Protein 1XXQ (pdb70)

InterPro domains:
  IPR001229 Jacalin-like lectin domain [PF01419] (19-158)
  IPR001229 Jacalin-like lectin domain [PS51752] (16-161)
  IPR001229 Jacalin-like lectin domain [SM00915] (27-161)
  IPR033734 Jacalin-like lectin domain, plant [cd09612] (27-160)
  IPR036404 Jacalin-like lectin domain superfamily [G3DSA:2.100.10.30] (1-161)
  IPR036404 Jacalin-like lectin domain superfamily [SSF51101] (14-159)

Structure (mmCIF, N/CA/C/O backbone):
data_1XXQ
#
_entry.id   1XXQ
#
_cell.length_a   110.740
_cell.length_b   110.740
_cell.length_c   159.280
_cell.angle_alpha   90.00
_cell.angle_beta   90.00
_cell.angle_gamma   120.00
#
_symmetry.space_group_name_H-M   'P 65'
#
loop_
_entity.id
_entity.type
_entity.pdbx_description
1 polymer 'mannose-binding lectin'
2 non-polymer 'ACETIC ACID'
3 non-polymer GLYCEROL
4 non-polymer 'SULFATE ION'
5 water water
#
loop_
_atom_site.group_PDB
_atom_site.id
_atom_site.type_symbol
_atom_site.label_atom_id
_atom_site.label_alt_id
_atom_site.label_comp_id
_atom_site.label_asym_id
_atom_site.label_entity_id
_atom_site.label_seq_id
_atom_site.pdbx_PDB_ins_code
_atom_site.Cartn_x
_atom_site.Cartn_y
_atom_site.Cartn_z
_atom_site.occupancy
_atom_site.B_iso_or_equiv
_atom_site.auth_seq_id
_atom_site.auth_comp_id
_atom_site.auth_asym_id
_atom_site.auth_atom_id
_atom_site.pdbx_PDB_model_num
ATOM 1 N N . THR A 1 8 ? -27.075 -49.389 -40.968 1.00 30.93 8 THR A N 1
ATOM 2 C CA . THR A 1 8 ? -28.502 -49.032 -41.202 1.00 30.05 8 THR A CA 1
ATOM 3 C C . THR A 1 8 ? -29.146 -48.609 -39.886 1.00 27.53 8 THR A C 1
ATOM 4 O O . THR A 1 8 ? -28.928 -49.236 -38.851 1.00 26.05 8 THR A O 1
ATOM 8 N N . GLN A 1 9 ? -29.938 -47.543 -39.927 1.00 25.55 9 GLN A N 1
ATOM 9 C CA . GLN A 1 9 ? -30.598 -47.054 -38.722 1.00 23.07 9 GLN A CA 1
ATOM 10 C C . GLN A 1 9 ? -31.820 -47.907 -38.399 1.00 23.80 9 GLN A C 1
ATOM 11 O O . GLN A 1 9 ? -32.662 -48.149 -39.266 1.00 23.71 9 GLN A O 1
ATOM 17 N N . THR A 1 10 ? -31.923 -48.355 -37.152 1.00 24.75 10 THR A N 1
ATOM 18 C CA . THR A 1 10 ? -33.049 -49.186 -36.741 1.00 27.22 10 THR A CA 1
ATOM 19 C C . THR A 1 10 ? -33.785 -48.671 -35.505 1.00 26.06 10 THR A C 1
ATOM 20 O O . THR A 1 10 ? -34.721 -49.313 -35.030 1.00 28.13 10 THR A O 1
ATOM 24 N N . THR A 1 11 ? -33.361 -47.526 -34.979 1.00 24.50 11 THR A N 1
ATOM 25 C CA . THR A 1 11 ? -34.012 -46.942 -33.806 1.00 23.63 11 THR A CA 1
ATOM 26 C C . THR A 1 11 ? -34.045 -45.427 -33.931 1.00 22.11 11 THR A C 1
ATOM 27 O O . THR A 1 11 ? -33.189 -44.840 -34.589 1.00 21.89 11 THR A O 1
ATOM 31 N N . GLY A 1 12 ? -35.021 -44.796 -33.283 1.00 20.44 12 GLY A N 1
ATOM 32 C CA . GLY A 1 12 ? -35.135 -43.349 -33.357 1.00 19.70 12 GLY A CA 1
ATOM 33 C C . GLY A 1 12 ? -34.369 -42.566 -32.305 1.00 18.76 12 GLY A C 1
ATOM 34 O O . GLY A 1 12 ? -34.410 -41.337 -32.296 1.00 18.49 12 GLY A O 1
ATOM 35 N N . THR A 1 13 ? -33.660 -43.261 -31.422 1.00 18.73 13 THR A N 1
ATOM 36 C CA . THR A 1 13 ? -32.898 -42.593 -30.370 1.00 16.86 13 THR A CA 1
ATOM 37 C C . THR A 1 13 ? -31.412 -42.560 -30.710 1.00 18.16 13 THR A C 1
ATOM 38 O O . THR A 1 13 ? -30.810 -43.601 -30.980 1.00 16.90 13 THR A O 1
ATOM 42 N N . SER A 1 14 ? -30.826 -41.365 -30.703 1.00 16.10 14 SER A N 1
ATOM 43 C CA . SER A 1 14 ? -29.405 -41.216 -31.005 1.00 16.20 14 SER A CA 1
ATOM 44 C C . SER A 1 14 ? -28.581 -41.747 -29.838 1.00 16.91 14 SER A C 1
ATOM 45 O O . SER A 1 14 ? -29.121 -42.046 -28.768 1.00 18.06 14 SER A O 1
ATOM 48 N N . GLN A 1 15 ? -27.271 -41.860 -30.029 1.00 16.20 15 GLN A N 1
ATOM 49 C CA . GLN A 1 15 ? -26.428 -42.376 -28.962 1.00 17.31 15 GLN A CA 1
ATOM 50 C C . GLN A 1 15 ? -25.086 -41.667 -28.839 1.00 17.39 15 GLN A C 1
ATOM 51 O O . GLN A 1 15 ? -24.705 -40.865 -29.694 1.00 17.45 15 GLN A O 1
ATOM 57 N N . THR A 1 16 ? -24.383 -41.966 -27.751 1.00 15.61 16 THR A N 1
ATOM 58 C CA . THR A 1 16 ? -23.059 -41.410 -27.501 1.00 16.32 16 THR A CA 1
ATOM 59 C C . THR A 1 16 ? -22.192 -42.514 -26.924 1.00 16.23 16 THR A C 1
ATOM 60 O O . THR A 1 16 ? -22.696 -43.537 -26.450 1.00 14.43 16 THR A O 1
ATOM 64 N N . ILE A 1 17 ? -20.886 -42.301 -26.982 1.00 15.24 17 ILE A N 1
ATOM 65 C CA . ILE A 1 17 ? -19.934 -43.243 -26.425 1.00 15.30 17 ILE A CA 1
ATOM 66 C C . ILE A 1 17 ? -20.133 -43.213 -24.914 1.00 16.43 17 ILE A C 1
ATOM 67 O O . ILE A 1 17 ? -20.401 -42.157 -24.335 1.00 15.95 17 ILE A O 1
ATOM 72 N N . GLU A 1 18 ? -20.014 -44.374 -24.279 1.00 16.17 18 GLU A N 1
ATOM 73 C CA . GLU A 1 18 ? -20.186 -44.471 -22.835 1.00 18.36 18 GLU A CA 1
ATOM 74 C C . GLU A 1 18 ? -19.023 -45.264 -22.246 1.00 17.31 18 GLU A C 1
ATOM 75 O O . GLU A 1 18 ? -18.749 -46.378 -22.689 1.00 16.77 18 GLU A O 1
ATOM 81 N N . VAL A 1 19 ? -18.339 -44.681 -21.265 1.00 16.09 19 VAL A N 1
ATOM 82 C CA . VAL A 1 19 ? -17.226 -45.355 -20.604 1.00 16.08 19 VAL A CA 1
ATOM 83 C C . VAL A 1 19 ? -17.555 -45.497 -19.120 1.00 16.87 19 VAL A C 1
ATOM 84 O O . VAL A 1 19 ? -18.298 -44.689 -18.551 1.00 14.19 19 VAL A O 1
ATOM 88 N N . GLY A 1 20 ? -16.998 -46.531 -18.499 1.00 16.27 20 GLY A N 1
ATOM 89 C CA . GLY A 1 20 ? -17.287 -46.812 -17.105 1.00 17.48 20 GLY A CA 1
ATOM 90 C C . GLY A 1 20 ? -18.135 -48.075 -17.130 1.00 17.89 20 GLY A C 1
ATOM 91 O O . GLY A 1 20 ? -18.258 -48.695 -18.182 1.00 20.20 20 GLY A O 1
ATOM 92 N N . LEU A 1 21 ? -18.734 -48.466 -16.008 1.00 18.08 21 LEU A N 1
ATOM 93 C CA . LEU A 1 21 ? -18.628 -47.744 -14.749 1.00 17.95 21 LEU A CA 1
ATOM 94 C C . LEU A 1 21 ? -17.388 -48.110 -13.949 1.00 17.89 21 LEU A C 1
ATOM 95 O O . LEU A 1 21 ? -16.821 -49.192 -14.105 1.00 19.21 21 LEU A O 1
ATOM 100 N N . TRP A 1 22 ? -16.983 -47.184 -13.090 1.00 17.83 22 TRP A N 1
ATOM 101 C CA . TRP A 1 22 ? -15.878 -47.397 -12.165 1.00 18.68 22 TRP A CA 1
ATOM 102 C C . TRP A 1 22 ? -16.602 -47.450 -10.826 1.00 19.69 22 TRP A C 1
ATOM 103 O O . TRP A 1 22 ? -17.526 -46.665 -10.593 1.00 19.52 22 TRP A O 1
ATOM 114 N N . GLY A 1 23 ? -16.208 -48.374 -9.958 1.00 19.60 23 GLY A N 1
ATOM 115 C CA . GLY A 1 23 ? -16.864 -48.477 -8.665 1.00 20.14 23 GLY A CA 1
ATOM 116 C C . GLY A 1 23 ? -17.504 -49.833 -8.428 1.00 21.55 23 GLY A C 1
ATOM 117 O O . GLY A 1 23 ? -17.173 -50.806 -9.109 1.00 21.59 23 GLY A O 1
ATOM 118 N N . GLY A 1 24 ? -18.432 -49.893 -7.475 1.00 21.55 24 GLY A N 1
ATOM 119 C CA . GLY A 1 24 ? -19.092 -51.148 -7.148 1.00 22.44 24 GLY A CA 1
ATOM 120 C C . GLY A 1 24 ? -20.517 -51.318 -7.651 1.00 23.56 24 GLY A C 1
ATOM 121 O O . GLY A 1 24 ? -21.083 -50.400 -8.250 1.00 22.61 24 GLY A O 1
ATOM 122 N N . PRO A 1 25 ? -21.125 -52.496 -7.415 1.00 24.55 25 PRO A N 1
ATOM 123 C CA . PRO A 1 25 ? -22.486 -52.866 -7.818 1.00 25.22 25 PRO A CA 1
ATOM 124 C C . PRO A 1 25 ? -23.606 -52.465 -6.859 1.00 24.85 25 PRO A C 1
ATOM 125 O O . PRO A 1 25 ? -24.778 -52.702 -7.143 1.00 25.40 25 PRO A O 1
ATOM 129 N N . GLY A 1 26 ? -23.249 -51.868 -5.729 1.00 24.68 26 GLY A N 1
ATOM 130 C CA . GLY A 1 26 ? -24.260 -51.470 -4.764 1.00 24.18 26 GLY A CA 1
ATOM 131 C C . GLY A 1 26 ? -25.102 -50.292 -5.213 1.00 23.16 26 GLY A C 1
ATOM 132 O O . GLY A 1 26 ? -24.894 -49.747 -6.297 1.00 21.44 26 GLY A O 1
ATOM 133 N N . GLY A 1 27 ? -26.062 -49.905 -4.378 1.00 23.05 27 GLY A N 1
ATOM 134 C CA . GLY A 1 27 ? -26.918 -48.777 -4.702 1.00 23.07 27 GLY A CA 1
ATOM 135 C C . GLY A 1 27 ? -27.878 -49.023 -5.849 1.00 22.45 27 GLY A C 1
ATOM 136 O O . GLY A 1 27 ? -28.110 -50.163 -6.254 1.00 22.64 27 GLY A O 1
ATOM 137 N N . ASN A 1 28 ? -28.441 -47.940 -6.374 1.00 21.80 28 ASN A N 1
ATOM 138 C CA . ASN A 1 28 ? -29.386 -48.021 -7.481 1.00 21.58 28 ASN A CA 1
ATOM 139 C C . ASN A 1 28 ? -28.816 -47.282 -8.687 1.00 20.50 28 ASN A C 1
ATOM 140 O O . ASN A 1 28 ? -28.293 -46.178 -8.555 1.00 20.35 28 ASN A O 1
ATOM 145 N N . ALA A 1 29 ? -28.929 -47.897 -9.857 1.00 20.15 29 ALA A N 1
ATOM 146 C CA . ALA A 1 29 ? -28.408 -47.312 -11.084 1.00 21.15 29 ALA A CA 1
ATOM 147 C C . ALA A 1 29 ? -29.162 -46.067 -11.525 1.00 20.97 29 ALA A C 1
ATOM 148 O O . ALA A 1 29 ? -30.377 -45.963 -11.346 1.00 20.12 29 ALA A O 1
ATOM 150 N N . TRP A 1 30 ? -28.421 -45.114 -12.084 1.00 20.19 30 TRP A N 1
ATOM 151 C CA . TRP A 1 30 ? -29.003 -43.890 -12.615 1.00 19.34 30 TRP A CA 1
ATOM 152 C C . TRP A 1 30 ? -28.208 -43.451 -13.836 1.00 19.81 30 TRP A C 1
ATOM 153 O O . TRP A 1 30 ? -27.036 -43.802 -13.984 1.00 17.57 30 TRP A O 1
ATOM 164 N N . ASP A 1 31 ? -28.855 -42.697 -14.719 1.00 18.62 31 ASP A N 1
ATOM 165 C CA . ASP A 1 31 ? -28.206 -42.213 -15.933 1.00 19.07 31 ASP A CA 1
ATOM 166 C C . ASP A 1 31 ? -28.898 -40.922 -16.356 1.00 18.32 31 ASP A C 1
ATOM 167 O O . ASP A 1 31 ? -30.068 -40.932 -16.739 1.00 19.01 31 ASP A O 1
ATOM 172 N N . ASP A 1 32 ? -28.174 -39.812 -16.269 1.00 17.97 32 ASP A N 1
ATOM 173 C CA . ASP A 1 32 ? -28.730 -38.508 -16.623 1.00 17.64 32 ASP A CA 1
ATOM 174 C C . ASP A 1 32 ? -29.022 -38.368 -18.106 1.00 18.45 32 ASP A C 1
ATOM 175 O O . ASP A 1 32 ? -29.852 -37.549 -18.506 1.00 19.32 32 ASP A O 1
ATOM 180 N N . GLY A 1 33 ? -28.342 -39.168 -18.917 1.00 17.24 33 GLY A N 1
ATOM 181 C CA . GLY A 1 33 ? -28.515 -39.075 -20.354 1.00 17.03 33 GLY A CA 1
ATOM 182 C C . GLY A 1 33 ? -27.414 -38.167 -20.875 1.00 17.95 33 GLY A C 1
ATOM 183 O O . GLY A 1 33 ? -26.449 -37.888 -20.158 1.00 17.82 33 GLY A O 1
ATOM 184 N N . SER A 1 34 ? -27.547 -37.690 -22.108 1.00 16.41 34 SER A N 1
ATOM 185 C CA . SER A 1 34 ? -26.520 -36.829 -22.683 1.00 16.15 34 SER A CA 1
ATOM 186 C C . SER A 1 34 ? -27.036 -35.443 -23.058 1.00 15.60 34 SER A C 1
ATOM 187 O O . SER A 1 34 ? -28.221 -35.260 -23.346 1.00 13.92 34 SER A O 1
ATOM 190 N N . TYR A 1 35 ? -26.125 -34.475 -23.057 1.00 14.57 35 TYR A N 1
ATOM 191 C CA . TYR A 1 35 ? -26.458 -33.089 -23.368 1.00 16.20 35 TYR A CA 1
ATOM 192 C C . TYR A 1 35 ? -25.371 -32.462 -24.239 1.00 16.56 35 TYR A C 1
ATOM 193 O O . TYR A 1 35 ? -24.673 -33.172 -24.964 1.00 16.76 35 TYR A O 1
ATOM 202 N N . THR A 1 36 ? -25.223 -31.140 -24.185 1.00 16.70 36 THR A N 1
ATOM 203 C CA . THR A 1 36 ? -24.202 -30.490 -25.001 1.00 16.79 36 THR A CA 1
ATOM 204 C C . THR A 1 36 ? -23.001 -29.994 -24.199 1.00 16.33 36 THR A C 1
ATOM 205 O O . THR A 1 36 ? -22.061 -29.433 -24.759 1.00 17.64 36 THR A O 1
ATOM 209 N N . GLY A 1 37 ? -23.026 -30.212 -22.890 1.00 16.74 37 GLY A N 1
ATOM 210 C CA . GLY A 1 37 ? -21.917 -29.776 -22.059 1.00 16.13 37 GLY A CA 1
ATOM 211 C C . GLY A 1 37 ? -22.246 -29.742 -20.579 1.00 16.82 37 GLY A C 1
ATOM 212 O O . GLY A 1 37 ? -23.348 -30.113 -20.169 1.00 15.80 37 GLY A O 1
ATOM 213 N N . ILE A 1 38 ? -21.285 -29.285 -19.780 1.00 17.77 38 ILE A N 1
ATOM 214 C CA . ILE A 1 38 ? -21.450 -29.205 -18.329 1.00 18.10 38 ILE A CA 1
ATOM 215 C C . ILE A 1 38 ? -21.271 -27.775 -17.825 1.00 18.41 38 ILE A C 1
ATOM 216 O O . ILE A 1 38 ? -20.284 -27.114 -18.146 1.00 17.68 38 ILE A O 1
ATOM 221 N N . ARG A 1 39 ? -22.224 -27.309 -17.023 1.00 18.28 39 ARG A N 1
ATOM 222 C CA . ARG A 1 39 ? -22.168 -25.957 -16.477 1.00 19.25 39 ARG A CA 1
ATOM 223 C C . ARG A 1 39 ? -21.814 -25.935 -14.996 1.00 20.07 39 ARG A C 1
ATOM 224 O O . ARG A 1 39 ? -21.048 -25.080 -14.544 1.00 20.54 39 ARG A O 1
ATOM 232 N N . GLU A 1 40 ? -22.355 -26.885 -14.242 1.00 19.47 40 GLU A N 1
ATOM 233 C CA . GLU A 1 40 ? -22.105 -26.918 -12.810 1.00 20.76 40 GLU A CA 1
ATOM 234 C C . GLU A 1 40 ? -22.219 -28.310 -12.210 1.00 19.74 40 GLU A C 1
ATOM 235 O O . GLU A 1 40 ? -23.034 -29.122 -12.642 1.00 19.94 40 GLU A O 1
ATOM 241 N N . ILE A 1 41 ? -21.387 -28.577 -11.210 1.00 20.18 41 ILE A N 1
ATOM 242 C CA . ILE A 1 41 ? -21.397 -29.858 -10.524 1.00 21.55 41 ILE A CA 1
ATOM 243 C C . ILE A 1 41 ? -21.564 -29.619 -9.030 1.00 22.58 41 ILE A C 1
ATOM 244 O O . ILE A 1 41 ? -20.807 -28.861 -8.425 1.00 23.63 41 ILE A O 1
ATOM 249 N N . ASN A 1 42 ? -22.565 -30.264 -8.446 1.00 23.94 42 ASN A N 1
ATOM 250 C CA . ASN A 1 42 ? -22.830 -30.144 -7.018 1.00 25.00 42 ASN A CA 1
ATOM 251 C C . ASN A 1 42 ? -22.663 -31.510 -6.373 1.00 24.62 42 ASN A C 1
ATOM 252 O O . ASN A 1 42 ? -23.329 -32.469 -6.755 1.00 25.35 42 ASN A O 1
ATOM 257 N N . LEU A 1 43 ? -21.769 -31.595 -5.396 1.00 23.53 43 LEU A N 1
ATOM 258 C CA . LEU A 1 43 ? -21.526 -32.857 -4.718 1.00 23.57 43 LEU A CA 1
ATOM 259 C C . LEU A 1 43 ? -21.286 -32.637 -3.230 1.00 23.51 43 LEU A C 1
ATOM 260 O O . LEU A 1 43 ? -21.201 -31.502 -2.764 1.00 24.66 43 LEU A O 1
ATOM 265 N N . SER A 1 44 ? -21.199 -33.734 -2.489 1.00 22.79 44 SER A N 1
ATOM 266 C CA . SER A 1 44 ? -20.922 -33.677 -1.061 1.00 23.31 44 SER A CA 1
ATOM 267 C C . SER A 1 44 ? -19.903 -34.777 -0.802 1.00 22.95 44 SER A C 1
ATOM 268 O O . SER A 1 44 ? -19.860 -35.773 -1.528 1.00 22.11 44 SER A O 1
ATOM 271 N N . HIS A 1 45 ? -19.071 -34.602 0.217 1.00 22.09 45 HIS A N 1
ATOM 272 C CA . HIS A 1 45 ? -18.059 -35.604 0.501 1.00 22.27 45 HIS A CA 1
ATOM 273 C C . HIS A 1 45 ? -17.665 -35.677 1.966 1.00 22.99 45 HIS A C 1
ATOM 274 O O . HIS A 1 45 ? -17.799 -3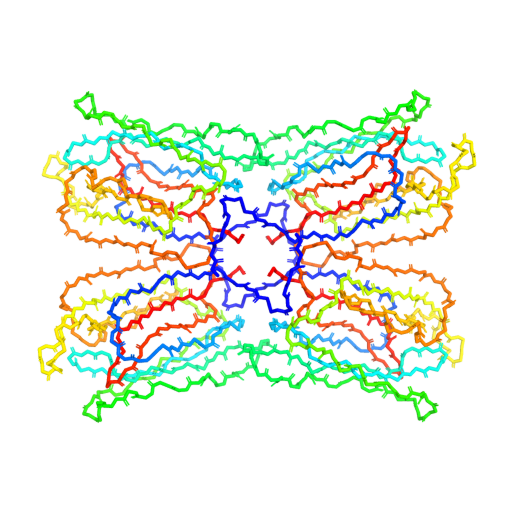4.708 2.713 1.00 24.61 45 HIS A O 1
ATOM 281 N N . GLY A 1 46 ? -17.170 -36.849 2.349 1.00 23.26 46 GLY A N 1
ATOM 282 C CA . GLY A 1 46 ? -16.723 -37.107 3.705 1.00 23.80 46 GLY A CA 1
ATOM 283 C C . GLY A 1 46 ? -15.747 -38.255 3.573 1.00 24.20 46 GLY A C 1
ATOM 284 O O . GLY A 1 46 ? -14.639 -38.066 3.065 1.00 25.11 46 GLY A O 1
ATOM 285 N N . ASP A 1 47 ? -16.146 -39.449 4.002 1.00 22.88 47 ASP A N 1
ATOM 286 C CA . ASP A 1 47 ? -15.265 -40.600 3.863 1.00 23.10 47 ASP A CA 1
ATOM 287 C C . ASP A 1 47 ? -15.470 -41.196 2.470 1.00 22.37 47 ASP A C 1
ATOM 288 O O . ASP A 1 47 ? -14.904 -42.233 2.122 1.00 22.95 47 ASP A O 1
ATOM 293 N N . ALA A 1 48 ? -16.281 -40.505 1.671 1.00 21.81 48 ALA A N 1
ATOM 294 C CA . ALA A 1 48 ? -16.575 -40.904 0.298 1.00 21.28 48 ALA A CA 1
ATOM 295 C C . ALA A 1 48 ? -17.361 -39.783 -0.379 1.00 20.73 48 ALA A C 1
ATOM 296 O O . ALA A 1 48 ? -17.542 -38.709 0.197 1.00 20.65 48 ALA A O 1
ATOM 298 N N . ILE A 1 49 ? -17.805 -40.023 -1.609 1.00 20.10 49 ILE A N 1
ATOM 299 C CA . ILE A 1 49 ? -18.599 -39.032 -2.323 1.00 19.11 49 ILE A CA 1
ATOM 300 C C . ILE A 1 49 ? -20.059 -39.388 -2.043 1.00 19.39 49 ILE A C 1
ATOM 301 O O . ILE A 1 49 ? -20.485 -40.513 -2.293 1.00 19.87 49 ILE A O 1
ATOM 306 N N . GLY A 1 50 ? -20.816 -38.434 -1.511 1.00 20.98 50 GLY A N 1
ATOM 307 C CA . GLY A 1 50 ? -22.208 -38.702 -1.188 1.00 20.69 50 GLY A CA 1
ATOM 308 C C . GLY A 1 50 ? -23.192 -38.269 -2.255 1.00 19.89 50 GLY A C 1
ATOM 309 O O . GLY A 1 50 ? -23.705 -39.094 -3.009 1.00 20.16 50 GLY A O 1
ATOM 310 N N . ALA A 1 51 ? -23.460 -36.971 -2.313 1.00 19.63 51 ALA A N 1
ATOM 311 C CA . ALA A 1 51 ? -24.386 -36.427 -3.297 1.00 20.54 51 ALA A CA 1
ATOM 312 C C . ALA A 1 51 ? -23.642 -36.063 -4.574 1.00 19.91 51 ALA A C 1
ATOM 313 O O . ALA A 1 51 ? -22.460 -35.724 -4.539 1.00 19.38 51 ALA A O 1
ATOM 315 N N . PHE A 1 52 ? -24.346 -36.131 -5.698 1.00 21.17 52 PHE A N 1
ATOM 316 C CA . PHE A 1 52 ? -23.764 -35.789 -6.989 1.00 21.76 52 PHE A CA 1
ATOM 317 C C . PHE A 1 52 ? -24.882 -35.377 -7.937 1.00 21.54 52 PHE A C 1
ATOM 318 O O . PHE A 1 52 ? -25.719 -36.195 -8.315 1.00 24.22 52 PHE A O 1
ATOM 326 N N . SER A 1 53 ? -24.900 -34.100 -8.304 1.00 21.86 53 SER A N 1
ATOM 327 C CA . SER A 1 53 ? -25.918 -33.575 -9.208 1.00 22.52 53 SER A CA 1
ATOM 328 C C . SER A 1 53 ? -25.257 -32.628 -10.189 1.00 20.90 53 SER A C 1
ATOM 329 O O . SER A 1 53 ? -24.297 -31.932 -9.851 1.00 21.04 53 SER A O 1
ATOM 332 N N . VAL A 1 54 ? -25.784 -32.585 -11.402 1.00 19.73 54 VAL A N 1
ATOM 333 C CA . VAL A 1 54 ? -25.195 -31.746 -12.428 1.00 18.61 54 VAL A CA 1
ATOM 334 C C . VAL A 1 54 ? -26.175 -30.840 -13.150 1.00 17.86 54 VAL A C 1
ATOM 335 O O . VAL A 1 54 ? -27.335 -31.195 -13.369 1.00 18.14 54 VAL A O 1
ATOM 339 N N . ILE A 1 55 ? -25.699 -29.651 -13.494 1.00 17.81 55 ILE A N 1
ATOM 340 C CA . ILE A 1 55 ? -26.492 -28.720 -14.272 1.00 18.43 55 ILE A CA 1
ATOM 341 C C . ILE A 1 55 ? -25.775 -28.752 -15.612 1.00 17.60 55 ILE A C 1
ATOM 342 O O . ILE A 1 55 ? -24.627 -28.325 -15.726 1.00 18.31 55 ILE A O 1
ATOM 347 N N . TYR A 1 56 ? -26.443 -29.300 -16.616 1.00 17.78 56 TYR A N 1
ATOM 348 C CA . TYR A 1 56 ? -25.854 -29.410 -17.940 1.00 16.71 56 TYR A CA 1
ATOM 349 C C . TYR A 1 56 ? -26.178 -28.228 -18.822 1.00 18.21 56 TYR A C 1
ATOM 350 O O . TYR A 1 56 ? -26.998 -27.377 -18.476 1.00 18.46 56 TYR A O 1
ATOM 359 N N . ASP A 1 57 ? -25.505 -28.175 -19.964 1.00 18.14 57 ASP A N 1
ATOM 360 C CA . ASP A 1 57 ? -25.807 -27.154 -20.945 1.00 19.17 57 ASP A CA 1
ATOM 361 C C . ASP A 1 57 ? -26.592 -27.910 -21.995 1.00 19.36 57 ASP A C 1
ATOM 362 O O . ASP A 1 57 ? -26.269 -29.059 -22.309 1.00 18.87 57 ASP A O 1
ATOM 367 N N . LEU A 1 58 ? -27.638 -27.286 -22.512 1.00 17.84 58 LEU A N 1
ATOM 368 C CA . LEU A 1 58 ? -28.428 -27.897 -23.564 1.00 17.96 58 LEU A CA 1
ATOM 369 C C . LEU A 1 58 ? -28.622 -26.833 -24.624 1.00 18.22 58 LEU A C 1
ATOM 370 O O . LEU A 1 58 ? -29.541 -26.016 -24.538 1.00 18.05 58 LEU A O 1
ATOM 375 N N . ASN A 1 59 ? -27.725 -26.828 -25.604 1.00 17.47 59 ASN A N 1
ATOM 376 C CA . ASN A 1 59 ? -27.792 -25.874 -26.698 1.00 19.30 59 ASN A CA 1
ATOM 377 C C . ASN A 1 59 ? -27.805 -24.412 -26.242 1.00 20.93 59 ASN A C 1
ATOM 378 O O . ASN A 1 59 ? -28.583 -23.601 -26.748 1.00 22.01 59 ASN A O 1
ATOM 383 N N . GLY A 1 60 ? -26.948 -24.082 -25.279 1.00 20.50 60 GLY A N 1
ATOM 384 C CA . GLY A 1 60 ? -26.869 -22.707 -24.811 1.00 22.73 60 GLY A CA 1
ATOM 385 C C . GLY A 1 60 ? -27.739 -22.319 -23.630 1.00 23.07 60 GLY A C 1
ATOM 386 O O . GLY A 1 60 ? -27.683 -21.178 -23.170 1.00 23.64 60 GLY A O 1
ATOM 387 N N . GLN A 1 61 ? -28.555 -23.247 -23.147 1.00 22.24 61 GLN A N 1
ATOM 388 C CA . GLN A 1 61 ? -29.416 -22.980 -22.000 1.00 23.80 61 GLN A CA 1
ATOM 389 C C . GLN A 1 61 ? -29.149 -24.034 -20.940 1.00 23.53 61 GLN A C 1
ATOM 390 O O . GLN A 1 61 ? -28.956 -25.209 -21.256 1.00 23.21 61 GLN A O 1
ATOM 396 N N . PRO A 1 62 ? -29.132 -23.632 -19.663 1.00 24.01 62 PRO A N 1
ATOM 397 C CA . PRO A 1 62 ? -28.884 -24.616 -18.607 1.00 22.98 62 PRO A CA 1
ATOM 398 C C . PRO A 1 62 ? -30.009 -25.645 -18.543 1.00 22.74 62 PRO A C 1
ATOM 399 O O . PRO A 1 62 ? -31.155 -25.351 -18.889 1.00 22.52 62 PRO A O 1
ATOM 403 N N . PHE A 1 63 ? -29.670 -26.858 -18.123 1.00 21.20 63 PHE A N 1
ATOM 404 C CA . PHE A 1 63 ? -30.657 -27.916 -17.955 1.00 20.91 63 PHE A CA 1
ATOM 405 C C . PHE A 1 63 ? -30.259 -28.642 -16.682 1.00 22.37 63 PHE A C 1
ATOM 406 O O . PHE A 1 63 ? -29.173 -29.220 -16.597 1.00 20.59 63 PHE A O 1
ATOM 414 N N . THR A 1 64 ? -31.132 -28.595 -15.685 1.00 22.48 64 THR A N 1
ATOM 415 C CA . THR A 1 64 ? -30.857 -29.243 -14.415 1.00 22.59 64 THR A CA 1
ATOM 416 C C . THR A 1 64 ? -31.055 -30.745 -14.539 1.00 21.37 64 THR A C 1
ATOM 417 O O . THR A 1 64 ? -32.154 -31.216 -14.824 1.00 21.37 64 THR A O 1
ATOM 421 N N . GLY A 1 65 ? -29.982 -31.498 -14.330 1.00 21.13 65 GLY A N 1
ATOM 422 C CA . GLY A 1 65 ? -30.085 -32.940 -14.431 1.00 20.90 65 GLY A CA 1
ATOM 423 C C . GLY A 1 65 ? -30.755 -33.532 -13.209 1.00 22.38 65 GLY A C 1
ATOM 424 O O . GLY A 1 65 ? -30.937 -32.842 -12.203 1.00 22.03 65 GLY A O 1
ATOM 425 N N . PRO A 1 66 ? -31.160 -34.807 -13.267 1.00 22.94 66 PRO A N 1
ATOM 426 C CA . PRO A 1 66 ? -31.802 -35.393 -12.089 1.00 23.95 66 PRO A CA 1
ATOM 427 C C . PRO A 1 66 ? -30.819 -35.392 -10.926 1.00 23.76 66 PRO A C 1
ATOM 428 O O . PRO A 1 66 ? -29.610 -35.511 -11.127 1.00 22.87 66 PRO A O 1
ATOM 432 N N . THR A 1 67 ? -31.336 -35.237 -9.714 1.00 23.68 67 THR A N 1
ATOM 433 C CA . THR A 1 67 ? -30.483 -35.203 -8.535 1.00 23.86 67 THR A CA 1
ATOM 434 C C . THR A 1 67 ? -30.175 -36.599 -8.002 1.00 22.11 67 THR A C 1
ATOM 435 O O . THR A 1 67 ? -30.951 -37.535 -8.181 1.00 21.13 67 THR A O 1
ATOM 439 N N . HIS A 1 68 ? -29.020 -36.721 -7.358 1.00 20.75 68 HIS A N 1
ATOM 440 C CA . HIS A 1 68 ? -28.572 -37.977 -6.770 1.00 20.09 68 HIS A CA 1
ATOM 441 C C . HIS A 1 68 ? -27.959 -37.558 -5.435 1.00 21.76 68 HIS A C 1
ATOM 442 O O . HIS A 1 68 ? -26.745 -37.612 -5.235 1.00 21.90 68 HIS A O 1
ATOM 449 N N . PRO A 1 69 ? -28.816 -37.125 -4.498 1.00 21.96 69 PRO A N 1
ATOM 450 C CA . PRO A 1 69 ? -28.446 -36.662 -3.160 1.00 22.66 69 PRO A CA 1
ATOM 451 C C . PRO A 1 69 ? -27.794 -37.665 -2.221 1.00 21.73 69 PRO A C 1
ATOM 452 O O . PRO A 1 69 ? -27.147 -37.266 -1.256 1.00 23.12 69 PRO A O 1
ATOM 456 N N . GLY A 1 70 ? -27.950 -38.954 -2.494 1.00 21.72 70 GLY A N 1
ATOM 457 C CA . GLY A 1 70 ? -27.378 -39.938 -1.595 1.00 22.38 70 GLY A CA 1
ATOM 458 C C . GLY A 1 70 ? -28.023 -39.694 -0.244 1.00 24.18 70 GLY A C 1
ATOM 459 O O . GLY A 1 70 ? -29.138 -39.171 -0.181 1.00 22.94 70 GLY A O 1
ATOM 460 N N . ASN A 1 71 ? -27.345 -40.045 0.842 1.00 24.16 71 ASN A N 1
ATOM 461 C CA . ASN A 1 71 ? -27.931 -39.826 2.159 1.00 25.73 71 ASN A CA 1
ATOM 462 C C . ASN A 1 71 ? -26.879 -39.738 3.258 1.00 26.01 71 ASN A C 1
ATOM 463 O O . ASN A 1 71 ? -26.786 -40.613 4.119 1.00 27.19 71 ASN A O 1
ATOM 468 N N . GLU A 1 72 ? -26.087 -38.671 3.211 1.00 25.42 72 GLU A N 1
ATOM 469 C CA . GLU A 1 72 ? -25.037 -38.431 4.192 1.00 26.48 72 GLU A CA 1
ATOM 470 C C . GLU A 1 72 ? -25.106 -36.978 4.658 1.00 26.57 72 GLU A C 1
ATOM 471 O O . GLU A 1 72 ? -24.412 -36.109 4.131 1.00 26.83 72 GLU A O 1
ATOM 477 N N . PRO A 1 73 ? -25.952 -36.702 5.663 1.00 27.66 73 PRO A N 1
ATOM 478 C CA . PRO A 1 73 ? -26.165 -35.374 6.247 1.00 27.83 73 PRO A CA 1
ATOM 479 C C . PRO A 1 73 ? -24.904 -34.658 6.729 1.00 27.82 73 PRO A C 1
ATOM 480 O O . PRO A 1 73 ? -24.850 -33.428 6.733 1.00 29.09 73 PRO A O 1
ATOM 484 N N . SER A 1 74 ? -23.895 -35.422 7.135 1.00 27.89 74 SER A N 1
ATOM 485 C CA . SER A 1 74 ? -22.659 -34.836 7.641 1.00 29.57 74 SER A CA 1
ATOM 486 C C . SER A 1 74 ? -21.677 -34.381 6.568 1.00 29.36 74 SER A C 1
ATOM 487 O O . SER A 1 74 ? -20.817 -33.543 6.835 1.00 29.40 74 SER A O 1
ATOM 490 N N . PHE A 1 75 ? -21.799 -34.927 5.361 1.00 28.64 75 PHE A N 1
ATOM 491 C CA . PHE A 1 75 ? -20.895 -34.558 4.276 1.00 27.38 75 PHE A CA 1
ATOM 492 C C . PHE A 1 75 ? -20.897 -33.067 3.955 1.00 27.99 75 PHE A C 1
ATOM 493 O O . PHE A 1 75 ? -21.930 -32.399 4.030 1.00 29.09 75 PHE A O 1
ATOM 501 N N . LYS A 1 76 ? -19.727 -32.553 3.593 1.00 27.68 76 LYS A N 1
ATOM 502 C CA . LYS A 1 76 ? -19.586 -31.149 3.235 1.00 28.64 76 LYS A CA 1
ATOM 503 C C . LYS A 1 76 ? -20.027 -30.987 1.787 1.00 28.63 76 LYS A C 1
ATOM 504 O O . LYS A 1 76 ? -19.620 -31.761 0.922 1.00 26.55 76 LYS A O 1
ATOM 510 N N . THR A 1 77 ? -20.859 -29.987 1.524 1.00 29.10 77 THR A N 1
ATOM 511 C CA . THR A 1 77 ? -21.335 -29.758 0.169 1.00 28.38 77 THR A CA 1
ATOM 512 C C . THR A 1 77 ? -20.348 -28.899 -0.601 1.00 28.28 77 THR A C 1
ATOM 513 O O . THR A 1 77 ? -19.639 -28.074 -0.026 1.00 26.70 77 THR A O 1
ATOM 517 N N . VAL A 1 78 ? -20.294 -29.113 -1.910 1.00 26.72 78 VAL A N 1
ATOM 518 C CA . VAL A 1 78 ? -19.396 -28.364 -2.772 1.00 26.49 78 VAL A CA 1
ATOM 519 C C . VAL A 1 78 ? -20.103 -28.056 -4.082 1.00 26.19 78 VAL A C 1
ATOM 520 O O . VAL A 1 78 ? -20.787 -28.911 -4.647 1.00 24.51 78 VAL A O 1
ATOM 524 N N . LYS A 1 79 ? -19.949 -26.823 -4.546 1.00 25.13 79 LYS A N 1
ATOM 525 C CA . LYS A 1 79 ? -20.549 -26.403 -5.801 1.00 26.24 79 LYS A CA 1
ATOM 526 C C . LYS A 1 79 ? -19.434 -25.982 -6.741 1.00 25.83 79 LYS A C 1
ATOM 527 O O . LYS A 1 79 ? -18.689 -25.045 -6.454 1.00 26.62 79 LYS A O 1
ATOM 533 N N . ILE A 1 80 ? -19.313 -26.694 -7.855 1.00 24.41 80 ILE A N 1
ATOM 534 C CA . ILE A 1 80 ? -18.295 -26.389 -8.848 1.00 24.41 80 ILE A CA 1
ATOM 535 C C . ILE A 1 80 ? -18.995 -25.732 -10.028 1.00 25.34 80 ILE A C 1
ATOM 536 O O . ILE A 1 80 ? -19.664 -26.403 -10.812 1.00 24.53 80 ILE A O 1
ATOM 541 N N . THR A 1 81 ? -18.859 -24.416 -10.133 1.00 25.19 81 THR A N 1
ATOM 542 C CA . THR A 1 81 ? -19.475 -23.676 -11.223 1.00 25.79 81 THR A CA 1
ATOM 543 C C . THR A 1 81 ? -18.416 -23.408 -12.278 1.00 24.73 81 THR A C 1
ATOM 544 O O . THR A 1 81 ? -17.484 -22.636 -12.058 1.00 24.56 81 THR A O 1
ATOM 548 N N . LEU A 1 82 ? -18.557 -24.056 -13.427 1.00 23.95 82 LEU A N 1
ATOM 549 C CA . LEU A 1 82 ? -17.594 -23.886 -14.501 1.00 22.32 82 LEU A CA 1
ATOM 550 C C . LEU A 1 82 ? -17.895 -22.653 -15.335 1.00 22.62 82 LEU A C 1
ATOM 551 O O . LEU A 1 82 ? -19.052 -22.259 -15.486 1.00 23.86 82 LEU A O 1
ATOM 556 N N . ASP A 1 83 ? -16.844 -22.046 -15.872 1.00 22.96 83 ASP A N 1
ATOM 557 C CA . ASP A 1 83 ? -16.998 -20.876 -16.722 1.00 23.98 83 ASP A CA 1
ATOM 558 C C . ASP A 1 83 ? -17.283 -21.407 -18.123 1.00 23.44 83 ASP A C 1
ATOM 559 O O . ASP A 1 83 ? -16.430 -21.369 -19.008 1.00 22.32 83 ASP A O 1
ATOM 564 N N . PHE A 1 84 ? -18.497 -21.922 -18.295 1.00 24.04 84 PHE A N 1
ATOM 565 C CA . PHE A 1 84 ? -18.948 -22.492 -19.559 1.00 24.52 84 PHE A CA 1
ATOM 566 C C . PHE A 1 84 ? -19.215 -21.388 -20.583 1.00 24.76 84 PHE A C 1
ATOM 567 O O . PHE A 1 84 ? -19.778 -20.347 -20.242 1.00 25.54 84 PHE A O 1
ATOM 575 N N . PRO A 1 85 ? -18.849 -21.614 -21.858 1.00 24.10 85 PRO A N 1
ATOM 576 C CA . PRO A 1 85 ? -18.210 -22.810 -22.419 1.00 24.48 85 PRO A CA 1
ATOM 577 C C . PRO A 1 85 ? -16.681 -22.783 -22.490 1.00 23.70 85 PRO A C 1
ATOM 578 O O . PRO A 1 85 ? -16.066 -23.740 -22.965 1.00 21.82 85 PRO A O 1
ATOM 582 N N . ASN A 1 86 ? -16.070 -21.695 -22.033 1.00 23.47 86 ASN A N 1
ATOM 583 C CA . ASN A 1 86 ? -14.612 -21.571 -22.073 1.00 23.32 86 ASN A CA 1
ATOM 584 C C . ASN A 1 86 ? -13.883 -22.605 -21.217 1.00 22.45 86 ASN A C 1
ATOM 585 O O . ASN A 1 86 ? -12.777 -23.036 -21.557 1.00 22.20 86 ASN A O 1
ATOM 590 N N . GLU A 1 87 ? -14.494 -22.986 -20.101 1.00 20.43 87 GLU A N 1
ATOM 591 C CA . GLU A 1 87 ? -13.895 -23.965 -19.200 1.00 20.01 87 GLU A CA 1
ATOM 592 C C . GLU A 1 87 ? -14.620 -25.299 -19.307 1.00 17.98 87 GLU A C 1
ATOM 593 O O . GLU A 1 87 ? -15.845 -25.351 -19.270 1.00 17.93 87 GLU A O 1
ATOM 599 N N . PHE A 1 88 ? -13.858 -26.378 -19.439 1.00 17.31 88 PHE A N 1
ATOM 600 C CA . PHE A 1 88 ? -14.451 -27.703 -19.560 1.00 17.73 88 PHE A CA 1
ATOM 601 C C . PHE A 1 88 ? -13.497 -28.764 -19.029 1.00 16.71 88 PHE A C 1
ATOM 602 O O . PHE A 1 88 ? -12.281 -28.574 -19.014 1.00 16.06 88 PHE A O 1
ATOM 610 N N . LEU A 1 89 ? -14.062 -29.882 -18.592 1.00 16.37 89 LEU A N 1
ATOM 611 C CA . LEU A 1 89 ? -13.275 -30.976 -18.039 1.00 17.12 89 LEU A CA 1
ATOM 612 C C . LEU A 1 89 ? -12.336 -31.625 -19.049 1.00 16.97 89 LEU A C 1
ATOM 613 O O . LEU A 1 89 ? -12.740 -31.957 -20.165 1.00 16.14 89 LEU A O 1
ATOM 618 N N . VAL A 1 90 ? -11.080 -31.800 -18.646 1.00 17.79 90 VAL A N 1
ATOM 619 C CA . VAL A 1 90 ? -10.084 -32.447 -19.490 1.00 17.93 90 VAL A CA 1
ATOM 620 C C . VAL A 1 90 ? -9.663 -33.745 -18.806 1.00 18.53 90 VAL A C 1
ATOM 621 O O . VAL A 1 90 ? -8.870 -34.522 -19.339 1.00 18.75 90 VAL A O 1
ATOM 625 N N . SER A 1 91 ? -10.210 -33.974 -17.616 1.00 18.23 91 SER A N 1
ATOM 626 C CA . SER A 1 91 ? -9.913 -35.188 -16.864 1.00 17.76 91 SER A CA 1
ATOM 627 C C . SER A 1 91 ? -10.743 -35.323 -15.599 1.00 18.02 91 SER A C 1
ATOM 628 O O . SER A 1 91 ? -11.029 -34.341 -14.920 1.00 16.40 91 SER A O 1
ATOM 631 N N . VAL A 1 92 ? -11.140 -36.553 -15.304 1.00 16.46 92 VAL A N 1
ATOM 632 C CA . VAL A 1 92 ? -11.881 -36.856 -14.090 1.00 16.95 92 VAL A CA 1
ATOM 633 C C . VAL A 1 92 ? -11.178 -38.081 -13.533 1.00 17.07 92 VAL A C 1
ATOM 634 O O . VAL A 1 92 ? -10.905 -39.032 -14.261 1.00 18.00 92 VAL A O 1
ATOM 638 N N . SER A 1 93 ? -10.865 -38.050 -12.246 1.00 18.24 93 SER A N 1
ATOM 639 C CA . SER A 1 93 ? -10.189 -39.171 -11.622 1.00 17.91 93 SER A CA 1
ATOM 640 C C . SER A 1 93 ? -10.698 -39.332 -10.203 1.00 18.65 93 SER A C 1
ATOM 641 O O . SER A 1 93 ? -11.471 -38.508 -9.713 1.00 17.39 93 SER A O 1
ATOM 644 N N . GLY A 1 94 ? -10.268 -40.400 -9.545 1.00 18.65 94 GLY A N 1
ATOM 645 C CA . GLY A 1 94 ? -10.706 -40.625 -8.183 1.00 18.90 94 GLY A CA 1
ATOM 646 C C . GLY A 1 94 ? -10.211 -41.946 -7.645 1.00 20.74 94 GLY A C 1
ATOM 647 O O . GLY A 1 94 ? -9.223 -42.501 -8.132 1.00 18.79 94 GLY A O 1
ATOM 648 N N . TYR A 1 95 ? -10.906 -42.445 -6.631 1.00 19.76 95 TYR A N 1
ATOM 649 C CA . TYR A 1 95 ? -10.565 -43.710 -6.002 1.00 20.49 95 TYR A CA 1
ATOM 650 C C . TYR A 1 95 ? -11.815 -44.539 -5.767 1.00 21.22 95 TYR A C 1
ATOM 651 O O . TYR A 1 95 ? -12.871 -43.996 -5.446 1.00 19.84 95 TYR A O 1
ATOM 660 N N . THR A 1 96 ? -11.693 -45.851 -5.939 1.00 20.68 96 THR A N 1
ATOM 661 C CA . THR A 1 96 ? -12.807 -46.759 -5.690 1.00 22.16 96 THR A CA 1
ATOM 662 C C . THR A 1 96 ? -12.323 -47.703 -4.597 1.00 23.41 96 THR A C 1
ATOM 663 O O . THR A 1 96 ? -11.212 -48.226 -4.667 1.00 23.64 96 THR A O 1
ATOM 667 N N . GLY A 1 97 ? -13.142 -47.910 -3.576 1.00 23.44 97 GLY A N 1
ATOM 668 C CA . GLY A 1 97 ? -12.726 -48.793 -2.505 1.00 24.01 97 GLY A CA 1
ATOM 669 C C . GLY A 1 97 ? -13.840 -49.075 -1.524 1.00 25.94 97 GLY A C 1
ATOM 670 O O . GLY A 1 97 ? -14.870 -48.400 -1.531 1.00 23.30 97 GLY A O 1
ATOM 671 N N . VAL A 1 98 ? -13.630 -50.077 -0.677 1.00 25.76 98 VAL A N 1
ATOM 672 C CA . VAL A 1 98 ? -14.622 -50.451 0.316 1.00 26.56 98 VAL A CA 1
ATOM 673 C C . VAL A 1 98 ? -14.671 -49.434 1.440 1.00 26.79 98 VAL A C 1
ATOM 674 O O . VAL A 1 98 ? -13.695 -48.731 1.710 1.00 25.69 98 VAL A O 1
ATOM 678 N N . LEU A 1 99 ? -15.824 -49.364 2.093 1.00 27.39 99 LEU A N 1
ATOM 679 C CA . LEU A 1 99 ? -16.036 -48.449 3.199 1.00 27.79 99 LEU A CA 1
ATOM 680 C C . LEU A 1 99 ? -16.263 -49.328 4.426 1.00 27.96 99 LEU A C 1
ATOM 681 O O . LEU A 1 99 ? -17.144 -50.184 4.423 1.00 28.43 99 LEU A O 1
ATOM 686 N N . ALA A 1 100 ? -15.453 -49.126 5.459 1.00 28.11 100 ALA A N 1
ATOM 687 C CA . ALA A 1 100 ? -15.554 -49.915 6.681 1.00 28.66 100 ALA A CA 1
ATOM 688 C C . ALA A 1 100 ? -16.983 -50.023 7.208 1.00 28.78 100 ALA A C 1
ATOM 689 O O . ALA A 1 100 ? -17.424 -51.104 7.608 1.00 29.64 100 ALA A O 1
ATOM 691 N N . ARG A 1 101 ? -17.705 -48.908 7.200 1.00 28.23 101 ARG A N 1
ATOM 692 C CA . ARG A 1 101 ? -19.073 -48.886 7.707 1.00 27.08 101 ARG A CA 1
ATOM 693 C C . ARG A 1 101 ? -20.118 -49.561 6.821 1.00 28.74 101 ARG A C 1
ATOM 694 O O . ARG A 1 101 ? -21.278 -49.675 7.216 1.00 28.53 101 ARG A O 1
ATOM 702 N N . LEU A 1 102 ? -19.723 -50.007 5.631 1.00 29.13 102 LEU A N 1
ATOM 703 C CA . LEU A 1 102 ? -20.665 -50.682 4.739 1.00 31.30 102 LEU A CA 1
ATOM 704 C C . LEU A 1 102 ? -20.568 -52.201 4.858 1.00 33.89 102 LEU A C 1
ATOM 705 O O . LEU A 1 102 ? -21.537 -52.914 4.595 1.00 36.37 102 LEU A O 1
ATOM 710 N N . ALA A 1 103 ? -19.397 -52.688 5.251 1.00 35.24 103 ALA A N 1
ATOM 711 C CA . ALA A 1 103 ? -19.161 -54.120 5.424 1.00 37.00 103 ALA A CA 1
ATOM 712 C C . ALA A 1 103 ? -19.745 -54.992 4.312 1.00 37.59 103 ALA A C 1
ATOM 713 O O . ALA A 1 103 ? -20.405 -55.997 4.585 1.00 37.05 103 ALA A O 1
ATOM 715 N N . THR A 1 104 ? -19.499 -54.612 3.062 1.00 38.15 104 THR A N 1
ATOM 716 C CA . THR A 1 104 ? -19.999 -55.379 1.926 1.00 38.89 104 THR A CA 1
ATOM 717 C C . THR A 1 104 ? -18.842 -55.882 1.074 1.00 39.02 104 THR A C 1
ATOM 718 O O . THR A 1 104 ? -19.022 -56.736 0.208 1.00 40.34 104 THR A O 1
ATOM 722 N N . GLY A 1 105 ? -17.651 -55.349 1.328 1.00 39.13 105 GLY A N 1
ATOM 723 C CA . GLY A 1 105 ? -16.488 -55.755 0.562 1.00 39.03 105 GLY A CA 1
ATOM 724 C C . GLY A 1 105 ? -16.536 -55.206 -0.852 1.00 38.06 105 GLY A C 1
ATOM 725 O O . GLY A 1 105 ? -15.631 -55.448 -1.652 1.00 39.35 105 GLY A O 1
ATOM 726 N N . LYS A 1 106 ? -17.597 -54.465 -1.161 1.00 36.10 106 LYS A N 1
ATOM 727 C CA . LYS A 1 106 ? -17.763 -53.876 -2.485 1.00 34.22 106 LYS A CA 1
ATOM 728 C C . LYS A 1 106 ? -17.331 -52.416 -2.486 1.00 31.38 106 LYS A C 1
ATOM 729 O O . LYS A 1 106 ? -17.480 -51.710 -1.487 1.00 30.31 106 LYS A O 1
ATOM 735 N N . ASP A 1 107 ? -16.797 -51.963 -3.614 1.00 28.13 107 ASP A N 1
ATOM 736 C CA . ASP A 1 107 ? -16.321 -50.594 -3.724 1.00 25.81 107 ASP A CA 1
ATOM 737 C C . ASP A 1 107 ? -17.408 -49.555 -3.943 1.00 23.43 107 ASP A C 1
ATOM 738 O O . ASP A 1 107 ? -18.498 -49.855 -4.426 1.00 22.46 107 ASP A O 1
ATOM 743 N N . VAL A 1 108 ? -17.074 -48.326 -3.576 1.00 22.25 108 VAL A N 1
ATOM 744 C CA . VAL A 1 108 ? -17.935 -47.167 -3.767 1.00 22.10 108 VAL A CA 1
ATOM 745 C C . VAL A 1 108 ? -16.942 -46.109 -4.232 1.00 21.98 108 VAL A C 1
ATOM 746 O O . VAL A 1 108 ? -15.731 -46.344 -4.199 1.00 23.21 108 VAL A O 1
ATOM 750 N N . ILE A 1 109 ? -17.431 -44.961 -4.681 1.00 21.15 109 ILE A N 1
ATOM 751 C CA . ILE A 1 109 ? -16.529 -43.906 -5.118 1.00 20.99 109 ILE A CA 1
ATOM 752 C C . ILE A 1 109 ? -16.094 -43.136 -3.876 1.00 21.31 109 ILE A C 1
ATOM 753 O O . ILE A 1 109 ? -16.848 -42.334 -3.329 1.00 21.12 109 ILE A O 1
ATOM 758 N N . ARG A 1 110 ? -14.873 -43.396 -3.421 1.00 22.44 110 ARG A N 1
ATOM 759 C CA . ARG A 1 110 ? -14.362 -42.744 -2.224 1.00 21.73 110 ARG A CA 1
ATOM 760 C C . ARG A 1 110 ? -13.826 -41.346 -2.469 1.00 21.99 110 ARG A C 1
ATOM 761 O O . ARG A 1 110 ? -13.852 -40.496 -1.577 1.00 21.67 110 ARG A O 1
ATOM 769 N N . SER A 1 111 ? -13.338 -41.103 -3.678 1.00 20.25 111 SER A N 1
ATOM 770 C CA . SER A 1 111 ? -12.792 -39.799 -4.002 1.00 19.92 111 SER A CA 1
ATOM 771 C C . SER A 1 111 ? -13.031 -39.442 -5.453 1.00 18.56 111 SER A C 1
ATOM 772 O O . SER A 1 111 ? -13.175 -40.315 -6.303 1.00 19.05 111 SER A O 1
ATOM 775 N N . LEU A 1 112 ? -13.059 -38.145 -5.721 1.00 18.85 112 LEU A N 1
ATOM 776 C CA . LEU A 1 112 ? -13.261 -37.641 -7.066 1.00 20.70 112 LEU A CA 1
ATOM 777 C C . LEU A 1 112 ? -12.437 -36.364 -7.206 1.00 20.52 112 LEU A C 1
ATOM 778 O O . LEU A 1 112 ? -12.324 -35.582 -6.263 1.00 19.77 112 LEU A O 1
ATOM 783 N N . THR A 1 113 ? -11.846 -36.178 -8.381 1.00 20.44 113 THR A N 1
ATOM 784 C CA . THR A 1 113 ? -11.052 -34.995 -8.681 1.00 19.94 113 THR A CA 1
ATOM 785 C C . THR A 1 113 ? -11.463 -34.551 -10.076 1.00 19.60 113 THR A C 1
ATOM 786 O O . THR A 1 113 ? -11.530 -35.368 -10.994 1.00 18.70 113 THR A O 1
ATOM 790 N N . PHE A 1 114 ? -11.753 -33.263 -10.228 1.00 19.47 114 PHE A N 1
ATOM 791 C CA . PHE A 1 114 ? -12.164 -32.727 -11.519 1.00 20.13 114 PHE A CA 1
ATOM 792 C C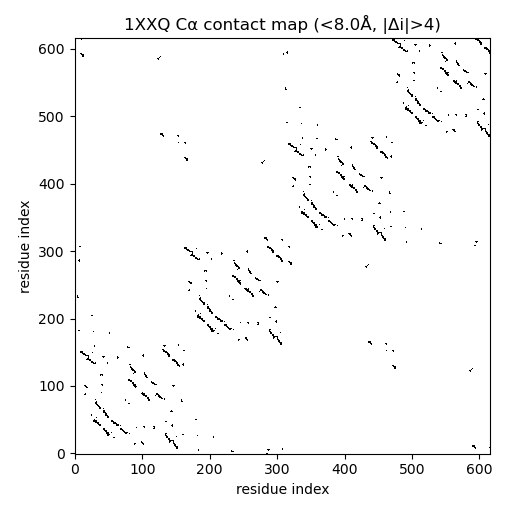 . PHE A 1 114 ? -11.160 -31.710 -12.036 1.00 21.51 114 PHE A C 1
ATOM 793 O O . PHE A 1 114 ? -10.933 -30.669 -11.415 1.00 22.71 114 PHE A O 1
ATOM 801 N N . LYS A 1 115 ? -10.560 -32.017 -13.180 1.00 19.70 115 LYS A N 1
ATOM 802 C CA . LYS A 1 115 ? -9.576 -31.126 -13.777 1.00 20.63 115 LYS A CA 1
ATOM 803 C C . LYS A 1 115 ? -10.093 -30.561 -15.086 1.00 19.51 115 LYS A C 1
ATOM 804 O O . LYS A 1 115 ? -10.454 -31.308 -15.996 1.00 19.55 115 LYS A O 1
ATOM 810 N N . THR A 1 116 ? -10.138 -29.238 -15.176 1.00 19.63 116 THR A N 1
ATOM 811 C CA . THR A 1 116 ? -10.590 -28.581 -16.391 1.00 19.83 116 THR A CA 1
ATOM 812 C C . THR A 1 116 ? -9.363 -27.985 -17.061 1.00 20.90 116 THR A C 1
ATOM 813 O O . THR A 1 116 ? -8.243 -28.153 -16.583 1.00 20.48 116 THR A O 1
ATOM 817 N N . ASN A 1 117 ? -9.580 -27.288 -18.168 1.00 20.97 117 ASN A N 1
ATOM 818 C CA . ASN A 1 117 ? -8.492 -26.652 -18.891 1.00 23.51 117 ASN A CA 1
ATOM 819 C C . ASN A 1 117 ? -8.063 -25.384 -18.153 1.00 24.96 117 ASN A C 1
ATOM 820 O O . ASN A 1 117 ? -7.104 -24.722 -18.544 1.00 25.84 117 ASN A O 1
ATOM 825 N N . LYS A 1 118 ? -8.770 -25.056 -17.076 1.00 25.67 118 LYS A N 1
ATOM 826 C CA . LYS A 1 118 ? -8.463 -23.853 -16.308 1.00 26.68 118 LYS A CA 1
ATOM 827 C C . LYS A 1 118 ? -7.968 -24.116 -14.887 1.00 27.94 118 LYS A C 1
ATOM 828 O O . LYS A 1 118 ? -7.067 -23.427 -14.398 1.00 26.71 118 LYS A O 1
ATOM 834 N N . LYS A 1 119 ? -8.545 -25.114 -14.227 1.00 27.55 119 LYS A N 1
ATOM 835 C CA . LYS A 1 119 ? -8.176 -25.406 -12.845 1.00 29.22 119 LYS A CA 1
ATOM 836 C C . LYS A 1 119 ? -8.519 -26.836 -12.425 1.00 28.47 119 LYS A C 1
ATOM 837 O O . LYS A 1 119 ? -9.177 -27.572 -13.158 1.00 27.90 119 LYS A O 1
ATOM 843 N N . THR A 1 120 ? -8.060 -27.219 -11.238 1.00 27.70 120 THR A N 1
ATOM 844 C CA . THR A 1 120 ? -8.342 -28.539 -10.693 1.00 26.92 120 THR A CA 1
ATOM 845 C C . THR A 1 120 ? -9.220 -28.377 -9.459 1.00 26.68 120 THR A C 1
ATOM 846 O O . THR A 1 120 ? -8.919 -27.576 -8.571 1.00 26.10 120 THR A O 1
ATOM 850 N N . TYR A 1 121 ? -10.316 -29.125 -9.420 1.00 25.34 121 TYR A N 1
ATOM 851 C CA . TYR A 1 121 ? -11.235 -29.082 -8.293 1.00 24.28 121 TYR A CA 1
ATOM 852 C C . TYR A 1 121 ? -11.111 -30.410 -7.560 1.00 24.71 121 TYR A C 1
ATOM 853 O O . TYR A 1 121 ? -11.308 -31.471 -8.151 1.00 23.47 121 TYR A O 1
ATOM 862 N N . GLY A 1 122 ? -10.774 -30.348 -6.277 1.00 24.78 122 GLY A N 1
ATOM 863 C CA . GLY A 1 122 ? -10.612 -31.562 -5.500 1.00 26.00 122 GLY A CA 1
ATOM 864 C C . GLY A 1 122 ? -9.156 -31.749 -5.116 1.00 27.16 122 GLY A C 1
ATOM 865 O O . GLY A 1 122 ? -8.360 -30.822 -5.268 1.00 29.27 122 GLY A O 1
ATOM 866 N N . PRO A 1 123 ? -8.765 -32.937 -4.631 1.00 26.89 123 PRO A N 1
ATOM 867 C CA . PRO A 1 123 ? -9.616 -34.114 -4.427 1.00 26.50 123 PRO A CA 1
ATOM 868 C C . PRO A 1 123 ? -10.692 -33.937 -3.361 1.00 26.77 123 PRO A C 1
ATOM 869 O O . PRO A 1 123 ? -10.501 -33.218 -2.381 1.00 27.58 123 PRO A O 1
ATOM 873 N N . TYR A 1 124 ? -11.824 -34.601 -3.572 1.00 26.04 124 TYR A N 1
ATOM 874 C CA . TYR A 1 124 ? -12.943 -34.560 -2.638 1.00 24.67 124 TYR A CA 1
ATOM 875 C C . TYR A 1 124 ? -13.099 -35.963 -2.080 1.00 24.97 124 TYR A C 1
ATOM 876 O O . TYR A 1 124 ? -12.952 -36.945 -2.811 1.00 23.84 124 TYR A O 1
ATOM 885 N N . GLY A 1 125 ? -13.389 -36.058 -0.788 1.00 25.19 125 GLY A N 1
ATOM 886 C CA . GLY A 1 125 ? -13.543 -37.361 -0.169 1.00 25.90 125 GLY A CA 1
ATOM 887 C C . GLY A 1 125 ? -12.218 -37.873 0.364 1.00 27.05 125 GLY A C 1
ATOM 888 O O . GLY A 1 125 ? -11.365 -37.089 0.778 1.00 27.67 125 GLY A O 1
ATOM 889 N N . LYS A 1 126 ? -12.042 -39.189 0.347 1.00 27.65 126 LYS A N 1
ATOM 890 C CA . LYS A 1 126 ? -10.814 -39.806 0.834 1.00 29.90 126 LYS A CA 1
ATOM 891 C C . LYS A 1 126 ? -10.117 -40.591 -0.267 1.00 29.10 126 LYS A C 1
ATOM 892 O O . LYS A 1 126 ? -10.714 -41.470 -0.890 1.00 27.78 126 LYS A O 1
ATOM 898 N N . GLU A 1 127 ? -8.847 -40.275 -0.501 1.00 29.78 127 GLU A N 1
ATOM 899 C CA . GLU A 1 127 ? -8.084 -40.959 -1.533 1.00 30.76 127 GLU A CA 1
ATOM 900 C C . GLU A 1 127 ? -7.544 -42.286 -1.023 1.00 31.11 127 GLU A C 1
ATOM 901 O O . GLU A 1 127 ? -6.346 -42.436 -0.769 1.00 31.56 127 GLU A O 1
ATOM 907 N N . GLU A 1 128 ? -8.448 -43.245 -0.874 1.00 30.04 128 GLU A N 1
ATOM 908 C CA . GLU A 1 128 ? -8.098 -44.572 -0.401 1.00 30.67 128 GLU A CA 1
ATOM 909 C C . GLU A 1 128 ? -8.765 -45.612 -1.289 1.00 29.27 128 GLU A C 1
ATOM 910 O O . GLU A 1 128 ? -9.876 -45.405 -1.781 1.00 28.12 128 GLU A O 1
ATOM 916 N N . GLY A 1 129 ? -8.077 -46.728 -1.498 1.00 27.27 129 GLY A N 1
ATOM 917 C CA . GLY A 1 129 ? -8.614 -47.777 -2.342 1.00 26.78 129 GLY A CA 1
ATOM 918 C C . GLY A 1 129 ? -7.798 -47.906 -3.614 1.00 27.83 129 GLY A C 1
ATOM 919 O O . GLY A 1 129 ? -6.568 -47.841 -3.579 1.00 27.54 129 GLY A O 1
ATOM 920 N N . THR A 1 130 ? -8.482 -48.086 -4.739 1.00 25.56 130 THR A N 1
ATOM 921 C CA . THR A 1 130 ? -7.823 -48.228 -6.033 1.00 26.25 130 THR A CA 1
ATOM 922 C C . THR A 1 130 ? -8.093 -46.990 -6.881 1.00 25.40 130 THR A C 1
ATOM 923 O O . THR A 1 130 ? -9.244 -46.629 -7.111 1.00 25.32 130 THR A O 1
ATOM 927 N N . PRO A 1 131 ? -7.036 -46.315 -7.353 1.00 24.00 131 PRO A N 1
ATOM 928 C CA . PRO A 1 131 ? -7.298 -45.127 -8.169 1.00 23.00 131 PRO A CA 1
ATOM 929 C C . PRO A 1 131 ? -7.781 -45.466 -9.575 1.00 20.92 131 PRO A C 1
ATOM 930 O O . PRO A 1 131 ? -7.615 -46.586 -10.056 1.00 20.19 131 PRO A O 1
ATOM 934 N N . PHE A 1 132 ? -8.407 -44.487 -10.216 1.00 19.91 132 PHE A N 1
ATOM 935 C CA . PHE A 1 132 ? -8.880 -44.629 -11.585 1.00 18.63 132 PHE A CA 1
ATOM 936 C C . PHE A 1 132 ? -8.817 -43.218 -12.149 1.00 18.11 132 PHE A C 1
ATOM 937 O O . PHE A 1 132 ? -8.791 -42.248 -11.393 1.00 15.08 132 PHE A O 1
ATOM 945 N N . SER A 1 133 ? -8.759 -43.095 -13.467 1.00 17.03 133 SER A N 1
ATOM 946 C CA . SER A 1 133 ? -8.668 -41.778 -14.069 1.00 16.85 133 SER A CA 1
ATOM 947 C C . SER A 1 133 ? -9.041 -41.819 -15.530 1.00 17.01 133 SER A C 1
ATOM 948 O O . SER A 1 133 ? -8.776 -42.801 -16.229 1.00 16.42 133 SER A O 1
ATOM 951 N N . LEU A 1 134 ? -9.661 -40.741 -15.988 1.00 16.13 134 LEU A N 1
ATOM 952 C CA . LEU A 1 134 ? -10.048 -40.644 -17.379 1.00 16.56 134 LEU A CA 1
ATOM 953 C C . LEU A 1 134 ? -9.553 -39.338 -17.968 1.00 17.01 134 LEU A C 1
ATOM 954 O O . LEU A 1 134 ? -10.272 -38.339 -17.978 1.00 18.52 134 LEU A O 1
ATOM 959 N N . PRO A 1 135 ? -8.294 -39.310 -18.419 1.00 17.85 135 PRO A N 1
ATOM 960 C CA . PRO A 1 135 ? -7.788 -38.074 -19.012 1.00 18.08 135 PRO A CA 1
ATOM 961 C C . PRO A 1 135 ? -8.381 -38.028 -20.417 1.00 18.40 135 PRO A C 1
ATOM 962 O O . PRO A 1 135 ? -8.511 -39.064 -21.071 1.00 18.09 135 PRO A O 1
ATOM 966 N N . ILE A 1 136 ? -8.762 -36.841 -20.872 1.00 16.94 136 ILE A N 1
ATOM 967 C CA . ILE A 1 136 ? -9.358 -36.697 -22.196 1.00 18.07 136 ILE A CA 1
ATOM 968 C C . ILE A 1 136 ? -8.509 -35.776 -23.059 1.00 19.27 136 ILE A C 1
ATOM 969 O O . ILE A 1 136 ? -8.157 -34.675 -22.636 1.00 19.15 136 ILE A O 1
ATOM 974 N N . GLU A 1 137 ? -8.177 -36.235 -24.264 1.00 19.72 137 GLU A N 1
ATOM 975 C CA . GLU A 1 137 ? -7.374 -35.443 -25.192 1.00 20.90 137 GLU A CA 1
ATOM 976 C C . GLU A 1 137 ? -8.228 -34.778 -26.265 1.00 19.23 137 GLU A C 1
ATOM 977 O O . GLU A 1 137 ? -7.895 -33.699 -26.750 1.00 20.15 137 GLU A O 1
ATOM 983 N N . ASN A 1 138 ? -9.323 -35.429 -26.643 1.00 17.30 138 ASN A N 1
ATOM 984 C CA . ASN A 1 138 ? -10.221 -34.882 -27.658 1.00 16.04 138 ASN A CA 1
ATOM 985 C C . ASN A 1 138 ? -11.630 -35.346 -27.325 1.00 14.87 138 ASN A C 1
ATOM 986 O O . ASN A 1 138 ? -11.868 -36.538 -27.136 1.00 13.40 138 ASN A O 1
ATOM 991 N N . GLY A 1 139 ? -12.563 -34.406 -27.251 1.00 12.80 139 GLY A N 1
ATOM 992 C CA . GLY A 1 139 ? -13.928 -34.766 -26.921 1.00 13.60 139 GLY A CA 1
ATOM 993 C C . GLY A 1 139 ? -14.334 -34.193 -25.575 1.00 13.35 139 GLY A C 1
ATOM 994 O O . GLY A 1 139 ? -13.518 -33.584 -24.876 1.00 14.05 139 GLY A O 1
ATOM 995 N N . LEU A 1 140 ? -15.591 -34.413 -25.202 1.00 13.52 140 LEU A N 1
ATOM 996 C CA . LEU A 1 140 ? -16.134 -33.884 -23.954 1.00 12.43 140 LEU A CA 1
ATOM 997 C C . LEU A 1 140 ? -17.049 -34.851 -23.227 1.00 13.48 140 LEU A C 1
ATOM 998 O O . LEU A 1 140 ? -17.660 -35.722 -23.838 1.00 13.34 140 LEU A O 1
ATOM 1003 N N . ILE A 1 141 ? -17.145 -34.683 -21.911 1.00 13.86 141 ILE A N 1
ATOM 1004 C CA . ILE A 1 141 ? -18.077 -35.476 -21.128 1.00 13.27 141 ILE A CA 1
ATOM 1005 C C . ILE A 1 141 ? -19.375 -34.684 -21.312 1.00 13.92 141 ILE A C 1
ATOM 1006 O O . ILE A 1 141 ? -19.416 -33.484 -21.030 1.00 14.57 141 ILE A O 1
ATOM 1011 N N . VAL A 1 142 ? -20.421 -35.334 -21.806 1.00 14.33 142 VAL A N 1
ATOM 1012 C CA . VAL A 1 142 ? -21.689 -34.645 -22.027 1.00 15.23 142 VAL A CA 1
ATOM 1013 C C . VAL A 1 142 ? -22.815 -35.253 -21.206 1.00 15.89 142 VAL A C 1
ATOM 1014 O O . VAL A 1 142 ? -23.990 -34.945 -21.414 1.00 15.13 142 VAL A O 1
ATOM 1018 N N . GLY A 1 143 ? -22.450 -36.120 -20.269 1.00 15.25 143 GLY A N 1
ATOM 1019 C CA . GLY A 1 143 ? -23.452 -36.749 -19.432 1.00 14.55 143 GLY A CA 1
ATOM 1020 C C . GLY A 1 143 ? -22.828 -37.668 -18.407 1.00 16.32 143 GLY A C 1
ATOM 1021 O O . GLY A 1 143 ? -21.788 -38.282 -18.667 1.00 15.65 143 GLY A O 1
ATOM 1022 N N . PHE A 1 144 ? -23.456 -37.755 -17.238 1.00 15.24 144 PHE A N 1
ATOM 1023 C CA . PHE A 1 144 ? -22.970 -38.622 -16.171 1.00 16.23 144 PHE A CA 1
ATOM 1024 C C . PHE A 1 144 ? -23.969 -39.737 -15.894 1.00 17.14 144 PHE A C 1
ATOM 1025 O O . PHE A 1 144 ? -25.175 -39.573 -16.079 1.00 16.16 144 PHE A O 1
ATOM 1033 N N . LYS A 1 145 ? -23.449 -40.878 -15.461 1.00 16.55 145 LYS A N 1
ATOM 1034 C CA . LYS A 1 145 ? -24.276 -42.019 -15.103 1.00 17.50 145 LYS A CA 1
ATOM 1035 C C . LYS A 1 145 ? -23.562 -42.688 -13.934 1.00 17.16 145 LYS A C 1
ATOM 1036 O O . LYS A 1 145 ? -22.401 -42.384 -13.659 1.00 15.80 145 LYS A O 1
ATOM 1042 N N . GLY A 1 146 ? -24.251 -43.581 -13.236 1.00 17.83 146 GLY A N 1
ATOM 1043 C CA . GLY A 1 146 ? -23.614 -44.247 -12.117 1.00 17.83 146 GLY A CA 1
ATOM 1044 C C . GLY A 1 146 ? -24.564 -45.057 -11.264 1.00 18.54 146 GLY A C 1
ATOM 1045 O O . GLY A 1 146 ? -25.575 -45.566 -11.748 1.00 18.70 146 GLY A O 1
ATOM 1046 N N . ARG A 1 147 ? -24.217 -45.177 -9.988 1.00 18.36 147 ARG A N 1
ATOM 1047 C CA . ARG A 1 147 ? -25.013 -45.913 -9.016 1.00 19.18 147 ARG A CA 1
ATOM 1048 C C . ARG A 1 147 ? -24.924 -45.196 -7.682 1.00 19.12 147 ARG A C 1
ATOM 1049 O O . ARG A 1 147 ? -23.847 -44.744 -7.287 1.00 18.53 147 ARG A O 1
ATOM 1057 N N . SER A 1 148 ? -26.052 -45.093 -6.984 1.00 18.58 148 SER A N 1
ATOM 1058 C CA . SER A 1 148 ? -26.069 -44.424 -5.694 1.00 19.95 148 SER A CA 1
ATOM 1059 C C . SER A 1 148 ? -26.995 -45.049 -4.658 1.00 20.90 148 SER A C 1
ATOM 1060 O O . SER A 1 148 ? -28.052 -45.585 -4.987 1.00 21.87 148 SER A O 1
ATOM 1063 N N . GLY A 1 149 ? -26.560 -44.964 -3.405 1.00 21.10 149 GLY A N 1
ATOM 1064 C CA . GLY A 1 149 ? -27.319 -45.446 -2.265 1.00 21.47 149 GLY A CA 1
ATOM 1065 C C . GLY A 1 149 ? -27.134 -44.320 -1.267 1.00 22.38 149 GLY A C 1
ATOM 1066 O O . GLY A 1 149 ? -27.603 -43.203 -1.507 1.00 22.11 149 GLY A O 1
ATOM 1067 N N . PHE A 1 150 ? -26.446 -44.587 -0.159 1.00 20.38 150 PHE A N 1
ATOM 1068 C CA . PHE A 1 150 ? -26.177 -43.536 0.813 1.00 20.98 150 PHE A CA 1
ATOM 1069 C C . PHE A 1 150 ? -25.123 -42.649 0.170 1.00 19.96 150 PHE A C 1
ATOM 1070 O O . PHE A 1 150 ? -25.076 -41.443 0.409 1.00 19.55 150 PHE A O 1
ATOM 1078 N N . VAL A 1 151 ? -24.271 -43.268 -0.644 1.00 19.70 151 VAL A N 1
ATOM 1079 C CA . VAL A 1 151 ? -23.207 -42.551 -1.339 1.00 18.68 151 VAL A CA 1
ATOM 1080 C C . VAL A 1 151 ? -23.153 -42.972 -2.805 1.00 17.37 151 VAL A C 1
ATOM 1081 O O . VAL A 1 151 ? -23.982 -43.755 -3.268 1.00 15.96 151 VAL A O 1
ATOM 1085 N N . VAL A 1 152 ? -22.183 -42.438 -3.538 1.00 17.70 152 VAL A N 1
ATOM 1086 C CA . VAL A 1 152 ? -22.027 -42.790 -4.942 1.00 16.88 152 VAL A CA 1
ATOM 1087 C C . VAL A 1 152 ? -21.253 -44.102 -5.012 1.00 17.49 152 VAL A C 1
ATOM 1088 O O . VAL A 1 152 ? -20.069 -44.146 -4.679 1.00 17.46 152 VAL A O 1
ATOM 1092 N N . ASP A 1 153 ? -21.934 -45.163 -5.433 1.00 16.36 153 ASP A N 1
ATOM 1093 C CA . ASP A 1 153 ? -21.331 -46.489 -5.555 1.00 18.19 153 ASP A CA 1
ATOM 1094 C C . ASP A 1 153 ? -20.457 -46.608 -6.795 1.00 19.17 153 ASP A C 1
ATOM 1095 O O . ASP A 1 153 ? -19.378 -47.206 -6.755 1.00 18.30 153 ASP A O 1
ATOM 1100 N N . ALA A 1 154 ? -20.941 -46.043 -7.897 1.00 17.93 154 ALA A N 1
ATOM 1101 C CA . ALA A 1 154 ? -20.226 -46.106 -9.164 1.00 17.54 154 ALA A CA 1
ATOM 1102 C C . ALA A 1 154 ? -20.506 -44.872 -10.008 1.00 19.03 154 ALA A C 1
ATOM 1103 O O . ALA A 1 154 ? -21.488 -44.162 -9.781 1.00 17.23 154 ALA A O 1
ATOM 1105 N N . ILE A 1 155 ? -19.646 -44.625 -10.989 1.00 16.93 155 ILE A N 1
ATOM 1106 C CA . ILE A 1 155 ? -19.815 -43.473 -11.859 1.00 15.90 155 ILE A CA 1
ATOM 1107 C C . ILE A 1 155 ? -19.309 -43.789 -13.266 1.00 16.64 155 ILE A C 1
ATOM 1108 O O . ILE A 1 155 ? -18.377 -44.584 -13.441 1.00 16.93 155 ILE A O 1
ATOM 1113 N N . GLY A 1 156 ? -19.950 -43.181 -14.261 1.00 14.72 156 GLY A N 1
ATOM 1114 C CA . GLY A 1 156 ? -19.584 -43.383 -15.653 1.00 14.88 156 GLY A CA 1
ATOM 1115 C C . GLY A 1 156 ? -19.822 -42.104 -16.440 1.00 14.73 156 GLY A C 1
ATOM 1116 O O . GLY A 1 156 ? -20.447 -41.170 -15.933 1.00 14.63 156 GLY A O 1
ATOM 1117 N N . PHE A 1 157 ? -19.352 -42.062 -17.683 1.00 15.47 157 PHE A N 1
ATOM 1118 C CA . PHE A 1 157 ? -19.491 -40.859 -18.495 1.00 15.76 157 PHE A CA 1
ATOM 1119 C C . PHE A 1 157 ? -19.944 -41.089 -19.930 1.00 16.46 157 PHE A C 1
ATOM 1120 O O . PHE A 1 157 ? -19.579 -42.085 -20.558 1.00 16.10 157 PHE A O 1
ATOM 1128 N N . HIS A 1 158 ? -20.744 -40.156 -20.441 1.00 15.73 158 HIS A N 1
ATOM 1129 C CA . HIS A 1 158 ? -21.167 -40.198 -21.836 1.00 15.01 158 HIS A CA 1
ATOM 1130 C C . HIS A 1 158 ? -20.191 -39.229 -22.494 1.00 14.71 158 HIS A C 1
ATOM 1131 O O . HIS A 1 158 ? -19.971 -38.129 -21.977 1.00 14.30 158 HIS A O 1
ATOM 1138 N N . LEU A 1 159 ? -19.608 -39.625 -23.620 1.00 13.75 159 LEU A N 1
ATOM 1139 C CA . LEU A 1 159 ? -18.635 -38.777 -24.306 1.00 14.27 159 LEU A CA 1
ATOM 1140 C C . LEU A 1 159 ? -19.076 -38.409 -25.714 1.00 13.27 159 LEU A C 1
ATOM 1141 O O . LEU A 1 159 ? -19.762 -39.179 -26.379 1.00 15.14 159 LEU A O 1
ATOM 1146 N N . SER A 1 160 ? -18.669 -37.228 -26.166 1.00 14.31 160 SER A N 1
ATOM 1147 C CA . SER A 1 160 ? -19.005 -36.777 -27.512 1.00 14.56 160 SER A CA 1
ATOM 1148 C C . SER A 1 160 ? -17.997 -35.764 -28.022 1.00 15.60 160 SER A C 1
ATOM 1149 O O . SER A 1 160 ? -17.334 -35.092 -27.238 1.00 15.69 160 SER A O 1
ATOM 1152 N N . LEU A 1 161 ? -17.868 -35.672 -29.341 1.00 14.66 161 LEU A N 1
ATOM 1153 C CA . LEU A 1 161 ? -16.976 -34.686 -29.940 1.00 14.94 161 LEU A CA 1
ATOM 1154 C C . LEU A 1 161 ? -17.734 -33.362 -29.905 1.00 16.10 161 LEU A C 1
ATOM 1155 O O . LEU A 1 161 ? -17.119 -32.308 -30.182 1.00 16.75 161 LEU A O 1
ATOM 1161 N N . THR B 1 8 ? -7.622 -32.201 -30.359 1.00 29.22 8 THR B N 1
ATOM 1162 C CA . THR B 1 8 ? -7.553 -31.492 -29.051 1.00 28.85 8 THR B CA 1
ATOM 1163 C C . THR B 1 8 ? -8.836 -30.708 -28.816 1.00 27.22 8 THR B C 1
ATOM 1164 O O . THR B 1 8 ? -9.345 -30.048 -29.723 1.00 26.23 8 THR B O 1
ATOM 1168 N N . GLN B 1 9 ? -9.360 -30.780 -27.598 1.00 24.96 9 GLN B N 1
ATOM 1169 C CA . GLN B 1 9 ? -10.591 -30.076 -27.273 1.00 24.35 9 GLN B CA 1
ATOM 1170 C C . GLN B 1 9 ? -10.295 -28.614 -26.957 1.00 26.35 9 GLN B C 1
ATOM 1171 O O . GLN B 1 9 ? -9.424 -28.311 -26.142 1.00 27.12 9 GLN B O 1
ATOM 1177 N N . THR B 1 10 ? -11.025 -27.708 -27.598 1.00 27.69 10 THR B N 1
ATOM 1178 C CA . THR B 1 10 ? -10.808 -26.283 -27.377 1.00 29.70 10 THR B CA 1
ATOM 1179 C C . THR B 1 10 ? -12.063 -25.529 -26.950 1.00 29.48 10 THR B C 1
ATOM 1180 O O . THR B 1 10 ? -12.002 -24.336 -26.655 1.00 29.61 10 THR B O 1
ATOM 1184 N N . THR B 1 11 ? -13.198 -26.220 -26.919 1.00 28.36 11 THR B N 1
ATOM 1185 C CA . THR B 1 11 ? -14.451 -25.594 -26.510 1.00 27.85 11 THR B CA 1
ATOM 1186 C C . THR B 1 11 ? -15.249 -26.542 -25.621 1.00 25.61 11 THR B C 1
ATOM 1187 O O . THR B 1 11 ? -15.083 -27.758 -25.698 1.00 24.25 11 THR B O 1
ATOM 1191 N N . GLY B 1 12 ? -16.118 -25.982 -24.785 1.00 22.44 12 GLY B N 1
ATOM 1192 C CA . GLY B 1 12 ? -16.915 -26.798 -23.888 1.00 20.20 12 GLY B CA 1
ATOM 1193 C C . GLY B 1 12 ? -18.248 -27.261 -24.444 1.00 19.57 12 GLY B C 1
ATOM 1194 O O . GLY B 1 12 ? -18.981 -27.986 -23.770 1.00 19.22 12 GLY B O 1
ATOM 1195 N N . THR B 1 13 ? -18.573 -26.848 -25.665 1.00 19.29 13 THR B N 1
ATOM 1196 C CA . THR B 1 13 ? -19.834 -27.239 -26.282 1.00 18.80 13 THR B CA 1
ATOM 1197 C C . THR B 1 13 ? -19.617 -28.382 -27.267 1.00 18.37 13 THR B C 1
ATOM 1198 O O . THR B 1 13 ? -18.758 -28.298 -28.148 1.00 17.90 13 THR B O 1
ATOM 1202 N N . SER B 1 14 ? -20.394 -29.448 -27.111 1.00 16.94 14 SER B N 1
ATOM 1203 C CA . SER B 1 14 ? -20.281 -30.602 -27.998 1.00 17.17 14 SER B CA 1
ATOM 1204 C C . SER B 1 14 ? -20.814 -30.237 -29.380 1.00 17.03 14 SER B C 1
ATOM 1205 O O . SER B 1 14 ? -21.409 -29.173 -29.569 1.00 16.15 14 SER B O 1
ATOM 1208 N N . GLN B 1 15 ? -20.611 -31.115 -30.352 1.00 15.33 15 GLN B N 1
ATOM 1209 C CA . GLN B 1 15 ? -21.075 -30.816 -31.698 1.00 15.41 15 GLN B CA 1
ATOM 1210 C C . GLN B 1 15 ? -21.607 -32.037 -32.422 1.00 15.01 15 GLN B C 1
ATOM 1211 O O . GLN B 1 15 ? -21.432 -33.171 -31.977 1.00 14.43 15 GLN B O 1
ATOM 1217 N N . THR B 1 16 ? -22.274 -31.781 -33.538 1.00 14.99 16 THR B N 1
ATOM 1218 C CA . THR B 1 16 ? -22.822 -32.837 -34.374 1.00 14.45 16 THR B CA 1
ATOM 1219 C C . THR B 1 16 ? -22.558 -32.447 -35.815 1.00 15.49 16 THR B C 1
ATOM 1220 O O . THR B 1 16 ? -22.252 -31.291 -36.112 1.00 13.94 16 THR B O 1
ATOM 1224 N N . ILE B 1 17 ? -22.659 -33.423 -36.706 1.00 14.74 17 ILE B N 1
ATOM 1225 C CA . ILE B 1 17 ? -22.496 -33.162 -38.122 1.00 14.56 17 ILE B CA 1
ATOM 1226 C C . ILE B 1 17 ? -23.682 -32.281 -38.494 1.00 14.83 17 ILE B C 1
ATOM 1227 O O . ILE B 1 17 ? -24.769 -32.441 -37.941 1.00 14.68 17 ILE B O 1
ATOM 1232 N N . GLU B 1 18 ? -23.467 -31.346 -39.410 1.00 14.99 18 GLU B N 1
ATOM 1233 C CA . GLU B 1 18 ? -24.531 -30.457 -39.861 1.00 17.54 18 GLU B CA 1
ATOM 1234 C C . GLU B 1 18 ? -24.513 -30.357 -41.373 1.00 16.12 18 GLU B C 1
ATOM 1235 O O . GLU B 1 18 ? -23.488 -30.013 -41.959 1.00 14.67 18 GLU B O 1
ATOM 1241 N N . VAL B 1 19 ? -25.641 -30.679 -41.999 1.00 13.78 19 VAL B N 1
ATOM 1242 C CA . VAL B 1 19 ? -25.755 -30.596 -43.450 1.00 13.91 19 VAL B CA 1
ATOM 1243 C C . VAL B 1 19 ? -26.758 -29.500 -43.792 1.00 13.85 19 VAL B C 1
ATOM 1244 O O . VAL B 1 19 ? -27.672 -29.215 -43.012 1.00 14.12 19 VAL B O 1
ATOM 1248 N N . GLY B 1 20 ? -26.578 -28.892 -44.957 1.00 15.08 20 GLY B N 1
ATOM 1249 C CA . GLY B 1 20 ? -27.433 -27.793 -45.369 1.00 15.60 20 GLY B CA 1
ATOM 1250 C C . GLY B 1 20 ? -26.559 -26.548 -45.352 1.00 16.81 20 GLY B C 1
ATOM 1251 O O . GLY B 1 20 ? -25.343 -26.664 -45.218 1.00 18.53 20 GLY B O 1
ATOM 1252 N N . LEU B 1 21 ? -27.144 -25.360 -45.463 1.00 14.99 21 LEU B N 1
ATOM 1253 C CA . LEU B 1 21 ? -28.581 -25.196 -45.590 1.00 14.81 21 LEU B CA 1
ATOM 1254 C C . LEU B 1 21 ? -29.018 -25.226 -47.039 1.00 14.83 21 LEU B C 1
ATOM 1255 O O . LEU B 1 21 ? -28.249 -24.895 -47.946 1.00 14.73 21 LEU B O 1
ATOM 1260 N N . TRP B 1 22 ? -30.266 -25.628 -47.243 1.00 13.64 22 TRP B N 1
ATOM 1261 C CA . TRP B 1 22 ? -30.876 -25.630 -48.556 1.00 13.81 22 TRP B CA 1
ATOM 1262 C C . TRP B 1 22 ? -31.830 -24.451 -48.437 1.00 14.71 22 TRP B C 1
ATOM 1263 O O . TRP B 1 22 ? -32.536 -24.327 -47.434 1.00 14.33 22 TRP B O 1
ATOM 1274 N N . GLY B 1 23 ? -31.834 -23.583 -49.439 1.00 14.99 23 GLY B N 1
ATOM 1275 C CA . GLY B 1 23 ? -32.701 -22.420 -49.393 1.00 15.40 23 GLY B CA 1
ATOM 1276 C C . GLY B 1 23 ? -31.925 -21.152 -49.688 1.00 17.50 23 GLY B C 1
ATOM 1277 O O . GLY B 1 23 ? -30.788 -21.212 -50.165 1.00 19.29 23 GLY B O 1
ATOM 1278 N N . GLY B 1 24 ? -32.529 -20.007 -49.390 1.00 15.53 24 GLY B N 1
ATOM 1279 C CA . GLY B 1 24 ? -31.890 -18.732 -49.660 1.00 16.12 24 GLY B CA 1
ATOM 1280 C C . GLY B 1 24 ? -31.248 -18.059 -48.464 1.00 17.45 24 GLY B C 1
ATOM 1281 O O . GLY B 1 24 ? -31.337 -18.555 -47.342 1.00 17.09 24 GLY B O 1
ATOM 1282 N N . PRO B 1 25 ? -30.600 -16.902 -48.679 1.00 17.87 25 PRO B N 1
ATOM 1283 C CA . PRO B 1 25 ? -29.928 -16.142 -47.622 1.00 18.06 25 PRO B CA 1
ATOM 1284 C C . PRO B 1 25 ? -30.836 -15.178 -46.867 1.00 17.57 25 PRO B C 1
ATOM 1285 O O . PRO B 1 25 ? -30.392 -14.506 -45.935 1.00 17.71 25 PRO B O 1
ATOM 1289 N N . GLY B 1 26 ? -32.101 -15.115 -47.271 1.00 16.71 26 GLY B N 1
ATOM 1290 C CA . GLY B 1 26 ? -33.045 -14.215 -46.627 1.00 17.07 26 GLY B CA 1
ATOM 1291 C C . GLY B 1 26 ? -33.437 -14.633 -45.222 1.00 17.04 26 GLY B C 1
ATOM 1292 O O . GLY B 1 26 ? -32.981 -15.659 -44.718 1.00 15.91 26 GLY B O 1
ATOM 1293 N N . GLY B 1 27 ? -34.281 -13.826 -44.586 1.00 15.01 27 GLY B N 1
ATOM 1294 C CA . GLY B 1 27 ? -34.724 -14.133 -43.237 1.00 14.38 27 GLY B CA 1
ATOM 1295 C C . GLY B 1 27 ? -33.638 -14.010 -42.184 1.00 15.35 27 GLY B C 1
ATOM 1296 O O . GLY B 1 27 ? -32.588 -13.411 -42.423 1.00 14.77 27 GLY B O 1
ATOM 1297 N N . ASN B 1 28 ? -33.899 -14.587 -41.014 1.00 14.77 28 ASN B N 1
ATOM 1298 C CA . ASN B 1 28 ? -32.963 -14.544 -39.898 1.00 16.03 28 ASN B CA 1
ATOM 1299 C C . ASN B 1 28 ? -32.614 -15.954 -39.449 1.00 15.22 28 ASN B C 1
ATOM 1300 O O . ASN B 1 28 ? -33.484 -16.813 -39.322 1.00 14.47 28 ASN B O 1
ATOM 1305 N N . ALA B 1 29 ? -31.332 -16.181 -39.201 1.00 16.08 29 ALA B N 1
ATOM 1306 C CA . ALA B 1 29 ? -30.857 -17.497 -38.805 1.00 16.13 29 ALA B CA 1
ATOM 1307 C C . ALA B 1 29 ? -31.350 -17.996 -37.456 1.00 16.24 29 ALA B C 1
ATOM 1308 O O . ALA B 1 29 ? -31.535 -17.224 -36.516 1.00 15.85 29 ALA B O 1
ATOM 1310 N N . TRP B 1 30 ? -31.575 -19.304 -37.382 1.00 14.56 30 TRP B N 1
ATOM 1311 C CA . TRP B 1 30 ? -31.973 -19.948 -36.138 1.00 14.40 30 TRP B CA 1
ATOM 1312 C C . TRP B 1 30 ? -31.380 -21.345 -36.128 1.00 14.23 30 TRP B C 1
ATOM 1313 O O . TRP B 1 30 ? -31.135 -21.934 -37.180 1.00 13.33 30 TRP B O 1
ATOM 1324 N N . ASP B 1 31 ? -31.131 -21.862 -34.931 1.00 14.07 31 ASP B N 1
ATOM 1325 C CA . ASP B 1 31 ? -30.542 -23.185 -34.785 1.00 15.01 31 ASP B CA 1
ATOM 1326 C C . ASP B 1 31 ? -31.049 -23.778 -33.480 1.00 14.66 31 ASP B C 1
ATOM 1327 O O . ASP B 1 31 ? -30.707 -23.289 -32.403 1.00 14.87 31 ASP B O 1
ATOM 1332 N N . ASP B 1 32 ? -31.873 -24.819 -33.570 1.00 14.99 32 ASP B N 1
ATOM 1333 C CA . ASP B 1 32 ? -32.423 -25.451 -32.374 1.00 14.51 32 ASP B CA 1
ATOM 1334 C C . ASP B 1 32 ? -31.365 -26.198 -31.583 1.00 15.58 32 ASP B C 1
ATOM 1335 O O . ASP B 1 32 ? -31.549 -26.474 -30.402 1.00 16.61 32 ASP B O 1
ATOM 1340 N N . GLY B 1 33 ? -30.262 -26.535 -32.240 1.00 14.53 33 GLY B N 1
ATOM 1341 C CA . GLY B 1 33 ? -29.223 -27.283 -31.562 1.00 15.45 33 GLY B CA 1
ATOM 1342 C C . GLY B 1 33 ? -29.500 -28.764 -31.747 1.00 15.89 33 GLY B C 1
ATOM 1343 O O . GLY B 1 33 ? -30.273 -29.138 -32.635 1.00 15.81 33 GLY B O 1
ATOM 1344 N N . SER B 1 34 ? -28.902 -29.604 -30.905 1.00 14.55 34 SER B N 1
ATOM 1345 C CA . SER B 1 34 ? -29.079 -31.048 -31.021 1.00 15.30 34 SER B CA 1
ATOM 1346 C C . SER B 1 34 ? -29.708 -31.704 -29.798 1.00 15.15 34 SER B C 1
ATOM 1347 O O . SER B 1 34 ? -29.550 -31.234 -28.669 1.00 14.33 34 SER B O 1
ATOM 1350 N N . TYR B 1 35 ? -30.411 -32.806 -30.043 1.00 12.76 35 TYR B N 1
ATOM 1351 C CA . TYR B 1 35 ? -31.105 -33.549 -29.000 1.00 14.52 35 TYR B CA 1
ATOM 1352 C C . TYR B 1 35 ? -30.894 -35.046 -29.236 1.00 15.15 35 TYR B C 1
ATOM 1353 O O . TYR B 1 35 ? -29.915 -35.439 -29.874 1.00 15.62 35 TYR B O 1
ATOM 1362 N N . THR B 1 36 ? -31.795 -35.883 -28.734 1.00 15.60 36 THR B N 1
ATOM 1363 C CA . THR B 1 36 ? -31.635 -37.322 -28.939 1.00 17.43 36 THR B CA 1
ATOM 1364 C C . THR B 1 36 ? -32.620 -37.924 -29.938 1.00 17.04 36 THR B C 1
ATOM 1365 O O . THR B 1 36 ? -32.574 -39.122 -30.218 1.00 17.51 36 THR B O 1
ATOM 1369 N N . GLY B 1 37 ? -33.502 -37.096 -30.489 1.00 15.47 37 GLY B N 1
ATOM 1370 C CA . GLY B 1 37 ? -34.468 -37.599 -31.451 1.00 14.87 37 GLY B CA 1
ATOM 1371 C C . GLY B 1 37 ? -35.573 -36.610 -31.771 1.00 14.77 37 GLY B C 1
ATOM 1372 O O . GLY B 1 37 ? -35.574 -35.493 -31.259 1.00 13.90 37 GLY B O 1
ATOM 1373 N N . ILE B 1 38 ? -36.516 -37.023 -32.615 1.00 14.64 38 ILE B N 1
ATOM 1374 C CA . ILE B 1 38 ? -37.634 -36.164 -33.005 1.00 14.97 38 ILE B CA 1
ATOM 1375 C C . ILE B 1 38 ? -38.972 -36.817 -32.665 1.00 14.92 38 ILE B C 1
ATOM 1376 O O . ILE B 1 38 ? -39.219 -37.967 -33.026 1.00 15.76 38 ILE B O 1
ATOM 1381 N N . ARG B 1 39 ? -39.836 -36.078 -31.973 1.00 14.82 39 ARG B N 1
ATOM 1382 C CA . ARG B 1 39 ? -41.143 -36.605 -31.588 1.00 14.34 39 ARG B CA 1
ATOM 1383 C C . ARG B 1 39 ? -42.298 -36.019 -32.388 1.00 15.53 39 ARG B C 1
ATOM 1384 O O . ARG B 1 39 ? -43.228 -36.736 -32.766 1.00 16.02 39 ARG B O 1
ATOM 1392 N N . GLU B 1 40 ? -42.236 -34.719 -32.657 1.00 15.24 40 GLU B N 1
ATOM 1393 C CA . GLU B 1 40 ? -43.318 -34.059 -33.375 1.00 14.67 40 GLU B CA 1
ATOM 1394 C C . GLU B 1 40 ? -42.847 -32.852 -34.173 1.00 15.20 40 GLU B C 1
ATOM 1395 O O . GLU B 1 40 ? -41.909 -32.159 -33.780 1.00 14.68 40 GLU B O 1
ATOM 1401 N N . ILE B 1 41 ? -43.496 -32.625 -35.310 1.00 15.11 41 ILE B N 1
ATOM 1402 C CA . ILE B 1 41 ? -43.184 -31.488 -36.165 1.00 15.17 41 ILE B CA 1
ATOM 1403 C C . ILE B 1 41 ? -44.478 -30.737 -36.448 1.00 15.48 41 ILE B C 1
ATOM 1404 O O . ILE B 1 41 ? -45.474 -31.335 -36.851 1.00 17.11 41 ILE B O 1
ATOM 1409 N N . ASN B 1 42 ? -44.462 -29.430 -36.214 1.00 14.82 42 ASN B N 1
ATOM 1410 C CA . ASN B 1 42 ? -45.628 -28.595 -36.474 1.00 15.53 42 ASN B CA 1
ATOM 1411 C C . ASN B 1 42 ? -45.216 -27.556 -37.506 1.00 16.21 42 ASN B C 1
ATOM 1412 O O . ASN B 1 42 ? -44.273 -26.795 -37.294 1.00 18.04 42 ASN B O 1
ATOM 1417 N N . LEU B 1 43 ? -45.908 -27.543 -38.638 1.00 13.94 43 LEU B N 1
ATOM 1418 C CA . LEU B 1 43 ? -45.586 -26.598 -39.691 1.00 13.77 43 LEU B CA 1
ATOM 1419 C C . LEU B 1 43 ? -46.858 -26.037 -40.303 1.00 13.85 43 LEU B C 1
ATOM 1420 O O . LEU B 1 43 ? -47.959 -26.452 -39.952 1.00 14.13 43 LEU B O 1
ATOM 1425 N N . SER B 1 44 ? -46.700 -25.071 -41.200 1.00 15.52 44 SER B N 1
ATOM 1426 C CA . SER B 1 44 ? -47.839 -24.495 -41.901 1.00 13.82 44 SER B CA 1
ATOM 1427 C C . SER B 1 44 ? -47.396 -24.434 -43.350 1.00 14.26 44 SER B C 1
ATOM 1428 O O . SER B 1 44 ? -46.198 -24.329 -43.632 1.00 13.86 44 SER B O 1
ATOM 1431 N N . HIS B 1 45 ? -48.343 -24.536 -44.274 1.00 12.81 45 HIS B N 1
ATOM 1432 C CA . HIS B 1 45 ? -47.989 -24.505 -45.682 1.00 13.80 45 HIS B CA 1
ATOM 1433 C C . HIS B 1 45 ? -49.104 -23.964 -46.564 1.00 14.04 45 HIS B C 1
ATOM 1434 O O . HIS B 1 45 ? -50.277 -23.981 -46.193 1.00 13.24 45 HIS B O 1
ATOM 1441 N N . GLY B 1 46 ? -48.702 -23.478 -47.733 1.00 13.60 46 GLY B N 1
ATOM 1442 C CA . GLY B 1 46 ? -49.627 -22.934 -48.710 1.00 14.11 46 GLY B CA 1
ATOM 1443 C C . GLY B 1 46 ? -48.865 -22.940 -50.018 1.00 13.88 46 GLY B C 1
ATOM 1444 O O . GLY B 1 46 ? -48.728 -23.989 -50.654 1.00 14.54 46 GLY B O 1
ATOM 1445 N N . ASP B 1 47 ? -48.363 -21.775 -50.424 1.00 14.11 47 ASP B N 1
ATOM 1446 C CA . ASP B 1 47 ? -47.573 -21.696 -51.641 1.00 14.10 47 ASP B CA 1
ATOM 1447 C C . ASP B 1 47 ? -46.097 -21.819 -51.264 1.00 13.92 47 ASP B C 1
ATOM 1448 O O . ASP B 1 47 ? -45.207 -21.719 -52.108 1.00 15.01 47 ASP B O 1
ATOM 1453 N N . ALA B 1 48 ? -45.861 -22.056 -49.976 1.00 12.86 48 ALA B N 1
ATOM 1454 C CA . ALA B 1 48 ? -44.520 -22.245 -49.426 1.00 13.11 48 ALA B CA 1
ATOM 1455 C C . ALA B 1 48 ? -44.677 -22.829 -48.023 1.00 12.37 48 ALA B C 1
ATOM 1456 O O . ALA B 1 48 ? -45.791 -23.134 -47.602 1.00 13.24 48 ALA B O 1
ATOM 1458 N N . ILE B 1 49 ? -43.569 -23.003 -47.306 1.00 10.70 49 ILE B N 1
ATOM 1459 C CA . ILE B 1 49 ? -43.621 -23.513 -45.941 1.00 11.18 49 ILE B CA 1
ATOM 1460 C C . ILE B 1 49 ? -43.436 -22.299 -45.034 1.00 12.47 49 ILE B C 1
ATOM 1461 O O . ILE B 1 49 ? -42.418 -21.612 -45.108 1.00 13.08 49 ILE B O 1
ATOM 1466 N N . GLY B 1 50 ? -44.424 -22.041 -44.182 1.00 12.45 50 GLY B N 1
ATOM 1467 C CA . GLY B 1 50 ? -44.364 -20.883 -43.309 1.00 12.60 50 GLY B CA 1
ATOM 1468 C C . GLY B 1 50 ? -43.798 -21.125 -41.928 1.00 13.09 50 GLY B C 1
ATOM 1469 O O . GLY B 1 50 ? -42.709 -20.655 -41.608 1.00 14.61 50 GLY B O 1
ATOM 1470 N N . ALA B 1 51 ? -44.542 -21.847 -41.102 1.00 12.56 51 ALA B N 1
ATOM 1471 C CA . ALA B 1 51 ? -44.095 -22.140 -39.750 1.00 12.91 51 ALA B CA 1
ATOM 1472 C C . ALA B 1 51 ? -43.399 -23.496 -39.701 1.00 13.46 51 ALA B C 1
ATOM 1473 O O . ALA B 1 51 ? -43.707 -24.395 -40.486 1.00 12.83 51 ALA B O 1
ATOM 1475 N N . PHE B 1 52 ? -42.446 -23.627 -38.786 1.00 14.02 52 PHE B N 1
ATOM 1476 C CA . PHE B 1 52 ? -41.725 -24.879 -38.599 1.00 14.07 52 PHE B CA 1
ATOM 1477 C C . PHE B 1 52 ? -41.225 -24.936 -37.162 1.00 14.88 52 PHE B C 1
ATOM 1478 O O . PHE B 1 52 ? -40.310 -24.204 -36.786 1.00 15.52 52 PHE B O 1
ATOM 1486 N N . SER B 1 53 ? -41.828 -25.804 -36.360 1.00 13.94 53 SER B N 1
ATOM 1487 C CA . SER B 1 53 ? -41.441 -25.934 -34.960 1.00 15.28 53 SER B CA 1
ATOM 1488 C C . SER B 1 53 ? -41.406 -27.405 -34.598 1.00 15.82 53 SER B C 1
ATOM 1489 O O . SER B 1 53 ? -42.240 -28.186 -35.054 1.00 16.18 53 SER B O 1
ATOM 1492 N N . VAL B 1 54 ? -40.456 -27.776 -33.750 1.00 13.90 54 VAL B N 1
ATOM 1493 C CA . VAL B 1 54 ? -40.289 -29.177 -33.391 1.00 14.15 54 VAL B CA 1
ATOM 1494 C C . VAL B 1 54 ? -40.311 -29.490 -31.903 1.00 13.60 54 VAL B C 1
ATOM 1495 O O . VAL B 1 54 ? -39.939 -28.662 -31.074 1.00 13.88 54 VAL B O 1
ATOM 1499 N N . ILE B 1 55 ? -40.785 -30.688 -31.575 1.00 14.73 55 ILE B N 1
ATOM 1500 C CA . ILE B 1 55 ? -40.769 -31.170 -30.204 1.00 14.33 55 ILE B CA 1
ATOM 1501 C C . ILE B 1 55 ? -39.781 -32.318 -30.325 1.00 15.26 55 ILE B C 1
ATOM 1502 O O . ILE B 1 55 ? -40.030 -33.294 -31.034 1.00 15.32 55 ILE B O 1
ATOM 1507 N N . TYR B 1 56 ? -38.642 -32.175 -29.665 1.00 15.37 56 TYR B N 1
ATOM 1508 C CA . TYR B 1 56 ? -37.602 -33.187 -29.724 1.00 15.69 56 TYR B CA 1
ATOM 1509 C C . TYR B 1 56 ? -37.696 -34.166 -28.582 1.00 17.07 56 TYR B C 1
ATOM 1510 O O . TYR B 1 56 ? -38.503 -34.008 -27.661 1.00 17.32 56 TYR B O 1
ATOM 1519 N N . ASP B 1 57 ? -36.869 -35.198 -28.660 1.00 16.84 57 ASP B N 1
ATOM 1520 C CA . ASP B 1 57 ? -36.791 -36.145 -27.573 1.00 15.65 57 ASP B CA 1
ATOM 1521 C C . ASP B 1 57 ? -35.480 -35.777 -26.917 1.00 16.25 57 ASP B C 1
ATOM 1522 O O . ASP B 1 57 ? -34.502 -35.479 -27.603 1.00 14.90 57 ASP B O 1
ATOM 1527 N N . LEU B 1 58 ? -35.466 -35.761 -25.594 1.00 15.02 58 LEU B N 1
ATOM 1528 C CA . LEU B 1 58 ? -34.251 -35.468 -24.865 1.00 15.69 58 LEU B CA 1
ATOM 1529 C C . LEU B 1 58 ? -34.132 -36.565 -23.825 1.00 15.54 58 LEU B C 1
ATOM 1530 O O . LEU B 1 58 ? -34.782 -36.519 -22.785 1.00 16.18 58 LEU B O 1
ATOM 1535 N N . ASN B 1 59 ? -33.325 -37.572 -24.130 1.00 15.81 59 ASN B N 1
ATOM 1536 C CA . ASN B 1 59 ? -33.112 -38.677 -23.208 1.00 16.45 59 ASN B CA 1
ATOM 1537 C C . ASN B 1 59 ? -34.397 -39.380 -22.763 1.00 17.50 59 ASN B C 1
ATOM 1538 O O . ASN B 1 59 ? -34.579 -39.670 -21.576 1.00 18.10 59 ASN B O 1
ATOM 1543 N N . GLY B 1 60 ? -35.288 -39.646 -23.714 1.00 16.60 60 GLY B N 1
ATOM 1544 C CA . GLY B 1 60 ? -36.523 -40.345 -23.397 1.00 17.22 60 GLY B CA 1
ATOM 1545 C C . GLY B 1 60 ? -37.721 -39.496 -23.019 1.00 18.77 60 GLY B C 1
ATOM 1546 O O . GLY B 1 60 ? -38.819 -40.027 -22.846 1.00 18.44 60 GLY B O 1
ATOM 1547 N N . GLN B 1 61 ? -37.519 -38.190 -22.887 1.00 17.97 61 GLN B N 1
ATOM 1548 C CA . GLN B 1 61 ? -38.604 -37.280 -22.530 1.00 19.83 61 GLN B CA 1
ATOM 1549 C C . GLN B 1 61 ? -38.754 -36.179 -23.573 1.00 19.57 61 GLN B C 1
ATOM 1550 O O . GLN B 1 61 ? -37.770 -35.723 -24.158 1.00 19.48 61 GLN B O 1
ATOM 1556 N N . PRO B 1 62 ? -39.996 -35.734 -23.819 1.00 19.11 62 PRO B N 1
ATOM 1557 C CA . PRO B 1 62 ? -40.214 -34.675 -24.805 1.00 18.44 62 PRO B CA 1
ATOM 1558 C C . PRO B 1 62 ? -39.565 -33.360 -24.378 1.00 17.50 62 PRO B C 1
ATOM 1559 O O . PRO B 1 62 ? -39.498 -33.041 -23.187 1.00 18.11 62 PRO B O 1
ATOM 1563 N N . PHE B 1 63 ? -39.071 -32.611 -25.355 1.00 17.37 63 PHE B N 1
ATOM 1564 C CA . PHE B 1 63 ? -38.475 -31.311 -25.096 1.00 17.12 63 PHE B CA 1
ATOM 1565 C C . PHE B 1 63 ? -38.870 -30.406 -26.253 1.00 17.94 63 PHE B C 1
ATOM 1566 O O . PHE B 1 63 ? -38.467 -30.624 -27.398 1.00 16.97 63 PHE B O 1
ATOM 1574 N N . THR B 1 64 ? -39.673 -29.395 -25.954 1.00 17.56 64 THR B N 1
ATOM 1575 C CA . THR B 1 64 ? -40.127 -28.476 -26.984 1.00 17.63 64 THR B CA 1
ATOM 1576 C C . THR B 1 64 ? -39.025 -27.513 -27.400 1.00 17.13 64 THR B C 1
ATOM 1577 O O . THR B 1 64 ? -38.459 -26.801 -26.573 1.00 18.01 64 THR B O 1
ATOM 1581 N N . GLY B 1 65 ? -38.711 -27.506 -28.690 1.00 16.48 65 GLY B N 1
ATOM 1582 C CA . GLY B 1 65 ? -37.677 -26.615 -29.173 1.00 16.18 65 GLY B CA 1
ATOM 1583 C C . GLY B 1 65 ? -38.230 -25.223 -29.395 1.00 16.80 65 GLY B C 1
ATOM 1584 O O . GLY B 1 65 ? -39.444 -25.015 -29.300 1.00 16.01 65 GLY B O 1
ATOM 1585 N N . PRO B 1 66 ? -37.366 -24.236 -29.653 1.00 17.15 66 PRO B N 1
ATOM 1586 C CA . PRO B 1 66 ? -37.873 -22.884 -29.884 1.00 16.49 66 PRO B CA 1
ATOM 1587 C C . PRO B 1 66 ? -38.749 -22.892 -31.132 1.00 16.04 66 PRO B C 1
ATOM 1588 O O . PRO B 1 66 ? -38.554 -23.700 -32.045 1.00 13.20 66 PRO B O 1
ATOM 1592 N N . THR B 1 67 ? -39.730 -22.004 -31.166 1.00 13.94 67 THR B N 1
ATOM 1593 C CA . THR B 1 67 ? -40.628 -21.951 -32.302 1.00 13.84 67 THR B CA 1
ATOM 1594 C C . THR B 1 67 ? -40.097 -21.062 -33.416 1.00 14.19 67 THR B C 1
ATOM 1595 O O . THR B 1 67 ? -39.300 -20.153 -33.179 1.00 13.28 67 THR B O 1
ATOM 1599 N N . HIS B 1 68 ? -40.543 -21.345 -34.636 1.00 12.84 68 HIS B N 1
ATOM 1600 C CA . HIS B 1 68 ? -40.153 -20.580 -35.815 1.00 13.33 68 HIS B CA 1
ATOM 1601 C C . HIS B 1 68 ? -41.438 -20.481 -36.634 1.00 13.24 68 HIS B C 1
ATOM 1602 O O . HIS B 1 68 ? -41.570 -21.089 -37.692 1.00 12.13 68 HIS B O 1
ATOM 1609 N N . PRO B 1 69 ? -42.409 -19.705 -36.138 1.00 14.25 69 PRO B N 1
ATOM 1610 C CA . PRO B 1 69 ? -43.695 -19.537 -36.820 1.00 14.89 69 PRO B CA 1
ATOM 1611 C C . PRO B 1 69 ? -43.696 -18.731 -38.110 1.00 14.36 69 PRO B C 1
ATOM 1612 O O . PRO B 1 69 ? -44.631 -18.837 -38.898 1.00 15.28 69 PRO B O 1
ATOM 1616 N N . GLY B 1 70 ? -42.653 -17.945 -38.345 1.00 13.56 70 GLY B N 1
ATOM 1617 C CA . GLY B 1 70 ? -42.658 -17.113 -39.530 1.00 13.27 70 GLY B CA 1
ATOM 1618 C C . GLY B 1 70 ? -43.757 -16.090 -39.275 1.00 13.69 70 GLY B C 1
ATOM 1619 O O . GLY B 1 70 ? -44.285 -16.029 -38.156 1.00 14.49 70 GLY B O 1
ATOM 1620 N N . ASN B 1 71 ? -44.126 -15.306 -40.284 1.00 11.79 71 ASN B N 1
ATOM 1621 C CA . ASN B 1 71 ? -45.161 -14.295 -40.090 1.00 14.07 71 ASN B CA 1
ATOM 1622 C C . ASN B 1 71 ? -46.316 -14.365 -41.093 1.00 14.66 71 ASN B C 1
ATOM 1623 O O . ASN B 1 71 ? -47.014 -13.374 -41.315 1.00 13.45 71 ASN B O 1
ATOM 1628 N N . GLU B 1 72 ? -46.512 -15.541 -41.686 1.00 13.75 72 GLU B N 1
ATOM 1629 C CA . GLU B 1 72 ? -47.592 -15.773 -42.652 1.00 13.89 72 GLU B CA 1
ATOM 1630 C C . GLU B 1 72 ? -48.749 -16.420 -41.878 1.00 15.58 72 GLU B C 1
ATOM 1631 O O . GLU B 1 72 ? -48.716 -17.607 -41.564 1.00 17.69 72 GLU B O 1
ATOM 1637 N N . PRO B 1 73 ? -49.800 -15.643 -41.577 1.00 14.66 73 PRO B N 1
ATOM 1638 C CA . PRO B 1 73 ? -50.947 -16.154 -40.824 1.00 15.25 73 PRO B CA 1
ATOM 1639 C C . PRO B 1 73 ? -52.013 -16.940 -41.572 1.00 15.20 73 PRO B C 1
ATOM 1640 O O . PRO B 1 73 ? -52.873 -17.548 -40.937 1.00 17.14 73 PRO B O 1
ATOM 1644 N N . SER B 1 74 ? -51.949 -16.954 -42.900 1.00 14.23 74 SER B N 1
ATOM 1645 C CA . SER B 1 74 ? -52.982 -17.622 -43.691 1.00 13.71 74 SER B CA 1
ATOM 1646 C C . SER B 1 74 ? -52.760 -19.068 -44.132 1.00 13.98 74 SER B C 1
ATOM 1647 O O . SER B 1 74 ? -53.647 -19.656 -44.756 1.00 14.14 74 SER B O 1
ATOM 1650 N N . PHE B 1 75 ? -51.599 -19.638 -43.817 1.00 12.58 75 PHE B N 1
ATOM 1651 C CA . PHE B 1 75 ? -51.289 -21.012 -44.215 1.00 13.83 75 PHE B CA 1
ATOM 1652 C C . PHE B 1 75 ? -52.059 -22.090 -43.456 1.00 13.94 75 PHE B C 1
ATOM 1653 O O . PHE B 1 75 ? -52.552 -21.862 -42.352 1.00 14.11 75 PHE B O 1
ATOM 1661 N N . LYS B 1 76 ? -52.151 -23.271 -44.063 1.00 13.90 76 LYS B N 1
ATOM 1662 C CA . LYS B 1 76 ? -52.827 -24.405 -43.441 1.00 15.20 76 LYS B CA 1
ATOM 1663 C C . LYS B 1 76 ? -51.848 -24.994 -42.428 1.00 14.43 76 LYS B C 1
ATOM 1664 O O . LYS B 1 76 ? -50.694 -25.258 -42.759 1.00 13.97 76 LYS B O 1
ATOM 1670 N N . THR B 1 77 ? -52.297 -25.199 -41.195 1.00 14.84 77 THR B N 1
ATOM 1671 C CA . THR B 1 77 ? -51.413 -25.757 -40.176 1.00 14.56 77 THR B CA 1
ATOM 1672 C C . THR B 1 77 ? -51.452 -27.276 -40.158 1.00 15.66 77 THR B C 1
ATOM 1673 O O . THR B 1 77 ? -52.508 -27.889 -40.337 1.00 16.25 77 THR B O 1
ATOM 1677 N N . VAL B 1 78 ? -50.291 -27.884 -39.939 1.00 13.68 78 VAL B N 1
ATOM 1678 C CA . VAL B 1 78 ? -50.187 -29.336 -39.921 1.00 14.93 78 VAL B CA 1
ATOM 1679 C C . VAL B 1 78 ? -49.366 -29.825 -38.739 1.00 16.01 78 VAL B C 1
ATOM 1680 O O . VAL B 1 78 ? -48.349 -29.224 -38.390 1.00 14.95 78 VAL B O 1
ATOM 1684 N N . LYS B 1 79 ? -49.816 -30.916 -38.126 1.00 15.17 79 LYS B N 1
ATOM 1685 C CA . LYS B 1 79 ? -49.105 -31.511 -37.002 1.00 16.37 79 LYS B CA 1
ATOM 1686 C C . LYS B 1 79 ? -48.700 -32.934 -37.371 1.00 16.48 79 LYS B C 1
ATOM 1687 O O . LYS B 1 79 ? -49.540 -33.758 -37.730 1.00 15.17 79 LYS B O 1
ATOM 1693 N N . ILE B 1 80 ? -47.403 -33.205 -37.311 1.00 15.54 80 ILE B N 1
ATOM 1694 C CA . ILE B 1 80 ? -46.884 -34.531 -37.611 1.00 15.40 80 ILE B CA 1
ATOM 1695 C C . ILE B 1 80 ? -46.397 -35.111 -36.293 1.00 15.89 80 ILE B C 1
ATOM 1696 O O . ILE B 1 80 ? -45.423 -34.627 -35.724 1.00 16.68 80 ILE B O 1
ATOM 1701 N N . THR B 1 81 ? -47.089 -36.133 -35.802 1.00 16.69 81 THR B N 1
ATOM 1702 C CA . THR B 1 81 ? -46.714 -36.768 -34.544 1.00 17.73 81 THR B CA 1
ATOM 1703 C C . THR B 1 81 ? -46.117 -38.129 -34.863 1.00 18.04 81 THR B C 1
ATOM 1704 O O . THR B 1 81 ? -46.823 -39.042 -35.291 1.00 19.07 81 THR B O 1
ATOM 1708 N N . LEU B 1 82 ? -44.810 -38.259 -34.666 1.00 17.01 82 LEU B N 1
ATOM 1709 C CA . LEU B 1 82 ? -44.131 -39.514 -34.961 1.00 16.14 82 LEU B CA 1
ATOM 1710 C C . LEU B 1 82 ? -44.268 -40.509 -33.821 1.00 16.71 82 LEU B C 1
ATOM 1711 O O . LEU B 1 82 ? -44.342 -40.127 -32.654 1.00 16.42 82 LEU B O 1
ATOM 1716 N N . ASP B 1 83 ? -44.312 -41.789 -34.171 1.00 18.64 83 ASP B N 1
ATOM 1717 C CA . ASP B 1 83 ? -44.419 -42.848 -33.181 1.00 19.50 83 ASP B CA 1
ATOM 1718 C C . ASP B 1 83 ? -43.015 -43.077 -32.634 1.00 19.84 83 ASP B C 1
ATOM 1719 O O . ASP B 1 83 ? -42.394 -44.102 -32.905 1.00 18.55 83 ASP B O 1
ATOM 1724 N N . PHE B 1 84 ? -42.516 -42.104 -31.879 1.00 19.62 84 PHE B N 1
ATOM 1725 C CA . PHE B 1 84 ? -41.177 -42.188 -31.297 1.00 20.49 84 PHE B CA 1
ATOM 1726 C C . PHE B 1 84 ? -41.134 -43.260 -30.207 1.00 20.23 84 PHE B C 1
ATOM 1727 O O . PHE B 1 84 ? -42.056 -43.362 -29.400 1.00 19.58 84 PHE B O 1
ATOM 1735 N N . PRO B 1 85 ? -40.049 -44.053 -30.146 1.00 19.86 85 PRO B N 1
ATOM 1736 C CA . PRO B 1 85 ? -38.848 -44.054 -30.991 1.00 19.35 85 PRO B CA 1
ATOM 1737 C C . PRO B 1 85 ? -38.855 -45.037 -32.166 1.00 19.52 85 PRO B C 1
ATOM 1738 O O . PRO B 1 85 ? -37.895 -45.089 -32.938 1.00 20.36 85 PRO B O 1
ATOM 1742 N N . ASN B 1 86 ? -39.921 -45.819 -32.303 1.00 18.66 86 ASN B N 1
ATOM 1743 C CA . ASN B 1 86 ? -39.994 -46.791 -33.390 1.00 20.54 86 ASN B CA 1
ATOM 1744 C C . ASN B 1 86 ? -40.023 -46.153 -34.774 1.00 18.98 86 ASN B C 1
ATOM 1745 O O . ASN B 1 86 ? -39.504 -46.723 -35.732 1.00 19.07 86 ASN B O 1
ATOM 1750 N N . GLU B 1 87 ? -40.630 -44.973 -34.879 1.00 17.99 87 GLU B N 1
ATOM 1751 C CA . GLU B 1 87 ? -40.706 -44.270 -36.156 1.00 15.80 87 GLU B CA 1
ATOM 1752 C C . GLU B 1 87 ? -39.736 -43.095 -36.147 1.00 15.83 87 GLU B C 1
ATOM 1753 O O . GLU B 1 87 ? -39.697 -42.318 -35.194 1.00 17.30 87 GLU B O 1
ATOM 1759 N N . PHE B 1 88 ? -38.955 -42.978 -37.215 1.00 15.49 88 PHE B N 1
ATOM 1760 C CA . PHE B 1 88 ? -37.974 -41.907 -37.339 1.00 16.25 88 PHE B CA 1
ATOM 1761 C C . PHE B 1 88 ? -37.739 -41.574 -38.809 1.00 15.96 88 PHE B C 1
ATOM 1762 O O . PHE B 1 88 ? -37.973 -42.401 -39.692 1.00 15.71 88 PHE B O 1
ATOM 1770 N N . LEU B 1 89 ? -37.284 -40.352 -39.062 1.00 15.84 89 LEU B N 1
ATOM 1771 C CA . LEU B 1 89 ? -37.029 -39.888 -40.419 1.00 14.11 89 LEU B CA 1
ATOM 1772 C C . LEU B 1 89 ? -35.891 -40.614 -41.126 1.00 14.18 89 LEU B C 1
ATOM 1773 O O . LEU B 1 89 ? -34.820 -40.820 -40.555 1.00 14.53 89 LEU B O 1
ATOM 1778 N N . VAL B 1 90 ? -36.129 -40.992 -42.378 1.00 14.05 90 VAL B N 1
ATOM 1779 C CA . VAL B 1 90 ? -35.113 -41.656 -43.184 1.00 15.17 90 VAL B CA 1
ATOM 1780 C C . VAL B 1 90 ? -34.830 -40.786 -44.407 1.00 15.49 90 VAL B C 1
ATOM 1781 O O . VAL B 1 90 ? -33.911 -41.052 -45.183 1.00 16.74 90 VAL B O 1
ATOM 1785 N N . SER B 1 91 ? -35.630 -39.738 -44.570 1.00 15.23 91 SER B N 1
ATOM 1786 C CA . SER B 1 91 ? -35.447 -38.813 -45.677 1.00 14.92 91 SER B CA 1
ATOM 1787 C C . SER B 1 91 ? -36.269 -37.545 -45.524 1.00 15.98 91 SER B C 1
ATOM 1788 O O . SER B 1 91 ? -37.389 -37.569 -45.015 1.00 14.76 91 SER B O 1
ATOM 1791 N N . VAL B 1 92 ? -35.680 -36.434 -45.947 1.00 14.73 92 VAL B N 1
ATOM 1792 C CA . VAL B 1 92 ? -36.345 -35.142 -45.928 1.00 15.90 92 VAL B CA 1
ATOM 1793 C C . VAL B 1 92 ? -36.012 -34.537 -47.284 1.00 16.12 92 VAL B C 1
ATOM 1794 O O . VAL B 1 92 ? -34.853 -34.524 -47.696 1.00 16.85 92 VAL B O 1
ATOM 1798 N N . SER B 1 93 ? -37.031 -34.069 -47.993 1.00 15.25 93 SER B N 1
ATOM 1799 C CA . SER B 1 93 ? -36.823 -33.473 -49.301 1.00 14.83 93 SER B CA 1
ATOM 1800 C C . SER B 1 93 ? -37.730 -32.264 -49.459 1.00 15.07 93 SER B C 1
ATOM 1801 O O . SER B 1 93 ? -38.552 -31.971 -48.592 1.00 15.62 93 SER B O 1
ATOM 1804 N N . GLY B 1 94 ? -37.571 -31.553 -50.565 1.00 15.45 94 GLY B N 1
ATOM 1805 C CA . GLY B 1 94 ? -38.404 -30.390 -50.785 1.00 15.84 94 GLY B CA 1
ATOM 1806 C C . GLY B 1 94 ? -38.000 -29.619 -52.018 1.00 16.87 94 GLY B C 1
ATOM 1807 O O . GLY B 1 94 ? -37.298 -30.136 -52.893 1.00 16.96 94 GLY B O 1
ATOM 1808 N N . TYR B 1 95 ? -38.457 -28.375 -52.080 1.00 13.84 95 TYR B N 1
ATOM 1809 C CA . TYR B 1 95 ? -38.168 -27.484 -53.190 1.00 15.16 95 TYR B CA 1
ATOM 1810 C C . TYR B 1 95 ? -37.772 -26.115 -52.660 1.00 14.93 95 TYR B C 1
ATOM 1811 O O . TYR B 1 95 ? -38.310 -25.656 -51.654 1.00 14.99 95 TYR B O 1
ATOM 1820 N N . THR B 1 96 ? -36.815 -25.484 -53.330 1.00 15.78 96 THR B N 1
ATOM 1821 C CA . THR B 1 96 ? -36.374 -24.147 -52.967 1.00 15.50 96 THR B CA 1
ATOM 1822 C C . THR B 1 96 ? -36.561 -23.297 -54.215 1.00 15.60 96 THR B C 1
ATOM 1823 O O . THR B 1 96 ? -36.351 -23.762 -55.335 1.00 16.65 96 THR B O 1
ATOM 1827 N N . GLY B 1 97 ? -36.967 -22.052 -54.026 1.00 14.45 97 GLY B N 1
ATOM 1828 C CA . GLY B 1 97 ? -37.174 -21.189 -55.167 1.00 14.35 97 GLY B CA 1
ATOM 1829 C C . GLY B 1 97 ? -37.780 -19.872 -54.741 1.00 15.20 97 GLY B C 1
ATOM 1830 O O . GLY B 1 97 ? -38.204 -19.712 -53.599 1.00 14.62 97 GLY B O 1
ATOM 1831 N N . VAL B 1 98 ? -37.813 -18.930 -55.672 1.00 15.21 98 VAL B N 1
ATOM 1832 C CA . VAL B 1 98 ? -38.354 -17.609 -55.414 1.00 16.24 98 VAL B CA 1
ATOM 1833 C C . VAL B 1 98 ? -39.870 -17.639 -55.277 1.00 16.28 98 VAL B C 1
ATOM 1834 O O . VAL B 1 98 ? -40.552 -18.383 -55.983 1.00 15.91 98 VAL B O 1
ATOM 1838 N N . LEU B 1 99 ? -40.383 -16.843 -54.343 1.00 15.60 99 LEU B N 1
ATOM 1839 C CA . LEU B 1 99 ? -41.823 -16.710 -54.136 1.00 15.31 99 LEU B CA 1
ATOM 1840 C C . LEU B 1 99 ? -42.067 -15.246 -54.502 1.00 14.64 99 LEU B C 1
ATOM 1841 O O . LEU B 1 99 ? -41.702 -14.344 -53.750 1.00 15.98 99 LEU B O 1
ATOM 1846 N N . ALA B 1 100 ? -42.671 -15.023 -55.665 1.00 16.42 100 ALA B N 1
ATOM 1847 C CA . ALA B 1 100 ? -42.910 -13.674 -56.175 1.00 17.07 100 ALA B CA 1
ATOM 1848 C C . ALA B 1 100 ? -43.511 -12.646 -55.221 1.00 17.85 100 ALA B C 1
ATOM 1849 O O . ALA B 1 100 ? -43.007 -11.525 -55.128 1.00 18.23 100 ALA B O 1
ATOM 1851 N N . ARG B 1 101 ? -44.573 -13.010 -54.510 1.00 17.88 101 ARG B N 1
ATOM 1852 C CA . ARG B 1 101 ? -45.222 -12.057 -53.614 1.00 18.07 101 ARG B CA 1
ATOM 1853 C C . ARG B 1 101 ? -44.353 -11.554 -52.461 1.00 18.38 101 ARG B C 1
ATOM 1854 O O . ARG B 1 101 ? -44.731 -10.617 -51.760 1.00 18.81 101 ARG B O 1
ATOM 1862 N N . LEU B 1 102 ? -43.186 -12.161 -52.272 1.00 17.10 102 LEU B N 1
ATOM 1863 C CA . LEU B 1 102 ? -42.271 -11.737 -51.216 1.00 17.91 102 LEU B CA 1
ATOM 1864 C C . LEU B 1 102 ? -41.465 -10.519 -51.672 1.00 18.00 102 LEU B C 1
ATOM 1865 O O . LEU B 1 102 ? -40.942 -9.762 -50.852 1.00 17.59 102 LEU B O 1
ATOM 1870 N N . ALA B 1 103 ? -41.364 -10.348 -52.989 1.00 18.43 103 ALA B N 1
ATOM 1871 C CA . ALA B 1 103 ? -40.624 -9.237 -53.583 1.00 18.13 103 ALA B CA 1
ATOM 1872 C C . ALA B 1 103 ? -39.174 -9.196 -53.105 1.00 19.07 103 ALA B C 1
ATOM 1873 O O . ALA B 1 103 ? -38.649 -8.129 -52.786 1.00 18.56 103 ALA B O 1
ATOM 1875 N N . THR B 1 104 ? -38.527 -10.358 -53.061 1.00 18.42 104 THR B N 1
ATOM 1876 C CA . THR B 1 104 ? -37.135 -10.437 -52.621 1.00 18.48 104 THR B CA 1
ATOM 1877 C C . THR B 1 104 ? -36.230 -11.023 -53.697 1.00 18.85 104 THR B C 1
ATOM 1878 O O . THR B 1 104 ? -35.045 -10.701 -53.762 1.00 20.36 104 THR B O 1
ATOM 1882 N N . GLY B 1 105 ? -36.787 -11.897 -54.529 1.00 16.83 105 GLY B N 1
ATOM 1883 C CA . GLY B 1 105 ? -35.990 -12.517 -55.568 1.00 17.31 105 GLY B CA 1
ATOM 1884 C C . GLY B 1 105 ? -34.996 -13.506 -54.983 1.00 18.78 105 GLY B C 1
ATOM 1885 O O . GLY B 1 105 ? -34.074 -13.950 -55.666 1.00 18.64 105 GLY B O 1
ATOM 1886 N N . LYS B 1 106 ? -35.171 -13.844 -53.710 1.00 17.86 106 LYS B N 1
ATOM 1887 C CA . LYS B 1 106 ? -34.285 -14.801 -53.058 1.00 19.81 106 LYS B CA 1
A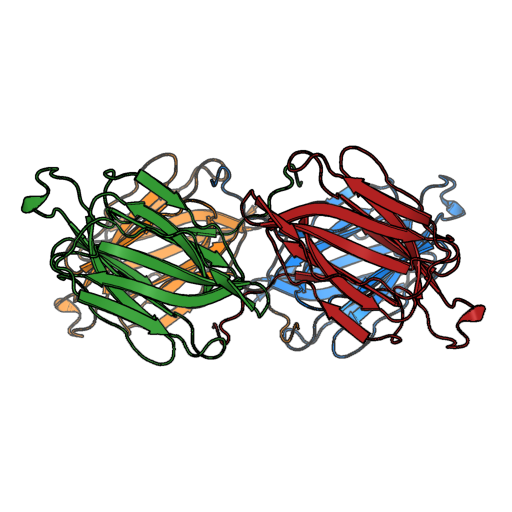TOM 1888 C C . LYS B 1 106 ? -35.042 -16.093 -52.777 1.00 19.02 106 LYS B C 1
ATOM 1889 O O . LYS B 1 106 ? -36.234 -16.067 -52.477 1.00 17.96 106 LYS B O 1
ATOM 1895 N N . ASP B 1 107 ? -34.349 -17.223 -52.880 1.00 16.87 107 ASP B N 1
ATOM 1896 C CA . ASP B 1 107 ? -34.982 -18.519 -52.659 1.00 16.96 107 ASP B CA 1
ATOM 1897 C C . ASP B 1 107 ? -35.495 -18.735 -51.246 1.00 14.83 107 ASP B C 1
ATOM 1898 O O . ASP B 1 107 ? -34.898 -18.277 -50.281 1.00 14.22 107 ASP B O 1
ATOM 1903 N N . VAL B 1 108 ? -36.609 -19.448 -51.140 1.00 13.72 108 VAL B N 1
ATOM 1904 C CA . VAL B 1 108 ? -37.178 -19.801 -49.846 1.00 13.37 108 VAL B CA 1
ATOM 1905 C C . VAL B 1 108 ? -37.597 -21.255 -49.986 1.00 13.12 108 VAL B C 1
ATOM 1906 O O . VAL B 1 108 ? -37.497 -21.829 -51.072 1.00 14.18 108 VAL B O 1
ATOM 1910 N N . ILE B 1 109 ? -38.045 -21.856 -48.895 1.00 11.86 109 ILE B N 1
ATOM 1911 C CA . ILE B 1 109 ? -38.477 -23.244 -48.941 1.00 13.63 109 ILE B CA 1
ATOM 1912 C C . ILE B 1 109 ? -39.921 -23.274 -49.425 1.00 13.60 109 ILE B C 1
ATOM 1913 O O . ILE B 1 109 ? -40.838 -22.904 -48.690 1.00 14.77 109 ILE B O 1
ATOM 1918 N N . ARG B 1 110 ? -40.109 -23.705 -50.670 1.00 12.72 110 ARG B N 1
ATOM 1919 C CA . ARG B 1 110 ? -41.433 -23.777 -51.279 1.00 12.82 110 ARG B CA 1
ATOM 1920 C C . ARG B 1 110 ? -42.190 -25.031 -50.857 1.00 12.72 110 ARG B C 1
ATOM 1921 O O . ARG B 1 110 ? -43.411 -25.008 -50.697 1.00 11.87 110 ARG B O 1
ATOM 1929 N N . SER B 1 111 ? -41.462 -26.126 -50.667 1.00 12.95 111 SER B N 1
ATOM 1930 C CA . SER B 1 111 ? -42.099 -27.385 -50.295 1.00 13.62 111 SER B CA 1
ATOM 1931 C C . SER B 1 111 ? -41.196 -28.265 -49.449 1.00 14.69 111 SER B C 1
ATOM 1932 O O . SER B 1 111 ? -39.973 -28.155 -49.509 1.00 14.49 111 SER B O 1
ATOM 1935 N N . LEU B 1 112 ? -41.815 -29.142 -48.666 1.00 13.41 112 LEU B N 1
ATOM 1936 C CA . LEU B 1 112 ? -41.084 -30.064 -47.811 1.00 13.94 112 LEU B CA 1
ATOM 1937 C C . LEU B 1 112 ? -41.843 -31.388 -47.771 1.00 13.79 112 LEU B C 1
ATOM 1938 O O . LEU B 1 112 ? -43.077 -31.405 -47.780 1.00 11.56 112 LEU B O 1
ATOM 1943 N N . THR B 1 113 ? -41.097 -32.488 -47.749 1.00 13.43 113 THR B N 1
ATOM 1944 C CA . THR B 1 113 ? -41.667 -33.830 -47.662 1.00 14.27 113 THR B CA 1
ATOM 1945 C C . THR B 1 113 ? -40.847 -34.561 -46.607 1.00 14.42 113 THR B C 1
ATOM 1946 O O . THR B 1 113 ? -39.616 -34.496 -46.614 1.00 14.84 113 THR B O 1
ATOM 1950 N N . PHE B 1 114 ? -41.529 -35.239 -45.693 1.00 14.79 114 PHE B N 1
ATOM 1951 C CA . PHE B 1 114 ? -40.857 -35.968 -44.623 1.00 17.00 114 PHE B CA 1
ATOM 1952 C C . PHE B 1 114 ? -41.172 -37.447 -44.732 1.00 17.88 114 PHE B C 1
ATOM 1953 O O . PHE B 1 114 ? -42.334 -37.843 -44.663 1.00 17.50 114 PHE B O 1
ATOM 1961 N N . LYS B 1 115 ? -40.140 -38.265 -44.905 1.00 16.68 115 LYS B N 1
ATOM 1962 C CA . LYS B 1 11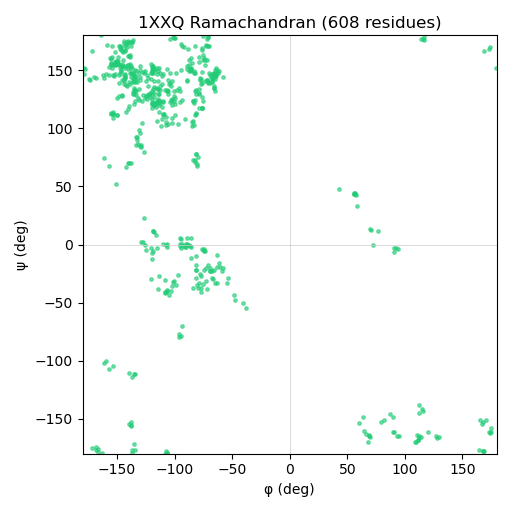5 ? -40.346 -39.701 -45.013 1.00 17.03 115 LYS B CA 1
ATOM 1963 C C . LYS B 1 115 ? -39.716 -40.434 -43.838 1.00 16.52 115 LYS B C 1
ATOM 1964 O O . LYS B 1 115 ? -38.532 -40.262 -43.551 1.00 16.18 115 LYS B O 1
ATOM 1970 N N . THR B 1 116 ? -40.517 -41.238 -43.147 1.00 16.40 116 THR B N 1
ATOM 1971 C CA . THR B 1 116 ? -40.009 -42.014 -42.024 1.00 16.15 116 THR B CA 1
ATOM 1972 C C . THR B 1 116 ? -39.977 -43.467 -42.473 1.00 15.86 116 THR B C 1
ATOM 1973 O O . THR B 1 116 ? -40.339 -43.784 -43.607 1.00 16.98 116 THR B O 1
ATOM 1977 N N . ASN B 1 117 ? -39.542 -44.346 -41.584 1.00 16.20 117 ASN B N 1
ATOM 1978 C CA . ASN B 1 117 ? -39.483 -45.763 -41.901 1.00 18.07 117 ASN B CA 1
ATOM 1979 C C . ASN B 1 117 ? -40.892 -46.356 -41.895 1.00 19.05 117 ASN B C 1
ATOM 1980 O O . ASN B 1 117 ? -41.083 -47.529 -42.221 1.00 19.49 117 ASN B O 1
ATOM 1985 N N . LYS B 1 118 ? -41.881 -45.536 -41.544 1.00 19.47 118 LYS B N 1
ATOM 1986 C CA . LYS B 1 118 ? -43.267 -45.997 -41.491 1.00 20.46 118 LYS B CA 1
ATOM 1987 C C . LYS B 1 118 ? -44.145 -45.446 -42.613 1.00 22.30 118 LYS B C 1
ATOM 1988 O O . LYS B 1 118 ? -44.979 -46.170 -43.168 1.00 20.45 118 LYS B O 1
ATOM 1994 N N . LYS B 1 119 ? -43.980 -44.167 -42.940 1.00 21.52 119 LYS B N 1
ATOM 1995 C CA . LYS B 1 119 ? -44.769 -43.572 -44.011 1.00 22.36 119 LYS B CA 1
ATOM 1996 C C . LYS B 1 119 ? -44.233 -42.220 -44.455 1.00 21.21 119 LYS B C 1
ATOM 1997 O O . LYS B 1 119 ? -43.218 -41.746 -43.950 1.00 19.82 119 LYS B O 1
ATOM 2003 N N . THR B 1 120 ? -44.921 -41.605 -45.409 1.00 20.18 120 THR B N 1
ATOM 2004 C CA . THR B 1 120 ? -44.502 -40.312 -45.927 1.00 19.48 120 THR B CA 1
ATOM 2005 C C . THR B 1 120 ? -45.484 -39.212 -45.559 1.00 19.62 120 THR B C 1
ATOM 2006 O O . THR B 1 120 ? -46.702 -39.396 -45.637 1.00 18.96 120 THR B O 1
ATOM 2010 N N . TYR B 1 121 ? -44.941 -38.073 -45.146 1.00 16.33 121 TYR B N 1
ATOM 2011 C CA . TYR B 1 121 ? -45.759 -36.926 -44.779 1.00 17.03 121 TYR B CA 1
ATOM 2012 C C . TYR B 1 121 ? -45.488 -35.825 -45.792 1.00 16.22 121 TYR B C 1
ATOM 2013 O O . TYR B 1 121 ? -44.353 -35.378 -45.942 1.00 17.05 121 TYR B O 1
ATOM 2022 N N . GLY B 1 122 ? -46.532 -35.402 -46.495 1.00 17.37 122 GLY B N 1
ATOM 2023 C CA . GLY B 1 122 ? -46.371 -34.370 -47.502 1.00 16.45 122 GLY B CA 1
ATOM 2024 C C . GLY B 1 122 ? -46.568 -34.957 -48.888 1.00 18.98 122 GLY B C 1
ATOM 2025 O O . GLY B 1 122 ? -47.079 -36.070 -49.014 1.00 21.84 122 GLY B O 1
ATOM 2026 N N . PRO B 1 123 ? -46.143 -34.260 -49.949 1.00 18.09 123 PRO B N 1
ATOM 2027 C CA . PRO B 1 123 ? -45.484 -32.952 -49.922 1.00 15.96 123 PRO B CA 1
ATOM 2028 C C . PRO B 1 123 ? -46.376 -31.825 -49.431 1.00 16.33 123 PRO B C 1
ATOM 2029 O O . PRO B 1 123 ? -47.576 -31.793 -49.710 1.00 16.15 123 PRO B O 1
ATOM 2033 N N . TYR B 1 124 ? -45.771 -30.900 -48.697 1.00 14.37 124 TYR B N 1
ATOM 2034 C CA . TYR B 1 124 ? -46.475 -29.739 -48.176 1.00 13.85 124 TYR B CA 1
ATOM 2035 C C . TYR B 1 124 ? -46.016 -28.554 -49.010 1.00 14.61 124 TYR B C 1
ATOM 2036 O O . TYR B 1 124 ? -44.897 -28.549 -49.523 1.00 13.58 124 TYR B O 1
ATOM 2045 N N . GLY B 1 125 ? -46.878 -27.557 -49.157 1.00 14.11 125 GLY B N 1
ATOM 2046 C CA . GLY B 1 125 ? -46.505 -26.396 -49.940 1.00 14.41 125 GLY B CA 1
ATOM 2047 C C . GLY B 1 125 ? -46.619 -26.625 -51.434 1.00 15.58 125 GLY B C 1
ATOM 2048 O O . GLY B 1 125 ? -47.413 -27.449 -51.891 1.00 15.10 125 GLY B O 1
ATOM 2049 N N . LYS B 1 126 ? -45.810 -25.897 -52.196 1.00 14.45 126 LYS B N 1
ATOM 2050 C CA . LYS B 1 126 ? -45.823 -25.977 -53.652 1.00 15.50 126 LYS B CA 1
ATOM 2051 C C . LYS B 1 126 ? -44.530 -26.583 -54.190 1.00 16.60 126 LYS B C 1
ATOM 2052 O O . LYS B 1 126 ? -43.449 -26.065 -53.931 1.00 13.23 126 LYS B O 1
ATOM 2058 N N . GLU B 1 127 ? -44.640 -27.681 -54.931 1.00 16.47 127 GLU B N 1
ATOM 2059 C CA . GLU B 1 127 ? -43.453 -28.317 -55.492 1.00 18.64 127 GLU B CA 1
ATOM 2060 C C . GLU B 1 127 ? -43.053 -27.590 -56.762 1.00 20.44 127 GLU B C 1
ATOM 2061 O O . GLU B 1 127 ? -43.305 -28.053 -57.878 1.00 19.94 127 GLU B O 1
ATOM 2067 N N . GLU B 1 128 ? -42.422 -26.441 -56.574 1.00 19.95 128 GLU B N 1
ATOM 2068 C CA . GLU B 1 128 ? -41.994 -25.602 -57.676 1.00 22.65 128 GLU B CA 1
ATOM 2069 C C . GLU B 1 128 ? -40.622 -25.048 -57.324 1.00 20.56 128 GLU B C 1
ATOM 2070 O O . GLU B 1 128 ? -40.378 -24.684 -56.177 1.00 20.23 128 GLU B O 1
ATOM 2076 N N . GLY B 1 129 ? -39.731 -24.998 -58.309 1.00 19.57 129 GLY B N 1
ATOM 2077 C CA . GLY B 1 129 ? -38.392 -24.490 -58.070 1.00 18.35 129 GLY B CA 1
ATOM 2078 C C . GLY B 1 129 ? -37.343 -25.573 -58.247 1.00 18.79 129 GLY B C 1
ATOM 2079 O O . GLY B 1 129 ? -37.451 -26.410 -59.144 1.00 19.55 129 GLY B O 1
ATOM 2080 N N . THR B 1 130 ? -36.323 -25.552 -57.396 1.00 17.99 130 THR B N 1
ATOM 2081 C CA . THR B 1 130 ? -35.243 -26.533 -57.450 1.00 18.31 130 THR B CA 1
ATOM 2082 C C . THR B 1 130 ? -35.408 -27.558 -56.336 1.00 17.55 130 THR B C 1
ATOM 2083 O O . THR B 1 130 ? -35.459 -27.209 -55.159 1.00 16.86 130 THR B O 1
ATOM 2087 N N . PRO B 1 131 ? -35.490 -28.846 -56.693 1.00 16.25 131 PRO B N 1
ATOM 2088 C CA . PRO B 1 131 ? -35.648 -29.876 -55.666 1.00 16.69 131 PRO B CA 1
ATOM 2089 C C . PRO B 1 131 ? -34.360 -30.152 -54.903 1.00 17.53 131 PRO B C 1
ATOM 2090 O O . PRO B 1 131 ? -33.266 -29.832 -55.372 1.00 17.37 131 PRO B O 1
ATOM 2094 N N . PHE B 1 132 ? -34.505 -30.721 -53.711 1.00 16.19 132 PHE B N 1
ATOM 2095 C CA . PHE B 1 132 ? -33.366 -31.110 -52.891 1.00 15.31 132 PHE B CA 1
ATOM 2096 C C . PHE B 1 132 ? -33.853 -32.294 -52.070 1.00 16.62 132 PHE B C 1
ATOM 2097 O O . PHE B 1 132 ? -35.056 -32.449 -51.845 1.00 14.77 132 PHE B O 1
ATOM 2105 N N . SER B 1 133 ? -32.933 -33.152 -51.653 1.00 15.41 133 SER B N 1
ATOM 2106 C CA . SER B 1 133 ? -33.319 -34.319 -50.884 1.00 16.04 133 SER B CA 1
ATOM 2107 C C . SER B 1 133 ? -32.151 -34.821 -50.064 1.00 17.25 133 SER B C 1
ATOM 2108 O O . SER B 1 133 ? -30.995 -34.749 -50.489 1.00 16.79 133 SER B O 1
ATOM 2111 N N . LEU B 1 134 ? -32.463 -35.338 -48.885 1.00 16.23 134 LEU B N 1
ATOM 2112 C CA . LEU B 1 134 ? -31.437 -35.861 -48.009 1.00 16.25 134 LEU B CA 1
ATOM 2113 C C . LEU B 1 134 ? -31.844 -37.238 -47.513 1.00 14.94 134 LEU B C 1
ATOM 2114 O O . LEU B 1 134 ? -32.479 -37.375 -46.464 1.00 15.98 134 LEU B O 1
ATOM 2119 N N . PRO B 1 135 ? -31.526 -38.281 -48.295 1.00 14.82 135 PRO B N 1
ATOM 2120 C CA . PRO B 1 135 ? -31.852 -39.655 -47.911 1.00 15.07 135 PRO B CA 1
ATOM 2121 C C . PRO B 1 135 ? -30.811 -40.032 -46.860 1.00 16.04 135 PRO B C 1
ATOM 2122 O O . PRO B 1 135 ? -29.635 -39.696 -47.010 1.00 17.35 135 PRO B O 1
ATOM 2126 N N . ILE B 1 136 ? -31.234 -40.708 -45.799 1.00 16.06 136 ILE B N 1
ATOM 2127 C CA . ILE B 1 136 ? -30.308 -41.118 -44.749 1.00 16.21 136 ILE B CA 1
ATOM 2128 C C . ILE B 1 136 ? -30.295 -42.636 -44.660 1.00 16.62 136 ILE B C 1
ATOM 2129 O O . ILE B 1 136 ? -31.348 -43.260 -44.526 1.00 16.56 136 ILE B O 1
ATOM 2134 N N . GLU B 1 137 ? -29.107 -43.229 -44.737 1.00 16.39 137 GLU B N 1
ATOM 2135 C CA . GLU B 1 137 ? -28.993 -44.682 -44.651 1.00 17.95 137 GLU B CA 1
ATOM 2136 C C . GLU B 1 137 ? -28.598 -45.113 -43.247 1.00 16.38 137 GLU B C 1
ATOM 2137 O O . GLU B 1 137 ? -29.014 -46.169 -42.774 1.00 17.39 137 GLU B O 1
ATOM 2143 N N . ASN B 1 138 ? -27.778 -44.301 -42.587 1.00 15.80 138 ASN B N 1
ATOM 2144 C CA . ASN B 1 138 ? -27.341 -44.605 -41.232 1.00 14.96 138 ASN B CA 1
ATOM 2145 C C . ASN B 1 138 ? -27.193 -43.304 -40.463 1.00 15.06 138 ASN B C 1
ATOM 2146 O O . ASN B 1 138 ? -26.528 -42.378 -40.921 1.00 13.70 138 ASN B O 1
ATOM 2151 N N . GLY B 1 139 ? -27.817 -43.240 -39.294 1.00 13.48 139 GLY B N 1
ATOM 2152 C CA . GLY B 1 139 ? -27.758 -42.032 -38.496 1.00 14.42 139 GLY B CA 1
ATOM 2153 C C . GLY B 1 139 ? -29.152 -41.451 -38.363 1.00 15.19 139 GLY B C 1
ATOM 2154 O O . GLY B 1 139 ? -30.101 -41.962 -38.969 1.00 15.31 139 GLY B O 1
ATOM 2155 N N . LEU B 1 140 ? -29.270 -40.377 -37.587 1.00 14.70 140 LEU B N 1
ATOM 2156 C CA . LEU B 1 140 ? -30.556 -39.733 -37.334 1.00 14.77 140 LEU B CA 1
ATOM 2157 C C . LEU B 1 140 ? -30.473 -38.215 -37.345 1.00 15.23 140 LEU B C 1
ATOM 2158 O O . LEU B 1 140 ? -29.427 -37.640 -37.044 1.00 13.28 140 LEU B O 1
ATOM 2163 N N . ILE B 1 141 ? -31.581 -37.565 -37.692 1.00 14.30 141 ILE B N 1
ATOM 2164 C CA . ILE B 1 141 ? -31.626 -36.113 -37.626 1.00 13.51 141 ILE B CA 1
ATOM 2165 C C . ILE B 1 141 ? -31.925 -35.888 -36.140 1.00 14.78 141 ILE B C 1
ATOM 2166 O O . ILE B 1 141 ? -32.900 -36.431 -35.611 1.00 15.11 141 ILE B O 1
ATOM 2171 N N . VAL B 1 142 ? -31.082 -35.118 -35.459 1.00 14.00 142 VAL B N 1
ATOM 2172 C CA . VAL B 1 142 ? -31.285 -34.864 -34.035 1.00 14.51 142 VAL B CA 1
ATOM 2173 C C . VAL B 1 142 ? -31.493 -33.383 -33.742 1.00 13.05 142 VAL B C 1
ATOM 2174 O O . VAL B 1 142 ? -31.475 -32.955 -32.588 1.00 14.35 142 VAL B O 1
ATOM 2178 N N . GLY B 1 143 ? -31.691 -32.605 -34.797 1.00 12.95 143 GLY B N 1
ATOM 2179 C CA . GLY B 1 143 ? -31.898 -31.183 -34.619 1.00 11.14 143 GLY B CA 1
ATOM 2180 C C . GLY B 1 143 ? -32.074 -30.487 -35.943 1.00 11.74 143 GLY B C 1
ATOM 2181 O O . GLY B 1 143 ? -31.570 -30.945 -36.969 1.00 12.18 143 GLY B O 1
ATOM 2182 N N . PHE B 1 144 ? -32.804 -29.378 -35.928 1.00 11.44 144 PHE B N 1
ATOM 2183 C CA . PHE B 1 144 ? -33.029 -28.612 -37.139 1.00 11.90 144 PHE B CA 1
ATOM 2184 C C . PHE B 1 144 ? -32.448 -27.216 -36.974 1.00 12.29 144 PHE B C 1
ATOM 2185 O O . PHE B 1 144 ? -32.333 -26.700 -35.861 1.00 11.54 144 PHE B O 1
ATOM 2193 N N . LYS B 1 145 ? -32.074 -26.619 -38.094 1.00 12.66 145 LYS B N 1
ATOM 2194 C CA . LYS B 1 145 ? -31.559 -25.259 -38.112 1.00 13.82 145 LYS B CA 1
ATOM 2195 C C . LYS B 1 145 ? -32.033 -24.669 -39.430 1.00 13.62 145 LYS B C 1
ATOM 2196 O O . LYS B 1 145 ? -32.536 -25.393 -40.292 1.00 12.36 145 LYS B O 1
ATOM 2202 N N . GLY B 1 146 ? -31.899 -23.358 -39.585 1.00 13.69 146 GLY B N 1
ATOM 2203 C CA . GLY B 1 146 ? -32.331 -22.742 -40.823 1.00 13.29 146 GLY B CA 1
ATOM 2204 C C . GLY B 1 146 ? -32.412 -21.237 -40.736 1.00 12.59 146 GLY B C 1
ATOM 2205 O O . GLY B 1 146 ? -31.712 -20.606 -39.941 1.00 13.94 146 GLY B O 1
ATOM 2206 N N . ARG B 1 147 ? -33.268 -20.666 -41.576 1.00 11.83 147 ARG B N 1
ATOM 2207 C CA . ARG B 1 147 ? -33.488 -19.224 -41.620 1.00 13.02 147 ARG B CA 1
ATOM 2208 C C . ARG B 1 147 ? -34.968 -18.997 -41.859 1.00 12.66 147 ARG B C 1
ATOM 2209 O O . ARG B 1 147 ? -35.576 -19.679 -42.682 1.00 11.72 147 ARG B O 1
ATOM 2217 N N . SER B 1 148 ? -35.544 -18.044 -41.137 1.00 12.09 148 SER B N 1
ATOM 2218 C CA . SER B 1 148 ? -36.956 -17.732 -41.287 1.00 12.97 148 SER B CA 1
ATOM 2219 C C . SER B 1 148 ? -37.193 -16.228 -41.289 1.00 13.42 148 SER B C 1
ATOM 2220 O O . SER B 1 148 ? -36.472 -15.471 -40.641 1.00 13.57 148 SER B O 1
ATOM 2223 N N . GLY B 1 149 ? -38.203 -15.816 -42.044 1.00 12.91 149 GLY B N 1
ATOM 2224 C CA . GLY B 1 149 ? -38.586 -14.419 -42.122 1.00 13.71 149 GLY B CA 1
ATOM 2225 C C . GLY B 1 149 ? -40.100 -14.479 -42.126 1.00 12.85 149 GLY B C 1
ATOM 2226 O O . GLY B 1 149 ? -40.713 -14.827 -41.119 1.00 13.89 149 GLY B O 1
ATOM 2227 N N . PHE B 1 150 ? -40.708 -14.155 -43.260 1.00 12.36 150 PHE B N 1
ATOM 2228 C CA . PHE B 1 150 ? -42.156 -14.233 -43.389 1.00 13.52 150 PHE B CA 1
ATOM 2229 C C . PHE B 1 150 ? -42.470 -15.736 -43.425 1.00 13.36 150 PHE B C 1
ATOM 2230 O O . PHE B 1 150 ? -43.468 -16.192 -42.864 1.00 13.06 150 PHE B O 1
ATOM 2238 N N . VAL B 1 151 ? -41.601 -16.494 -44.091 1.00 13.59 151 VAL B N 1
ATOM 2239 C CA . VAL B 1 151 ? -41.743 -17.949 -44.199 1.00 12.25 151 VAL B CA 1
ATOM 2240 C C . VAL B 1 151 ? -40.373 -18.586 -43.952 1.00 13.20 151 VAL B C 1
ATOM 2241 O O . VAL B 1 151 ? -39.428 -17.902 -43.554 1.00 12.18 151 VAL B O 1
ATOM 2245 N N . VAL B 1 152 ? -40.262 -19.892 -44.168 1.00 11.14 152 VAL B N 1
ATOM 2246 C CA . VAL B 1 152 ? -38.977 -20.555 -43.986 1.00 12.48 152 VAL B CA 1
ATOM 2247 C C . VAL B 1 152 ? -38.116 -20.267 -45.219 1.00 13.59 152 VAL B C 1
ATOM 2248 O O . VAL B 1 152 ? -38.473 -20.654 -46.334 1.00 13.77 152 VAL B O 1
ATOM 2252 N N . ASP B 1 153 ? -36.991 -19.581 -45.011 1.00 12.35 153 ASP B N 1
ATOM 2253 C CA . ASP B 1 153 ? -36.065 -19.238 -46.090 1.00 11.88 153 ASP B CA 1
ATOM 2254 C C . ASP B 1 153 ? -35.104 -20.372 -46.398 1.00 10.92 153 ASP B C 1
ATOM 2255 O O . ASP B 1 153 ? -34.751 -20.609 -47.555 1.00 12.83 153 ASP B O 1
ATOM 2260 N N . ALA B 1 154 ? -34.670 -21.061 -45.353 1.00 11.47 154 ALA B N 1
ATOM 2261 C CA . ALA B 1 154 ? -33.709 -22.141 -45.522 1.00 12.72 154 ALA B CA 1
ATOM 2262 C C . ALA B 1 154 ? -33.808 -23.141 -44.390 1.00 12.34 154 ALA B C 1
ATOM 2263 O O . ALA B 1 154 ? -34.315 -22.826 -43.319 1.00 12.49 154 ALA B O 1
ATOM 2265 N N . ILE B 1 155 ? -33.303 -24.349 -44.621 1.00 11.78 155 ILE B N 1
ATOM 2266 C CA . ILE B 1 155 ? -33.357 -25.379 -43.598 1.00 12.67 155 ILE B CA 1
ATOM 2267 C C . ILE B 1 155 ? -32.126 -26.284 -43.661 1.00 12.86 155 ILE B C 1
ATOM 2268 O O . ILE B 1 155 ? -31.549 -26.490 -44.732 1.00 13.10 155 ILE B O 1
ATOM 2273 N N . GLY B 1 156 ? -31.723 -26.800 -42.501 1.00 14.55 156 GLY B N 1
ATOM 2274 C CA . GLY B 1 156 ? -30.568 -27.685 -42.412 1.00 14.71 156 GLY B CA 1
ATOM 2275 C C . GLY B 1 156 ? -30.777 -28.686 -41.287 1.00 14.70 156 GLY B C 1
ATOM 2276 O O . GLY B 1 156 ? -31.713 -28.538 -40.502 1.00 14.57 156 GLY B O 1
ATOM 2277 N N . PHE B 1 157 ? -29.907 -29.688 -41.180 1.00 13.59 157 PHE B N 1
ATOM 2278 C CA . PHE B 1 157 ? -30.077 -30.707 -40.148 1.00 13.93 157 PHE B CA 1
ATOM 2279 C C . PHE B 1 157 ? -28.815 -31.097 -39.391 1.00 16.12 157 PHE B C 1
ATOM 2280 O O . PHE B 1 157 ? -27.716 -31.112 -39.951 1.00 14.86 157 PHE B O 1
ATOM 2288 N N . HIS B 1 158 ? -28.997 -31.406 -38.110 1.00 14.24 158 HIS B N 1
ATOM 2289 C CA . HIS B 1 158 ? -27.922 -31.880 -37.248 1.00 14.76 158 HIS B CA 1
ATOM 2290 C C . HIS B 1 158 ? -28.075 -33.392 -37.320 1.00 13.56 158 HIS B C 1
ATOM 2291 O O . HIS B 1 158 ? -29.180 -33.910 -37.159 1.00 13.39 158 HIS B O 1
ATOM 2298 N N . LEU B 1 159 ? -26.976 -34.098 -37.556 1.00 13.58 159 LEU B N 1
ATOM 2299 C CA . LEU B 1 159 ? -27.024 -35.546 -37.671 1.00 13.00 159 LEU B CA 1
ATOM 2300 C C . LEU B 1 159 ? -26.161 -36.217 -36.615 1.00 14.01 159 LEU B C 1
ATOM 2301 O O . LEU B 1 159 ? -25.135 -35.677 -36.205 1.00 14.73 159 LEU B O 1
ATOM 2306 N N . SER B 1 160 ? -26.589 -37.398 -36.180 1.00 14.61 160 SER B N 1
ATOM 2307 C CA . SER B 1 160 ? -25.847 -38.160 -35.181 1.00 14.79 160 SER B CA 1
ATOM 2308 C C . SER B 1 160 ? -26.142 -39.645 -35.284 1.00 16.17 160 SER B C 1
ATOM 2309 O O . SER B 1 160 ? -27.193 -40.048 -35.778 1.00 14.96 160 SER B O 1
ATOM 2312 N N . LEU B 1 161 ? -25.198 -40.457 -34.822 1.00 14.63 161 LEU B N 1
ATOM 2313 C CA . LEU B 1 161 ? -25.383 -41.901 -34.802 1.00 15.23 161 LEU B CA 1
ATOM 2314 C C . LEU B 1 161 ? -26.190 -42.194 -33.538 1.00 15.49 161 LEU B C 1
ATOM 2315 O O . LEU B 1 161 ? -26.645 -43.345 -33.360 1.00 15.44 161 LEU B O 1
ATOM 2321 N N . THR C 1 8 ? -25.474 -50.162 -25.530 1.00 28.62 8 THR C N 1
ATOM 2322 C CA . THR C 1 8 ? -24.411 -51.185 -25.324 1.00 28.15 8 THR C CA 1
ATOM 2323 C C . THR C 1 8 ? -23.828 -51.619 -26.665 1.00 26.20 8 THR C C 1
ATOM 2324 O O . THR C 1 8 ? -24.538 -51.699 -27.668 1.00 24.57 8 THR C O 1
ATOM 2328 N N . GLN C 1 9 ? -22.529 -51.895 -26.683 1.00 23.25 9 GLN C N 1
ATOM 2329 C CA . GLN C 1 9 ? -21.870 -52.312 -27.912 1.00 23.02 9 GLN C CA 1
ATOM 2330 C C . GLN C 1 9 ? -22.150 -53.790 -28.176 1.00 24.36 9 GLN C C 1
ATOM 2331 O O . GLN C 1 9 ? -22.037 -54.620 -27.273 1.00 23.44 9 GLN C O 1
ATOM 2337 N N . THR C 1 10 ? -22.516 -54.113 -29.413 1.00 24.69 10 THR C N 1
ATOM 2338 C CA . THR C 1 10 ? -22.818 -55.493 -29.773 1.00 27.26 10 THR C CA 1
ATOM 2339 C C . THR C 1 10 ? -22.085 -55.980 -31.020 1.00 26.60 10 THR C C 1
ATOM 2340 O O . THR C 1 10 ? -22.291 -57.112 -31.456 1.00 27.22 10 THR C O 1
ATOM 2344 N N . THR C 1 11 ? -21.237 -55.131 -31.594 1.00 25.23 11 THR C N 1
ATOM 2345 C CA . THR C 1 11 ? -20.474 -55.498 -32.784 1.00 24.20 11 THR C CA 1
ATOM 2346 C C . THR C 1 11 ? -19.088 -54.865 -32.744 1.00 21.91 11 THR C C 1
ATOM 2347 O O . THR C 1 11 ? -18.898 -53.819 -32.125 1.00 20.30 11 THR C O 1
ATOM 2351 N N . GLY C 1 12 ? -18.131 -55.493 -33.420 1.00 18.89 12 GLY C N 1
ATOM 2352 C CA . GLY C 1 12 ? -16.775 -54.970 -33.433 1.00 18.74 12 GLY C CA 1
ATOM 2353 C C . GLY C 1 12 ? -16.468 -53.996 -34.557 1.00 17.66 12 GLY C C 1
ATOM 2354 O O . GLY C 1 12 ? -15.347 -53.501 -34.659 1.00 16.59 12 GLY C O 1
ATOM 2355 N N . THR C 1 13 ? -17.456 -53.711 -35.401 1.00 17.87 13 THR C N 1
ATOM 2356 C CA . THR C 1 13 ? -17.256 -52.789 -36.516 1.00 17.44 13 THR C CA 1
ATOM 2357 C C . THR C 1 13 ? -17.796 -51.397 -36.199 1.00 17.10 13 THR C C 1
ATOM 2358 O O . THR C 1 13 ? -18.985 -51.244 -35.921 1.00 17.21 13 THR C O 1
ATOM 2362 N N . SER C 1 14 ? -16.932 -50.386 -36.243 1.00 15.94 14 SER C N 1
ATOM 2363 C CA . SER C 1 14 ? -17.372 -49.021 -35.960 1.00 16.61 14 SER C CA 1
ATOM 2364 C C . SER C 1 14 ? -18.209 -48.521 -37.130 1.00 17.17 14 SER C C 1
ATOM 2365 O O . SER C 1 14 ? -18.288 -49.174 -38.173 1.00 15.87 14 SER C O 1
ATOM 2368 N N . GLN C 1 15 ? -18.835 -47.361 -36.972 1.00 17.05 15 GLN C N 1
ATOM 2369 C CA . GLN C 1 15 ? -19.667 -46.854 -38.051 1.00 18.03 15 GLN C CA 1
ATOM 2370 C C . GLN C 1 15 ? -19.603 -45.345 -38.221 1.00 16.91 15 GLN C C 1
ATOM 2371 O O . GLN C 1 15 ? -19.019 -44.631 -37.405 1.00 16.64 15 GLN C O 1
ATOM 2377 N N . THR C 1 16 ? -20.201 -44.873 -39.309 1.00 15.17 16 THR C N 1
ATOM 2378 C CA . THR C 1 16 ? -20.274 -43.446 -39.587 1.00 15.22 16 THR C CA 1
ATOM 2379 C C . THR C 1 16 ? -21.653 -43.165 -40.152 1.00 14.98 16 THR C C 1
ATOM 2380 O O . THR C 1 16 ? -22.356 -44.070 -40.608 1.00 16.00 16 THR C O 1
ATOM 2384 N N . ILE C 1 17 ? -22.033 -41.900 -40.116 1.00 16.00 17 ILE C N 1
ATOM 2385 C CA . ILE C 1 17 ? -23.305 -41.481 -40.665 1.00 15.39 17 ILE C CA 1
ATOM 2386 C C . ILE C 1 17 ? -23.187 -41.694 -42.169 1.00 16.03 17 ILE C C 1
ATOM 2387 O O . ILE C 1 17 ? -22.106 -41.543 -42.743 1.00 14.67 17 ILE C O 1
ATOM 2392 N N . GLU C 1 18 ? -24.285 -42.079 -42.805 1.00 14.10 18 GLU C N 1
ATOM 2393 C CA . GLU C 1 18 ? -24.266 -42.293 -44.245 1.00 16.70 18 GLU C CA 1
ATOM 2394 C C . GLU C 1 18 ? -25.503 -41.668 -44.865 1.00 16.14 18 GLU C C 1
ATOM 2395 O O . GLU C 1 18 ? -26.617 -41.901 -44.400 1.00 14.27 18 GLU C O 1
ATOM 2401 N N . VAL C 1 19 ? -25.303 -40.857 -45.899 1.00 14.31 19 VAL C N 1
ATOM 2402 C CA . VAL C 1 19 ? -26.422 -40.222 -46.586 1.00 14.59 19 VAL C CA 1
ATOM 2403 C C . VAL C 1 19 ? -26.409 -40.634 -48.054 1.00 15.12 19 VAL C C 1
ATOM 2404 O O . VAL C 1 19 ? -25.364 -40.987 -48.606 1.00 14.79 19 VAL C O 1
ATOM 2408 N N . GLY C 1 20 ? -27.579 -40.588 -48.679 1.00 16.21 20 GLY C N 1
ATOM 2409 C CA . GLY C 1 20 ? -27.703 -41.014 -50.059 1.00 15.95 20 GLY C CA 1
ATOM 2410 C C . GLY C 1 20 ? -28.467 -42.322 -49.979 1.00 17.18 20 GLY C C 1
ATOM 2411 O O . GLY C 1 20 ? -28.966 -42.659 -48.905 1.00 17.92 20 GLY C O 1
ATOM 2412 N N . LEU C 1 21 ? -28.559 -43.073 -51.072 1.00 15.84 21 LEU C N 1
ATOM 2413 C CA . LEU C 1 21 ? -27.954 -42.709 -52.346 1.00 16.51 21 LEU C CA 1
ATOM 2414 C C . LEU C 1 21 ? -28.844 -41.807 -53.186 1.00 17.90 21 LEU C C 1
ATOM 2415 O O . LEU C 1 21 ? -30.055 -41.742 -52.987 1.00 18.31 21 LEU C O 1
ATOM 2420 N N . TRP C 1 22 ? -28.211 -41.123 -54.131 1.00 16.89 22 TRP C N 1
ATOM 2421 C CA . TRP C 1 22 ? -28.889 -40.272 -55.096 1.00 17.68 22 TRP C CA 1
ATOM 2422 C C . TRP C 1 22 ? -28.561 -40.986 -56.399 1.00 18.88 22 TRP C C 1
ATOM 2423 O O . TRP C 1 22 ? -27.419 -41.398 -56.609 1.00 17.76 22 TRP C O 1
ATOM 2434 N N . GLY C 1 23 ? -29.555 -41.157 -57.261 1.00 19.25 23 GLY C N 1
ATOM 2435 C CA . GLY C 1 23 ? -29.309 -41.840 -58.517 1.00 19.46 23 GLY C CA 1
ATOM 2436 C C . GLY C 1 23 ? -30.270 -42.987 -58.740 1.00 20.87 23 GLY C C 1
ATOM 2437 O O . GLY C 1 23 ? -31.292 -43.093 -58.053 1.00 22.10 23 GLY C O 1
ATOM 2438 N N . GLY C 1 24 ? -29.937 -43.858 -59.689 1.00 20.41 24 GLY C N 1
ATOM 2439 C CA . GLY C 1 24 ? -30.801 -44.982 -60.004 1.00 19.86 24 GLY C CA 1
ATOM 2440 C C . GLY C 1 24 ? -30.404 -46.330 -59.435 1.00 20.62 24 GLY C C 1
ATOM 2441 O O . GLY C 1 24 ? -29.376 -46.459 -58.761 1.00 20.18 24 GLY C O 1
ATOM 2442 N N . PRO C 1 25 ? -31.213 -47.367 -59.700 1.00 19.12 25 PRO C N 1
ATOM 2443 C CA . PRO C 1 25 ? -30.971 -48.729 -59.220 1.00 19.89 25 PRO C CA 1
ATOM 2444 C C . PRO C 1 25 ? -30.126 -49.611 -60.134 1.00 19.14 25 PRO C C 1
ATOM 2445 O O . PRO C 1 25 ? -29.866 -50.769 -59.812 1.00 20.35 25 PRO C O 1
ATOM 2449 N N . GLY C 1 26 ? -29.702 -49.071 -61.271 1.00 19.08 26 GLY C N 1
ATOM 2450 C CA . GLY C 1 26 ? -28.903 -49.851 -62.200 1.00 19.09 26 GLY C CA 1
ATOM 2451 C C . GLY C 1 26 ? -27.467 -50.044 -61.749 1.00 20.05 26 GLY C C 1
ATOM 2452 O O . GLY C 1 26 ? -27.068 -49.558 -60.688 1.00 18.31 26 GLY C O 1
ATOM 2453 N N . GLY C 1 27 ? -26.690 -50.766 -62.551 1.00 19.84 27 GLY C N 1
ATOM 2454 C CA . GLY C 1 27 ? -25.296 -50.998 -62.217 1.00 20.28 27 GLY C CA 1
ATOM 2455 C C . GLY C 1 27 ? -25.100 -51.923 -61.032 1.00 20.67 27 GLY C C 1
ATOM 2456 O O . GLY C 1 27 ? -26.030 -52.605 -60.601 1.00 19.58 27 GLY C O 1
ATOM 2457 N N . ASN C 1 28 ? -23.881 -51.944 -60.502 1.00 19.60 28 ASN C N 1
ATOM 2458 C CA . ASN C 1 28 ? -23.555 -52.794 -59.368 1.00 20.14 28 ASN C CA 1
ATOM 2459 C C . ASN C 1 28 ? -23.114 -51.945 -58.186 1.00 19.50 28 ASN C C 1
ATOM 2460 O O . ASN C 1 28 ? -22.301 -51.032 -58.328 1.00 17.74 28 ASN C O 1
ATOM 2465 N N . ALA C 1 29 ? -23.648 -52.262 -57.014 1.00 18.16 29 ALA C N 1
ATOM 2466 C CA . ALA C 1 29 ? -23.334 -51.522 -55.805 1.00 17.80 29 ALA C CA 1
ATOM 2467 C C . ALA C 1 29 ? -21.880 -51.638 -55.375 1.00 17.80 29 ALA C C 1
ATOM 2468 O O . ALA C 1 29 ? -21.236 -52.668 -55.569 1.00 16.43 29 ALA C O 1
ATOM 2470 N N . TRP C 1 30 ? -21.370 -50.555 -54.802 1.00 16.41 30 TRP C N 1
ATOM 2471 C CA . TRP C 1 30 ? -20.016 -50.524 -54.274 1.00 16.50 30 TRP C CA 1
ATOM 2472 C C . TRP C 1 30 ? -19.998 -49.556 -53.108 1.00 15.09 30 TRP C C 1
ATOM 2473 O O . TRP C 1 30 ? -20.841 -48.661 -53.009 1.00 15.25 30 TRP C O 1
ATOM 2484 N N . ASP C 1 31 ? -19.040 -49.748 -52.213 1.00 14.82 31 ASP C N 1
ATOM 2485 C CA . ASP C 1 31 ? -18.924 -48.904 -51.036 1.00 15.57 31 ASP C CA 1
ATOM 2486 C C . ASP C 1 31 ? -17.461 -48.931 -50.619 1.00 14.36 31 ASP C C 1
ATOM 2487 O O . ASP C 1 31 ? -16.958 -49.968 -50.196 1.00 14.61 31 ASP C O 1
ATOM 2492 N N . ASP C 1 32 ? -16.781 -47.797 -50.747 1.00 14.82 32 ASP C N 1
ATOM 2493 C CA . ASP C 1 32 ? -15.367 -47.713 -50.386 1.00 14.45 32 ASP C CA 1
ATOM 2494 C C . ASP C 1 32 ? -15.131 -47.827 -48.890 1.00 14.65 32 ASP C C 1
ATOM 2495 O O . ASP C 1 32 ? -14.036 -48.184 -48.449 1.00 15.41 32 ASP C O 1
ATOM 2500 N N . GLY C 1 33 ? -16.156 -47.510 -48.109 1.00 13.74 33 GLY C N 1
ATOM 2501 C CA . GLY C 1 33 ? -16.003 -47.538 -46.667 1.00 15.31 33 GLY C CA 1
ATOM 2502 C C . GLY C 1 33 ? -15.613 -46.136 -46.232 1.00 14.32 33 GLY C C 1
ATOM 2503 O O . GLY C 1 33 ? -15.753 -45.190 -47.009 1.00 13.11 33 GLY C O 1
ATOM 2504 N N . SER C 1 34 ? -15.115 -45.993 -45.007 1.00 13.99 34 SER C N 1
ATOM 2505 C CA . SER C 1 34 ? -14.732 -44.682 -44.495 1.00 13.57 34 SER C CA 1
ATOM 2506 C C . SER C 1 34 ? -13.253 -44.582 -44.138 1.00 14.13 34 SER C C 1
ATOM 2507 O O . SER C 1 34 ? -12.603 -45.579 -43.811 1.00 13.31 34 SER C O 1
ATOM 2510 N N . TYR C 1 35 ? -12.738 -43.359 -44.193 1.00 13.42 35 TYR C N 1
ATOM 2511 C CA . TYR C 1 35 ? -11.340 -43.082 -43.907 1.00 14.19 35 TYR C CA 1
ATOM 2512 C C . TYR C 1 35 ? -11.241 -41.805 -43.070 1.00 13.95 35 TYR C C 1
ATOM 2513 O O . TYR C 1 35 ? -12.169 -41.477 -42.331 1.00 13.85 35 TYR C O 1
ATOM 2522 N N . THR C 1 36 ? -10.130 -41.084 -43.160 1.00 14.63 36 THR C N 1
ATOM 2523 C CA . THR C 1 36 ? -10.007 -39.867 -42.363 1.00 14.32 36 THR C CA 1
ATOM 2524 C C . THR C 1 36 ? -10.040 -38.595 -43.197 1.00 13.90 36 THR C C 1
ATOM 2525 O O . THR C 1 36 ? -9.948 -37.494 -42.660 1.00 15.00 36 THR C O 1
ATOM 2529 N N . GLY C 1 37 ? -10.188 -38.740 -44.509 1.00 13.75 37 GLY C N 1
ATOM 2530 C CA . GLY C 1 37 ? -10.229 -37.562 -45.356 1.00 13.89 37 GLY C CA 1
ATOM 2531 C C . GLY C 1 37 ? -10.103 -37.886 -46.831 1.00 13.44 37 GLY C C 1
ATOM 2532 O O . GLY C 1 37 ? -10.020 -39.053 -47.216 1.00 13.44 37 GLY C O 1
ATOM 2533 N N . ILE C 1 38 ? -10.087 -36.843 -47.654 1.00 13.88 38 ILE C N 1
ATOM 2534 C CA . ILE C 1 38 ? -9.983 -36.998 -49.098 1.00 14.56 38 ILE C CA 1
ATOM 2535 C C . ILE C 1 38 ? -8.792 -36.210 -49.629 1.00 14.84 38 ILE C C 1
ATOM 2536 O O . ILE C 1 38 ? -8.650 -35.017 -49.349 1.00 14.91 38 ILE C O 1
ATOM 2541 N N . ARG C 1 39 ? -7.947 -36.889 -50.398 1.00 14.95 39 ARG C N 1
ATOM 2542 C CA . ARG C 1 39 ? -6.761 -36.275 -50.981 1.00 15.33 39 ARG C CA 1
ATOM 2543 C C . ARG C 1 39 ? -6.927 -35.995 -52.465 1.00 16.53 39 ARG C C 1
ATOM 2544 O O . ARG C 1 39 ? -6.553 -34.928 -52.949 1.00 17.15 39 ARG C O 1
ATOM 2552 N N . GLU C 1 40 ? -7.489 -36.953 -53.191 1.00 15.64 40 GLU C N 1
ATOM 2553 C CA . GLU C 1 40 ? -7.656 -36.769 -54.618 1.00 17.83 40 GLU C CA 1
ATOM 2554 C C . GLU C 1 40 ? -8.894 -37.480 -55.139 1.00 17.84 40 GLU C C 1
ATOM 2555 O O . GLU C 1 40 ? -9.273 -38.543 -54.645 1.00 15.34 40 GLU C O 1
ATOM 2561 N N . ILE C 1 41 ? -9.525 -36.873 -56.138 1.00 16.85 41 ILE C N 1
ATOM 2562 C CA . ILE C 1 41 ? -10.714 -37.438 -56.754 1.00 17.14 41 ILE C CA 1
ATOM 2563 C C . ILE C 1 41 ? -10.460 -37.582 -58.243 1.00 17.39 41 ILE C C 1
ATOM 2564 O O . ILE C 1 41 ? -10.092 -36.619 -58.915 1.00 17.51 41 ILE C O 1
ATOM 2569 N N . ASN C 1 42 ? -10.636 -38.794 -58.750 1.00 17.61 42 ASN C N 1
ATOM 2570 C CA . ASN C 1 42 ? -10.442 -39.061 -60.164 1.00 19.61 42 ASN C CA 1
ATOM 2571 C C . ASN C 1 42 ? -11.775 -39.443 -60.782 1.00 18.97 42 ASN C C 1
ATOM 2572 O O . ASN C 1 42 ? -12.485 -40.304 -60.268 1.00 18.93 42 ASN C O 1
ATOM 2577 N N . LEU C 1 43 ? -12.122 -38.791 -61.884 1.00 16.69 43 LEU C N 1
ATOM 2578 C CA . LEU C 1 43 ? -13.381 -39.085 -62.540 1.00 15.03 43 LEU C CA 1
ATOM 2579 C C . LEU C 1 43 ? -13.273 -38.805 -64.026 1.00 15.32 43 LEU C C 1
ATOM 2580 O O . LEU C 1 43 ? -12.317 -38.174 -64.485 1.00 14.55 43 LEU C O 1
ATOM 2585 N N . SER C 1 44 ? -14.247 -39.301 -64.779 1.00 14.40 44 SER C N 1
ATOM 2586 C CA . SER C 1 44 ? -14.293 -39.051 -66.209 1.00 15.23 44 SER C CA 1
ATOM 2587 C C . SER C 1 44 ? -15.713 -38.572 -66.462 1.00 15.66 44 SER C C 1
ATOM 2588 O O . SER C 1 44 ? -16.628 -38.904 -65.701 1.00 16.38 44 SER C O 1
ATOM 2591 N N . HIS C 1 45 ? -15.905 -37.777 -67.505 1.00 15.06 45 HIS C N 1
ATOM 2592 C CA . HIS C 1 45 ? -17.237 -37.273 -67.790 1.00 15.43 45 HIS C CA 1
ATOM 2593 C C . HIS C 1 45 ? -17.450 -36.935 -69.255 1.00 15.80 45 HIS C C 1
ATOM 2594 O O . HIS C 1 45 ? -16.514 -36.587 -69.976 1.00 15.59 45 HIS C O 1
ATOM 2601 N N . GLY C 1 46 ? -18.705 -37.051 -69.671 1.00 15.18 46 GLY C N 1
ATOM 2602 C CA . GLY C 1 46 ? -19.102 -36.759 -71.037 1.00 16.09 46 GLY C CA 1
ATOM 2603 C C . GLY C 1 46 ? -20.556 -36.358 -70.921 1.00 16.20 46 GLY C C 1
ATOM 2604 O O . GLY C 1 46 ? -20.850 -35.252 -70.463 1.00 17.19 46 GLY C O 1
ATOM 2605 N N . ASP C 1 47 ? -21.467 -37.243 -71.313 1.00 17.72 47 ASP C N 1
ATOM 2606 C CA . ASP C 1 47 ? -22.885 -36.934 -71.182 1.00 18.96 47 ASP C CA 1
ATOM 2607 C C . ASP C 1 47 ? -23.384 -37.387 -69.807 1.00 18.68 47 ASP C C 1
ATOM 2608 O O . ASP C 1 47 ? -24.575 -37.306 -69.497 1.00 19.14 47 ASP C O 1
ATOM 2613 N N . ALA C 1 48 ? -22.442 -37.850 -68.987 1.00 18.77 48 ALA C N 1
ATOM 2614 C CA . ALA C 1 48 ? -22.708 -38.302 -67.623 1.00 17.26 48 ALA C CA 1
ATOM 2615 C C . ALA C 1 48 ? -21.358 -38.475 -66.928 1.00 17.21 48 ALA C C 1
ATOM 2616 O O . ALA C 1 48 ? -20.318 -38.168 -67.509 1.00 16.97 48 ALA C O 1
ATOM 2618 N N . ILE C 1 49 ? -21.373 -38.940 -65.682 1.00 15.82 49 ILE C N 1
ATOM 2619 C CA . ILE C 1 49 ? -20.126 -39.177 -64.963 1.00 14.73 49 ILE C CA 1
ATOM 2620 C C . ILE C 1 49 ? -19.811 -40.654 -65.170 1.00 14.14 49 ILE C C 1
ATOM 2621 O O . ILE C 1 49 ? -20.619 -41.518 -64.843 1.00 15.49 49 ILE C O 1
ATOM 2626 N N . GLY C 1 50 ? -18.636 -40.940 -65.719 1.00 13.15 50 GLY C N 1
ATOM 2627 C CA . GLY C 1 50 ? -18.277 -42.320 -65.994 1.00 13.15 50 GLY C CA 1
ATOM 2628 C C . GLY C 1 50 ? -17.475 -42.981 -64.900 1.00 13.87 50 GLY C C 1
ATOM 2629 O O . GLY C 1 50 ? -18.007 -43.761 -64.113 1.00 14.28 50 GLY C O 1
ATOM 2630 N N . ALA C 1 51 ? -16.185 -42.673 -64.858 1.00 12.67 51 ALA C N 1
ATOM 2631 C CA . ALA C 1 51 ? -15.303 -43.234 -63.845 1.00 10.70 51 ALA C CA 1
ATOM 2632 C C . ALA C 1 51 ? -15.311 -42.368 -62.596 1.00 12.90 51 ALA C C 1
ATOM 2633 O O . ALA C 1 51 ? -15.500 -41.152 -62.668 1.00 13.68 51 ALA C O 1
ATOM 2635 N N . PHE C 1 52 ? -15.106 -43.006 -61.451 1.00 13.05 52 PHE C N 1
ATOM 2636 C CA . PHE C 1 52 ? -15.043 -42.297 -60.182 1.00 14.44 52 PHE C CA 1
ATOM 2637 C C . PHE C 1 52 ? -14.180 -43.101 -59.219 1.00 14.74 52 PHE C C 1
ATOM 2638 O O . PHE C 1 52 ? -14.543 -44.205 -58.825 1.00 15.18 52 PHE C O 1
ATOM 2646 N N . SER C 1 53 ? -13.034 -42.543 -58.853 1.00 14.19 53 SER C N 1
ATOM 2647 C CA . SER C 1 53 ? -12.108 -43.205 -57.938 1.00 17.84 53 SER C CA 1
ATOM 2648 C C . SER C 1 53 ? -11.536 -42.158 -57.002 1.00 17.66 53 SER C C 1
ATOM 2649 O O . SER C 1 53 ? -11.400 -40.992 -57.372 1.00 20.62 53 SER C O 1
ATOM 2652 N N . VAL C 1 54 ? -11.188 -42.573 -55.792 1.00 16.43 54 VAL C N 1
ATOM 2653 C CA . VAL C 1 54 ? -10.667 -41.636 -54.819 1.00 14.63 54 VAL C CA 1
ATOM 2654 C C . VAL C 1 54 ? -9.386 -42.096 -54.141 1.00 14.64 54 VAL C C 1
ATOM 2655 O O . VAL C 1 54 ? -9.153 -43.293 -53.964 1.00 15.30 54 VAL C O 1
ATOM 2659 N N . ILE C 1 55 ? -8.546 -41.125 -53.801 1.00 15.04 55 ILE C N 1
ATOM 2660 C CA . ILE C 1 55 ? -7.328 -41.385 -53.050 1.00 14.54 55 ILE C CA 1
ATOM 2661 C C . ILE C 1 55 ? -7.692 -40.731 -51.727 1.00 14.59 55 ILE C C 1
ATOM 2662 O O . ILE C 1 55 ? -7.786 -39.506 -51.630 1.00 14.69 55 ILE C O 1
ATOM 2667 N N . TYR C 1 56 ? -7.943 -41.558 -50.724 1.00 13.27 56 TYR C N 1
ATOM 2668 C CA . TYR C 1 56 ? -8.327 -41.064 -49.413 1.00 13.02 56 TYR C CA 1
ATOM 2669 C C . TYR C 1 56 ? -7.130 -40.780 -48.538 1.00 13.66 56 TYR C C 1
ATOM 2670 O O . TYR C 1 56 ? -5.998 -41.134 -48.867 1.00 14.43 56 TYR C O 1
ATOM 2679 N N . ASP C 1 57 ? -7.385 -40.109 -47.422 1.00 14.06 57 ASP C N 1
ATOM 2680 C CA . ASP C 1 57 ? -6.328 -39.915 -46.457 1.00 13.78 57 ASP C CA 1
ATOM 2681 C C . ASP C 1 57 ? -6.664 -40.949 -45.400 1.00 14.61 57 ASP C C 1
ATOM 2682 O O . ASP C 1 57 ? -7.838 -41.169 -45.098 1.00 16.40 57 ASP C O 1
ATOM 2687 N N . LEU C 1 58 ? -5.645 -41.604 -44.862 1.00 14.30 58 LEU C N 1
ATOM 2688 C CA . LEU C 1 58 ? -5.846 -42.568 -43.795 1.00 14.75 58 LEU C CA 1
ATOM 2689 C C . LEU C 1 58 ? -4.802 -42.247 -42.744 1.00 16.38 58 LEU C C 1
ATOM 2690 O O . LEU C 1 58 ? -3.658 -42.702 -42.819 1.00 17.63 58 LEU C O 1
ATOM 2695 N N . ASN C 1 59 ? -5.198 -41.421 -41.785 1.00 14.03 59 ASN C N 1
ATOM 2696 C CA . ASN C 1 59 ? -4.320 -41.028 -40.698 1.00 15.49 59 ASN C CA 1
ATOM 2697 C C . ASN C 1 59 ? -3.011 -40.384 -41.155 1.00 17.29 59 ASN C C 1
ATOM 2698 O O . ASN C 1 59 ? -1.940 -40.705 -40.638 1.00 16.87 59 ASN C O 1
ATOM 2703 N N . GLY C 1 60 ? -3.100 -39.482 -42.129 1.00 17.03 60 GLY C N 1
ATOM 2704 C CA . GLY C 1 60 ? -1.913 -38.782 -42.594 1.00 18.53 60 GLY C CA 1
ATOM 2705 C C . GLY C 1 60 ? -1.176 -39.360 -43.783 1.00 19.35 60 GLY C C 1
ATOM 2706 O O . GLY C 1 60 ? -0.203 -38.770 -44.253 1.00 20.40 60 GLY C O 1
ATOM 2707 N N . GLN C 1 61 ? -1.620 -40.512 -44.270 1.00 18.53 61 GLN C N 1
ATOM 2708 C CA . GLN C 1 61 ? -0.986 -41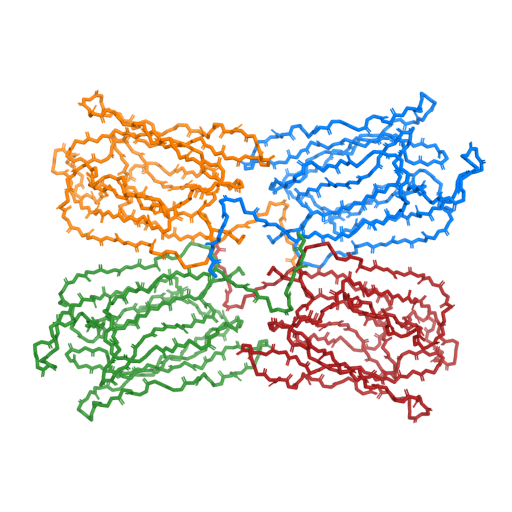.134 -45.425 1.00 19.61 61 GLN C CA 1
ATOM 2709 C C . GLN C 1 61 ? -2.047 -41.432 -46.470 1.00 18.97 61 GLN C C 1
ATOM 2710 O O . GLN C 1 61 ? -3.204 -41.690 -46.137 1.00 18.37 61 GLN C O 1
ATOM 2716 N N . PRO C 1 62 ? -1.675 -41.386 -47.754 1.00 17.76 62 PRO C N 1
ATOM 2717 C CA . PRO C 1 62 ? -2.692 -41.678 -48.765 1.00 18.11 62 PRO C CA 1
ATOM 2718 C C . PRO C 1 62 ? -3.087 -43.151 -48.777 1.00 18.28 62 PRO C C 1
ATOM 2719 O O . PRO C 1 62 ? -2.278 -44.028 -48.461 1.00 17.13 62 PRO C O 1
ATOM 2723 N N . PHE C 1 63 ? -4.346 -43.414 -49.103 1.00 16.17 63 PHE C N 1
ATOM 2724 C CA . PHE C 1 63 ? -4.836 -44.780 -49.203 1.00 14.92 63 PHE C CA 1
ATOM 2725 C C . PHE C 1 63 ? -5.640 -44.812 -50.485 1.00 16.10 63 PHE C C 1
ATOM 2726 O O . PHE C 1 63 ? -6.600 -44.053 -50.642 1.00 14.98 63 PHE C O 1
ATOM 2734 N N . THR C 1 64 ? -5.245 -45.682 -51.405 1.00 13.31 64 THR C N 1
ATOM 2735 C CA . THR C 1 64 ? -5.934 -45.780 -52.681 1.00 14.48 64 THR C CA 1
ATOM 2736 C C . THR C 1 64 ? -7.260 -46.517 -52.544 1.00 14.29 64 THR C C 1
ATOM 2737 O O . THR C 1 64 ? -7.305 -47.693 -52.172 1.00 13.45 64 THR C O 1
ATOM 2741 N N . GLY C 1 65 ? -8.349 -45.816 -52.842 1.00 15.10 65 GLY C N 1
ATOM 2742 C CA . GLY C 1 65 ? -9.652 -46.438 -52.733 1.00 15.32 65 GLY C CA 1
ATOM 2743 C C . GLY C 1 65 ? -9.917 -47.391 -53.880 1.00 16.48 65 GLY C C 1
ATOM 2744 O O . GLY C 1 65 ? -9.210 -47.364 -54.892 1.00 15.27 65 GLY C O 1
ATOM 2745 N N . PRO C 1 66 ? -10.912 -48.278 -53.743 1.00 15.71 66 PRO C N 1
ATOM 2746 C CA . PRO C 1 66 ? -11.188 -49.200 -54.844 1.00 16.05 66 PRO C CA 1
ATOM 2747 C C . PRO C 1 66 ? -11.594 -48.401 -56.079 1.00 15.90 66 PRO C C 1
ATOM 2748 O O . PRO C 1 66 ? -12.169 -47.317 -55.967 1.00 17.42 66 PRO C O 1
ATOM 2752 N N . THR C 1 67 ? -11.277 -48.922 -57.256 1.00 14.59 67 THR C N 1
ATOM 2753 C CA . THR C 1 67 ? -11.607 -48.219 -58.486 1.00 14.26 67 THR C CA 1
ATOM 2754 C C . THR C 1 67 ? -13.021 -48.507 -58.973 1.00 14.86 67 THR C C 1
ATOM 2755 O O . THR C 1 67 ? -13.572 -49.578 -58.721 1.00 14.63 67 THR C O 1
ATOM 2759 N N . HIS C 1 68 ? -13.597 -47.525 -59.662 1.00 13.98 68 HIS C N 1
ATOM 2760 C CA . HIS C 1 68 ? -14.941 -47.626 -60.232 1.00 13.96 68 HIS C CA 1
ATOM 2761 C C . HIS C 1 68 ? -14.840 -46.908 -61.568 1.00 13.41 68 HIS C C 1
ATOM 2762 O O . HIS C 1 68 ? -15.449 -45.859 -61.780 1.00 14.95 68 HIS C O 1
ATOM 2769 N N . PRO C 1 69 ? -14.066 -47.478 -62.496 1.00 13.68 69 PRO C N 1
ATOM 2770 C CA . PRO C 1 69 ? -13.849 -46.913 -63.827 1.00 14.07 69 PRO C CA 1
ATOM 2771 C C . PRO C 1 69 ? -15.037 -46.835 -64.774 1.00 13.82 69 PRO C C 1
ATOM 2772 O O . PRO C 1 69 ? -15.028 -46.031 -65.698 1.00 14.65 69 PRO C O 1
ATOM 2776 N N . GLY C 1 70 ? -16.063 -47.646 -64.549 1.00 14.92 70 GLY C N 1
ATOM 2777 C CA . GLY C 1 70 ? -17.165 -47.640 -65.492 1.00 14.50 70 GLY C CA 1
ATOM 2778 C C . GLY C 1 70 ? -16.535 -48.135 -66.785 1.00 14.85 70 GLY C C 1
ATOM 2779 O O . GLY C 1 70 ? -15.585 -48.922 -66.741 1.00 15.08 70 GLY C O 1
ATOM 2780 N N . ASN C 1 71 ? -17.028 -47.682 -67.934 1.00 14.41 71 ASN C N 1
ATOM 2781 C CA . ASN C 1 71 ? -16.456 -48.113 -69.214 1.00 15.30 71 ASN C CA 1
ATOM 2782 C C . ASN C 1 71 ? -16.859 -47.149 -70.327 1.00 15.54 71 ASN C C 1
ATOM 2783 O O . ASN C 1 71 ? -17.712 -47.463 -71.160 1.00 15.57 71 ASN C O 1
ATOM 2788 N N . GLU C 1 72 ? -16.238 -45.973 -70.332 1.00 14.76 72 GLU C N 1
ATOM 2789 C CA . GLU C 1 72 ? -16.528 -44.947 -71.330 1.00 14.57 72 GLU C CA 1
ATOM 2790 C C . GLU C 1 72 ? -15.231 -44.376 -71.902 1.00 13.94 72 GLU C C 1
ATOM 2791 O O . GLU C 1 72 ? -14.690 -43.400 -71.393 1.00 13.76 72 GLU C O 1
ATOM 2797 N N . PRO C 1 73 ? -14.721 -44.988 -72.980 1.00 14.57 73 PRO C N 1
ATOM 2798 C CA . PRO C 1 73 ? -13.488 -44.590 -73.665 1.00 14.22 73 PRO C CA 1
ATOM 2799 C C . PRO C 1 73 ? -13.429 -43.128 -74.111 1.00 15.05 73 PRO C C 1
ATOM 2800 O O . PRO C 1 73 ? -12.360 -42.523 -74.121 1.00 14.98 73 PRO C O 1
ATOM 2804 N N . SER C 1 74 ? -14.575 -42.559 -74.474 1.00 14.23 74 SER C N 1
ATOM 2805 C CA . SER C 1 74 ? -14.607 -41.182 -74.968 1.00 15.31 74 SER C CA 1
ATOM 2806 C C . SER C 1 74 ? -14.698 -40.066 -73.932 1.00 16.10 74 SER C C 1
ATOM 2807 O O . SER C 1 74 ? -14.526 -38.892 -74.273 1.00 17.46 74 SER C O 1
ATOM 2810 N N . PHE C 1 75 ? -14.971 -40.413 -72.679 1.00 15.77 75 PHE C N 1
ATOM 2811 C CA . PHE C 1 75 ? -15.111 -39.398 -71.635 1.00 16.88 75 PHE C CA 1
ATOM 2812 C C . PHE C 1 75 ? -13.829 -38.646 -71.302 1.00 18.76 75 PHE C C 1
ATOM 2813 O O . PHE C 1 75 ? -12.733 -39.197 -71.378 1.00 18.49 75 PHE C O 1
ATOM 2821 N N . LYS C 1 76 ? -13.976 -37.374 -70.942 1.00 19.00 76 LYS C N 1
ATOM 2822 C CA . LYS C 1 76 ? -12.829 -36.557 -70.563 1.00 20.65 76 LYS C CA 1
ATOM 2823 C C . LYS C 1 76 ? -12.462 -36.963 -69.138 1.00 20.53 76 LYS C C 1
ATOM 2824 O O . LYS C 1 76 ? -13.341 -37.246 -68.328 1.00 17.94 76 LYS C O 1
ATOM 2830 N N . THR C 1 77 ? -11.170 -37.000 -68.831 1.00 20.14 77 THR C N 1
ATOM 2831 C CA . THR C 1 77 ? -10.736 -37.397 -67.500 1.00 19.14 77 THR C CA 1
ATOM 2832 C C . THR C 1 77 ? -10.273 -36.193 -66.690 1.00 18.33 77 THR C C 1
ATOM 2833 O O . THR C 1 77 ? -9.641 -35.275 -67.218 1.00 16.46 77 THR C O 1
ATOM 2837 N N . VAL C 1 78 ? -10.606 -36.203 -65.406 1.00 17.80 78 VAL C N 1
ATOM 2838 C CA . VAL C 1 78 ? -10.250 -35.121 -64.498 1.00 17.40 78 VAL C CA 1
ATOM 2839 C C . VAL C 1 78 ? -9.600 -35.685 -63.242 1.00 17.96 78 VAL C C 1
ATOM 2840 O O . VAL C 1 78 ? -9.998 -36.739 -62.750 1.00 18.46 78 VAL C O 1
ATOM 2844 N N . LYS C 1 79 ? -8.588 -34.989 -62.738 1.00 16.96 79 LYS C N 1
ATOM 2845 C CA . LYS C 1 79 ? -7.918 -35.409 -61.513 1.00 18.80 79 LYS C CA 1
ATOM 2846 C C . LYS C 1 79 ? -7.897 -34.213 -60.578 1.00 18.57 79 LYS C C 1
ATOM 2847 O O . LYS C 1 79 ? -7.129 -33.269 -60.774 1.00 19.16 79 LYS C O 1
ATOM 2853 N N . ILE C 1 80 ? -8.760 -34.248 -59.570 1.00 17.52 80 ILE C N 1
ATOM 2854 C CA . ILE C 1 80 ? -8.834 -33.169 -58.603 1.00 16.38 80 ILE C CA 1
ATOM 2855 C C . ILE C 1 80 ? -7.899 -33.494 -57.446 1.00 16.65 80 ILE C C 1
ATOM 2856 O O . ILE C 1 80 ? -8.165 -34.403 -56.660 1.00 15.66 80 ILE C O 1
ATOM 2861 N N . THR C 1 81 ? -6.790 -32.770 -57.360 1.00 16.11 81 THR C N 1
ATOM 2862 C CA . THR C 1 81 ? -5.845 -32.989 -56.280 1.00 16.84 81 THR C CA 1
ATOM 2863 C C . THR C 1 81 ? -6.058 -31.883 -55.261 1.00 17.27 81 THR C C 1
ATOM 2864 O O . THR C 1 81 ? -5.657 -30.737 -55.473 1.00 16.63 81 THR C O 1
ATOM 2868 N N . LEU C 1 82 ? -6.706 -32.229 -54.156 1.00 15.76 82 LEU C N 1
ATOM 2869 C CA . LEU C 1 82 ? -6.978 -31.256 -53.113 1.00 16.53 82 LEU C CA 1
ATOM 2870 C C . LEU C 1 82 ? -5.733 -30.953 -52.296 1.00 17.03 82 LEU C C 1
ATOM 2871 O O . LEU C 1 82 ? -4.862 -31.809 -52.124 1.00 17.92 82 LEU C O 1
ATOM 2876 N N . ASP C 1 83 ? -5.647 -29.720 -51.809 1.00 15.65 83 ASP C N 1
ATOM 2877 C CA . ASP C 1 83 ? -4.526 -29.314 -50.976 1.00 17.99 83 ASP C CA 1
ATOM 2878 C C . ASP C 1 83 ? -4.852 -29.795 -49.560 1.00 16.13 83 ASP C C 1
ATOM 2879 O O . ASP C 1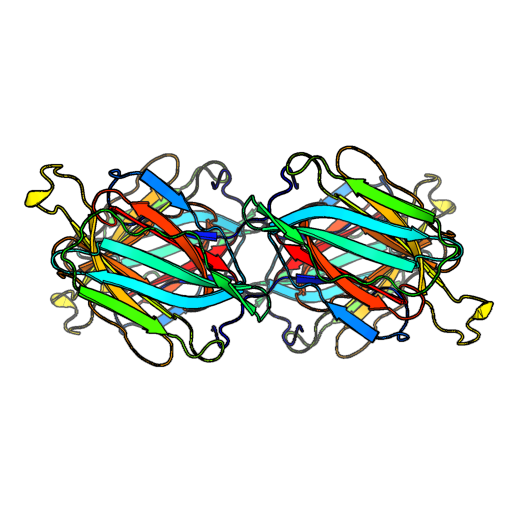 83 ? -5.160 -29.008 -48.664 1.00 17.49 83 ASP C O 1
ATOM 2884 N N . PHE C 1 84 ? -4.798 -31.110 -49.383 1.00 17.22 84 PHE C N 1
ATOM 2885 C CA . PHE C 1 84 ? -5.091 -31.741 -48.104 1.00 17.65 84 PHE C CA 1
ATOM 2886 C C . PHE C 1 84 ? -3.966 -31.449 -47.111 1.00 19.28 84 PHE C C 1
ATOM 2887 O O . PHE C 1 84 ? -2.788 -31.495 -47.468 1.00 20.51 84 PHE C O 1
ATOM 2895 N N . PRO C 1 85 ? -4.306 -31.182 -45.840 1.00 19.16 85 PRO C N 1
ATOM 2896 C CA . PRO C 1 85 ? -5.632 -31.124 -45.223 1.00 17.70 85 PRO C CA 1
ATOM 2897 C C . PRO C 1 85 ? -6.294 -29.748 -45.185 1.00 17.91 85 PRO C C 1
ATOM 2898 O O . PRO C 1 85 ? -7.420 -29.620 -44.705 1.00 17.71 85 PRO C O 1
ATOM 2902 N N . ASN C 1 86 ? -5.615 -28.719 -45.679 1.00 17.69 86 ASN C N 1
ATOM 2903 C CA . ASN C 1 86 ? -6.194 -27.380 -45.638 1.00 19.12 86 ASN C CA 1
ATOM 2904 C C . ASN C 1 86 ? -7.428 -27.201 -46.511 1.00 17.78 86 ASN C C 1
ATOM 2905 O O . ASN C 1 86 ? -8.292 -26.383 -46.201 1.00 17.32 86 ASN C O 1
ATOM 2910 N N . GLU C 1 87 ? -7.507 -27.959 -47.600 1.00 17.32 87 GLU C N 1
ATOM 2911 C CA . GLU C 1 87 ? -8.648 -27.881 -48.508 1.00 16.78 87 GLU C CA 1
ATOM 2912 C C . GLU C 1 87 ? -9.506 -29.132 -48.365 1.00 16.64 87 GLU C C 1
ATOM 2913 O O . GLU C 1 87 ? -8.991 -30.252 -48.363 1.00 16.26 87 GLU C O 1
ATOM 2919 N N . PHE C 1 88 ? -10.816 -28.935 -48.253 1.00 15.60 88 PHE C N 1
ATOM 2920 C CA . PHE C 1 88 ? -11.748 -30.042 -48.091 1.00 15.17 88 PHE C CA 1
ATOM 2921 C C . PHE C 1 88 ? -13.117 -29.670 -48.650 1.00 14.70 88 PHE C C 1
ATOM 2922 O O . PHE C 1 88 ? -13.473 -28.496 -48.733 1.00 14.87 88 PHE C O 1
ATOM 2930 N N . LEU C 1 89 ? -13.885 -30.680 -49.031 1.00 14.06 89 LEU C N 1
ATOM 2931 C CA . LEU C 1 89 ? -15.209 -30.453 -49.589 1.00 13.66 89 LEU C CA 1
ATOM 2932 C C . LEU C 1 89 ? -16.190 -29.842 -48.592 1.00 15.73 89 LEU C C 1
ATOM 2933 O O . LEU C 1 89 ? -16.249 -30.253 -47.430 1.00 15.41 89 LEU C O 1
ATOM 2938 N N . VAL C 1 90 ? -16.957 -28.858 -49.056 1.00 14.67 90 VAL C N 1
ATOM 2939 C CA . VAL C 1 90 ? -17.973 -28.229 -48.223 1.00 15.56 90 VAL C CA 1
ATOM 2940 C C . VAL C 1 90 ? -19.317 -28.433 -48.905 1.00 16.22 90 VAL C C 1
ATOM 2941 O O . VAL C 1 90 ? -20.363 -28.041 -48.384 1.00 16.44 90 VAL C O 1
ATOM 2945 N N . SER C 1 91 ? -19.274 -29.053 -50.082 1.00 15.76 91 SER C N 1
ATOM 2946 C CA . SER C 1 91 ? -20.480 -29.349 -50.839 1.00 16.17 91 SER C CA 1
ATOM 2947 C C . SER C 1 91 ? -20.231 -30.201 -52.068 1.00 15.67 91 SER C C 1
ATOM 2948 O O . SER C 1 91 ? -19.219 -30.051 -52.755 1.00 15.19 91 SER C O 1
ATOM 2951 N N . VAL C 1 92 ? -21.158 -31.117 -52.317 1.00 15.74 92 VAL C N 1
ATOM 2952 C CA . VAL C 1 92 ? -21.121 -31.967 -53.499 1.00 14.94 92 VAL C CA 1
ATOM 2953 C C . VAL C 1 92 ? -22.543 -31.892 -54.031 1.00 15.71 92 VAL C C 1
ATOM 2954 O O . VAL C 1 92 ? -23.499 -32.076 -53.278 1.00 17.01 92 VAL C O 1
ATOM 2958 N N . SER C 1 93 ? -22.684 -31.593 -55.317 1.00 16.05 93 SER C N 1
ATOM 2959 C CA . SER C 1 93 ? -24.003 -31.499 -55.927 1.00 17.38 93 SER C CA 1
ATOM 2960 C C . SER C 1 93 ? -23.945 -32.097 -57.323 1.00 17.77 93 SER C C 1
ATOM 2961 O O . SER C 1 93 ? -22.874 -32.468 -57.803 1.00 17.39 93 SER C O 1
ATOM 2964 N N . GLY C 1 94 ? -25.096 -32.192 -57.973 1.00 16.79 94 GLY C N 1
ATOM 2965 C CA . GLY C 1 94 ? -25.116 -32.750 -59.310 1.00 15.97 94 GLY C CA 1
ATOM 2966 C C . GLY C 1 94 ? -26.521 -32.927 -59.834 1.00 18.52 94 GLY C C 1
ATOM 2967 O O . GLY C 1 94 ? -27.468 -32.321 -59.327 1.00 16.88 94 GLY C O 1
ATOM 2968 N N . TYR C 1 95 ? -26.646 -33.764 -60.857 1.00 18.26 95 TYR C N 1
ATOM 2969 C CA . TYR C 1 95 ? -27.928 -34.052 -61.484 1.00 19.87 95 TYR C CA 1
ATOM 2970 C C . TYR C 1 95 ? -28.105 -35.546 -61.689 1.00 19.75 95 TYR C C 1
ATOM 2971 O O . TYR C 1 95 ? -27.150 -36.254 -62.016 1.00 17.20 95 TYR C O 1
ATOM 2980 N N . THR C 1 96 ? -29.327 -36.024 -61.493 1.00 19.56 96 THR C N 1
ATOM 2981 C CA . THR C 1 96 ? -29.631 -37.433 -61.696 1.00 20.70 96 THR C CA 1
ATOM 2982 C C . THR C 1 96 ? -30.705 -37.499 -62.771 1.00 22.41 96 THR C C 1
ATOM 2983 O O . THR C 1 96 ? -31.596 -36.650 -62.824 1.00 22.31 96 THR C O 1
ATOM 2987 N N . GLY C 1 97 ? -30.619 -38.502 -63.634 1.00 21.24 97 GLY C N 1
ATOM 2988 C CA . GLY C 1 97 ? -31.609 -38.626 -64.685 1.00 20.57 97 GLY C CA 1
ATOM 2989 C C . GLY C 1 97 ? -31.256 -39.715 -65.668 1.00 21.04 97 GLY C C 1
ATOM 2990 O O . GLY C 1 97 ? -30.140 -40.234 -65.662 1.00 17.68 97 GLY C O 1
ATOM 2991 N N . VAL C 1 98 ? -32.215 -40.064 -66.516 1.00 20.80 98 VAL C N 1
ATOM 2992 C CA . VAL C 1 98 ? -32.006 -41.103 -67.509 1.00 21.42 98 VAL C CA 1
ATOM 2993 C C . VAL C 1 98 ? -31.083 -40.636 -68.624 1.00 21.66 98 VAL C C 1
ATOM 2994 O O . VAL C 1 98 ? -31.129 -39.480 -69.046 1.00 20.49 98 VAL C O 1
ATOM 2998 N N . LEU C 1 99 ? -30.224 -41.541 -69.080 1.00 21.20 99 LEU C N 1
ATOM 2999 C CA . LEU C 1 99 ? -29.320 -41.248 -70.181 1.00 21.13 99 LEU C CA 1
ATOM 3000 C C . LEU C 1 99 ? -29.838 -42.135 -71.305 1.00 21.38 99 LEU C C 1
ATOM 3001 O O . LEU C 1 99 ? -29.600 -43.342 -71.317 1.00 21.06 99 LEU C O 1
ATOM 3006 N N . ALA C 1 100 ? -30.565 -41.522 -72.233 1.00 22.40 100 ALA C N 1
ATOM 3007 C CA . ALA C 1 100 ? -31.178 -42.229 -73.350 1.00 22.81 100 ALA C CA 1
ATOM 3008 C C . ALA C 1 100 ? -30.367 -43.364 -73.967 1.00 22.53 100 ALA C C 1
ATOM 3009 O O . ALA C 1 100 ? -30.845 -44.493 -74.054 1.00 22.49 100 ALA C O 1
ATOM 3011 N N . ARG C 1 101 ? -29.140 -43.076 -74.381 1.00 22.48 101 ARG C N 1
ATOM 3012 C CA . ARG C 1 101 ? -28.322 -44.090 -75.037 1.00 22.61 101 ARG C CA 1
ATOM 3013 C C . ARG C 1 101 ? -28.042 -45.374 -74.264 1.00 22.89 101 ARG C C 1
ATOM 3014 O O . ARG C 1 101 ? -27.695 -46.389 -74.870 1.00 22.45 101 ARG C O 1
ATOM 3022 N N . LEU C 1 102 ? -28.185 -45.349 -72.940 1.00 21.78 102 LEU C N 1
ATOM 3023 C CA . LEU C 1 102 ? -27.929 -46.555 -72.155 1.00 20.18 102 LEU C CA 1
ATOM 3024 C C . LEU C 1 102 ? -29.043 -47.572 -72.354 1.00 20.05 102 LEU C C 1
ATOM 3025 O O . LEU C 1 102 ? -28.866 -48.761 -72.090 1.00 19.82 102 LEU C O 1
ATOM 3030 N N . ALA C 1 103 ? -30.194 -47.090 -72.813 1.00 20.59 103 ALA C N 1
ATOM 3031 C CA . ALA C 1 103 ? -31.350 -47.944 -73.067 1.00 21.07 103 ALA C CA 1
ATOM 3032 C C . ALA C 1 103 ? -31.823 -48.709 -71.832 1.00 20.90 103 ALA C C 1
ATOM 3033 O O . ALA C 1 103 ? -32.309 -49.833 -71.948 1.00 21.11 103 ALA C O 1
ATOM 3035 N N . THR C 1 104 ? -31.682 -48.104 -70.653 1.00 20.40 104 THR C N 1
ATOM 3036 C CA . THR C 1 104 ? -32.102 -48.751 -69.411 1.00 20.17 104 THR C CA 1
ATOM 3037 C C . THR C 1 104 ? -33.356 -48.105 -68.831 1.00 19.58 104 THR C C 1
ATOM 3038 O O . THR C 1 104 ? -34.159 -48.770 -68.177 1.00 20.41 104 THR C O 1
ATOM 3042 N N . GLY C 1 105 ? -33.513 -46.808 -69.068 1.00 20.45 105 GLY C N 1
ATOM 3043 C CA . GLY C 1 105 ? -34.664 -46.094 -68.544 1.00 21.60 105 GLY C CA 1
ATOM 3044 C C . GLY C 1 105 ? -34.505 -45.808 -67.060 1.00 23.08 105 GLY C C 1
ATOM 3045 O O . GLY C 1 105 ? -35.456 -45.406 -66.390 1.00 22.48 105 GLY C O 1
ATOM 3046 N N . LYS C 1 106 ? -33.295 -46.010 -66.546 1.00 22.17 106 LYS C N 1
ATOM 3047 C CA . LYS C 1 106 ? -33.012 -45.783 -65.129 1.00 21.89 106 LYS C CA 1
ATOM 3048 C C . LYS C 1 106 ? -32.109 -44.568 -64.930 1.00 21.34 106 LYS C C 1
ATOM 3049 O O . LYS C 1 106 ? -31.250 -44.276 -65.762 1.00 20.08 106 LYS C O 1
ATOM 3055 N N . ASP C 1 107 ? -32.300 -43.860 -63.822 1.00 19.60 107 ASP C N 1
ATOM 3056 C CA . ASP C 1 107 ? -31.494 -42.676 -63.553 1.00 19.59 107 ASP C CA 1
ATOM 3057 C C . ASP C 1 107 ? -30.035 -43.015 -63.293 1.00 17.15 107 ASP C C 1
ATOM 3058 O O . ASP C 1 107 ? -29.719 -44.063 -62.737 1.00 18.66 107 ASP C O 1
ATOM 3063 N N . VAL C 1 108 ? -29.155 -42.112 -63.706 1.00 17.88 108 VAL C N 1
ATOM 3064 C CA . VAL C 1 108 ? -27.724 -42.256 -63.470 1.00 16.49 108 VAL C CA 1
ATOM 3065 C C . VAL C 1 108 ? -27.251 -40.874 -63.047 1.00 16.88 108 VAL C C 1
ATOM 3066 O O . VAL C 1 108 ? -28.032 -39.916 -63.050 1.00 17.29 108 VAL C O 1
ATOM 3070 N N . ILE C 1 109 ? -25.986 -40.766 -62.667 1.00 15.88 109 ILE C N 1
ATOM 3071 C CA . ILE C 1 109 ? -25.444 -39.480 -62.266 1.00 15.29 109 ILE C CA 1
ATOM 3072 C C . ILE C 1 109 ? -25.007 -38.755 -63.534 1.00 16.98 109 ILE C C 1
ATOM 3073 O O . ILE C 1 109 ? -23.960 -39.056 -64.110 1.00 17.03 109 ILE C O 1
ATOM 3078 N N . ARG C 1 110 ? -25.831 -37.810 -63.977 1.00 16.01 110 ARG C N 1
ATOM 3079 C CA . ARG C 1 110 ? -25.556 -37.044 -65.187 1.00 16.24 110 ARG C CA 1
ATOM 3080 C C . ARG C 1 110 ? -24.470 -35.990 -64.990 1.00 16.91 110 ARG C C 1
ATOM 3081 O O . ARG C 1 110 ? -23.694 -35.706 -65.904 1.00 16.79 110 ARG C O 1
ATOM 3089 N N . SER C 1 111 ? -24.413 -35.417 -63.792 1.00 16.51 111 SER C N 1
ATOM 3090 C CA . SER C 1 111 ? -23.437 -34.376 -63.500 1.00 16.47 111 SER C CA 1
ATOM 3091 C C . SER C 1 111 ? -23.029 -34.364 -62.035 1.00 15.83 111 SER C C 1
ATOM 3092 O O . SER C 1 111 ? -23.758 -34.839 -61.167 1.00 15.43 111 SER C O 1
ATOM 3095 N N . LEU C 1 112 ? -21.859 -33.797 -61.771 1.00 15.49 112 LEU C N 1
ATOM 3096 C CA . LEU C 1 112 ? -21.344 -33.706 -60.419 1.00 16.42 112 LEU C CA 1
ATOM 3097 C C . LEU C 1 112 ? -20.516 -32.429 -60.315 1.00 15.12 112 LEU C C 1
ATOM 3098 O O . LEU C 1 112 ? -19.790 -32.071 -61.247 1.00 14.54 112 LEU C O 1
ATOM 3103 N N . THR C 1 113 ? -20.660 -31.728 -59.195 1.00 14.14 113 THR C N 1
ATOM 3104 C CA . THR C 1 113 ? -19.899 -30.514 -58.927 1.00 15.44 113 THR C CA 1
ATOM 3105 C C . THR C 1 113 ? -19.331 -30.660 -57.521 1.00 16.20 113 THR C C 1
ATOM 3106 O O . THR C 1 113 ? -20.041 -31.068 -56.600 1.00 16.50 113 THR C O 1
ATOM 3110 N N . PHE C 1 114 ? -18.051 -30.341 -57.362 1.00 16.48 114 PHE C N 1
ATOM 3111 C CA . PHE C 1 114 ? -17.397 -30.442 -56.063 1.00 17.11 114 PHE C CA 1
ATOM 3112 C C . PHE C 1 114 ? -16.919 -29.076 -55.599 1.00 17.90 114 PHE C C 1
ATOM 3113 O O . PHE C 1 114 ? -16.105 -28.440 -56.267 1.00 18.70 114 PHE C O 1
ATOM 3121 N N . LYS C 1 115 ? -17.420 -28.629 -54.453 1.00 15.08 115 LYS C N 1
ATOM 3122 C CA . LYS C 1 115 ? -17.024 -27.337 -53.918 1.00 16.28 115 LYS C CA 1
ATOM 3123 C C . LYS C 1 115 ? -16.253 -27.511 -52.617 1.00 16.37 115 LYS C C 1
ATOM 3124 O O . LYS C 1 115 ? -16.740 -28.136 -51.675 1.00 15.57 115 LYS C O 1
ATOM 3130 N N . THR C 1 116 ? -15.040 -26.971 -52.574 1.00 16.50 116 THR C N 1
ATOM 3131 C CA . THR C 1 116 ? -14.232 -27.042 -51.368 1.00 16.68 116 THR C CA 1
ATOM 3132 C C . THR C 1 116 ? -14.235 -25.656 -50.743 1.00 17.21 116 THR C C 1
ATOM 3133 O O . THR C 1 116 ? -14.868 -24.733 -51.259 1.00 17.09 116 THR C O 1
ATOM 3137 N N . ASN C 1 117 ? -13.529 -25.510 -49.631 1.00 17.80 117 ASN C N 1
ATOM 3138 C CA . ASN C 1 117 ? -13.445 -24.222 -48.957 1.00 19.14 117 ASN C CA 1
ATOM 3139 C C . ASN C 1 117 ? -12.503 -23.298 -49.730 1.00 20.61 117 ASN C C 1
ATOM 3140 O O . ASN C 1 117 ? -12.359 -22.123 -49.390 1.00 22.00 117 ASN C O 1
ATOM 3145 N N . LYS C 1 118 ? -11.875 -23.830 -50.777 1.00 20.66 118 LYS C N 1
ATOM 3146 C CA . LYS C 1 118 ? -10.937 -23.050 -51.581 1.00 21.13 118 LYS C CA 1
ATOM 3147 C C . LYS C 1 118 ? -11.452 -22.673 -52.967 1.00 21.61 118 LYS C C 1
ATOM 3148 O O . LYS C 1 118 ? -11.245 -21.547 -53.419 1.00 21.29 118 LYS C O 1
ATOM 3154 N N . LYS C 1 119 ? -12.109 -23.610 -53.645 1.00 20.11 119 LYS C N 1
ATOM 3155 C CA . LYS C 1 119 ? -12.634 -23.345 -54.983 1.00 20.92 119 LYS C CA 1
ATOM 3156 C C . LYS C 1 119 ? -13.687 -24.373 -55.388 1.00 19.50 119 LYS C C 1
ATOM 3157 O O . LYS C 1 119 ? -14.007 -25.280 -54.622 1.00 17.79 119 LYS C O 1
ATOM 3163 N N . THR C 1 120 ? -14.220 -24.221 -56.597 1.00 19.74 120 THR C N 1
ATOM 3164 C CA . THR C 1 120 ? -15.230 -25.137 -57.113 1.00 18.92 120 THR C CA 1
ATOM 3165 C C . THR C 1 120 ? -14.691 -25.911 -58.308 1.00 19.58 120 THR C C 1
ATOM 3166 O O . THR C 1 120 ? -14.075 -25.337 -59.209 1.00 18.21 120 THR C O 1
ATOM 3170 N N . TYR C 1 121 ? -14.920 -27.218 -58.304 1.00 17.35 121 TYR C N 1
ATOM 3171 C CA . TYR C 1 121 ? -14.473 -28.072 -59.394 1.00 17.52 121 TYR C CA 1
ATOM 3172 C C . TYR C 1 121 ? -15.707 -28.559 -60.133 1.00 17.62 121 TYR C C 1
ATOM 3173 O O . TYR C 1 121 ? -16.556 -29.234 -59.554 1.00 17.36 121 TYR C O 1
ATOM 3182 N N . GLY C 1 122 ? -15.804 -28.209 -61.412 1.00 17.63 122 GLY C N 1
ATOM 3183 C CA . GLY C 1 122 ? -16.954 -28.614 -62.198 1.00 18.87 122 GLY C CA 1
ATOM 3184 C C . GLY C 1 122 ? -17.786 -27.411 -62.602 1.00 20.29 122 GLY C C 1
ATOM 3185 O O . GLY C 1 122 ? -17.333 -26.277 -62.463 1.00 22.60 122 GLY C O 1
ATOM 3186 N N . PRO C 1 123 ? -19.024 -27.615 -63.074 1.00 20.55 123 PRO C N 1
ATOM 3187 C CA . PRO C 1 123 ? -19.705 -28.901 -63.252 1.00 19.90 123 PRO C CA 1
ATOM 3188 C C . PRO C 1 123 ? -19.048 -29.823 -64.273 1.00 18.36 123 PRO C C 1
ATOM 3189 O O . PRO C 1 123 ? -18.464 -29.366 -65.260 1.00 17.38 123 PRO C O 1
ATOM 3193 N N . TYR C 1 124 ? -19.153 -31.123 -64.018 1.00 16.40 124 TYR C N 1
ATOM 3194 C CA . TYR C 1 124 ? -18.627 -32.146 -64.914 1.00 17.56 124 TYR C CA 1
ATOM 3195 C C . TYR C 1 124 ? -19.844 -32.908 -65.418 1.00 17.36 124 TYR C C 1
ATOM 3196 O O . TYR C 1 124 ? -20.824 -33.066 -64.690 1.00 18.75 124 TYR C O 1
ATOM 3205 N N . GLY C 1 125 ? -19.790 -33.374 -66.659 1.00 16.25 125 GLY C N 1
ATOM 3206 C CA . GLY C 1 125 ? -20.916 -34.104 -67.204 1.00 17.25 125 GLY C CA 1
ATOM 3207 C C . GLY C 1 125 ? -21.920 -33.158 -67.832 1.00 18.94 125 GLY C C 1
ATOM 3208 O O . GLY C 1 125 ? -21.543 -32.132 -68.392 1.00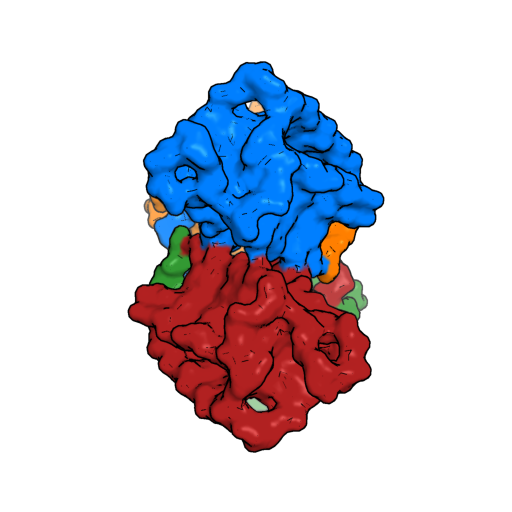 20.09 125 GLY C O 1
ATOM 3209 N N . LYS C 1 126 ? -23.199 -33.500 -67.736 1.00 19.84 126 LYS C N 1
ATOM 3210 C CA . LYS C 1 126 ? -24.253 -32.674 -68.315 1.00 21.65 126 LYS C CA 1
ATOM 3211 C C . LYS C 1 126 ? -25.309 -32.385 -67.264 1.00 20.41 126 LYS C C 1
ATOM 3212 O O . LYS C 1 126 ? -25.881 -33.305 -66.680 1.00 19.71 126 LYS C O 1
ATOM 3218 N N . GLU C 1 127 ? -25.570 -31.107 -67.021 1.00 21.99 127 GLU C N 1
ATOM 3219 C CA . GLU C 1 127 ? -26.557 -30.742 -66.020 1.00 22.15 127 GLU C CA 1
ATOM 3220 C C . GLU C 1 127 ? -27.974 -30.853 -66.561 1.00 23.51 127 GLU C C 1
ATOM 3221 O O . GLU C 1 127 ? -28.626 -29.856 -66.875 1.00 22.98 127 GLU C O 1
ATOM 3227 N N . GLU C 1 128 ? -28.432 -32.095 -66.664 1.00 23.75 128 GLU C N 1
ATOM 3228 C CA . GLU C 1 128 ? -29.763 -32.413 -67.159 1.00 26.46 128 GLU C CA 1
ATOM 3229 C C . GLU C 1 128 ? -30.403 -33.415 -66.212 1.00 24.88 128 GLU C C 1
ATOM 3230 O O . GLU C 1 128 ? -29.739 -34.331 -65.724 1.00 24.73 128 GLU C O 1
ATOM 3236 N N . GLY C 1 129 ? -31.695 -33.239 -65.953 1.00 23.11 129 GLY C N 1
ATOM 3237 C CA . GLY C 1 129 ? -32.393 -34.142 -65.059 1.00 21.77 129 GLY C CA 1
ATOM 3238 C C . GLY C 1 129 ? -32.805 -33.460 -63.769 1.00 22.05 129 GLY C C 1
ATOM 3239 O O . GLY C 1 129 ? -33.148 -32.278 -63.765 1.00 23.66 129 GLY C O 1
ATOM 3240 N N . THR C 1 130 ? -32.766 -34.205 -62.670 1.00 20.74 130 THR C N 1
ATOM 3241 C CA . THR C 1 130 ? -33.151 -33.682 -61.367 1.00 21.32 130 THR C CA 1
ATOM 3242 C C . THR C 1 130 ? -31.924 -33.368 -60.513 1.00 21.49 130 THR C C 1
ATOM 3243 O O . THR C 1 130 ? -31.076 -34.230 -60.281 1.00 21.64 130 THR C O 1
ATOM 3247 N N . PRO C 1 131 ? -31.809 -32.121 -60.038 1.00 21.38 131 PRO C N 1
ATOM 3248 C CA . PRO C 1 131 ? -30.653 -31.767 -59.211 1.00 20.39 131 PRO C CA 1
ATOM 3249 C C . PRO C 1 131 ? -30.712 -32.338 -57.796 1.00 18.92 131 PRO C C 1
ATOM 3250 O O . PRO C 1 131 ? -31.775 -32.708 -57.295 1.00 17.98 131 PRO C O 1
ATOM 3254 N N . PHE C 1 132 ? -29.545 -32.432 -57.171 1.00 16.97 132 PHE C N 1
ATOM 3255 C CA . PHE C 1 132 ? -29.435 -32.893 -55.795 1.00 16.99 132 PHE C CA 1
ATOM 3256 C C . PHE C 1 132 ? -28.205 -32.176 -55.266 1.00 16.74 132 PHE C C 1
ATOM 3257 O O . PHE C 1 132 ? -27.348 -31.752 -56.042 1.00 17.07 132 PHE C O 1
ATOM 3265 N N . SER C 1 133 ? -28.122 -32.007 -53.956 1.00 16.11 133 SER C N 1
ATOM 3266 C CA . SER C 1 133 ? -26.981 -31.309 -53.393 1.00 16.00 133 SER C CA 1
ATOM 3267 C C . SER C 1 133 ? -26.799 -31.628 -51.926 1.00 16.81 133 SER C C 1
ATOM 3268 O O . SER C 1 133 ? -27.770 -31.853 -51.199 1.00 16.55 133 SER C O 1
ATOM 3271 N N . LEU C 1 134 ? -25.542 -31.653 -51.499 1.00 15.13 134 LEU C N 1
ATOM 3272 C CA . LEU C 1 134 ? -25.233 -31.911 -50.108 1.00 15.87 134 LEU C CA 1
ATOM 3273 C C . LEU C 1 134 ? -24.279 -30.856 -49.580 1.00 16.52 134 LEU C C 1
ATOM 3274 O O . LEU C 1 134 ? -23.059 -31.034 -49.607 1.00 15.18 134 LEU C O 1
ATOM 3279 N N . PRO C 1 135 ? -24.823 -29.714 -49.134 1.00 16.48 135 PRO C N 1
ATOM 3280 C CA . PRO C 1 135 ? -23.984 -28.647 -48.588 1.00 16.26 135 PRO C CA 1
ATOM 3281 C C . PRO C 1 135 ? -23.635 -29.134 -47.183 1.00 16.38 135 PRO C C 1
ATOM 3282 O O . PRO C 1 135 ? -24.470 -29.755 -46.522 1.00 16.59 135 PRO C O 1
ATOM 3286 N N . ILE C 1 136 ? -22.416 -28.875 -46.729 1.00 15.71 136 ILE C N 1
ATOM 3287 C CA . ILE C 1 136 ? -22.011 -29.309 -45.396 1.00 17.54 136 ILE C CA 1
ATOM 3288 C C . ILE C 1 136 ? -21.565 -28.112 -44.578 1.00 19.11 136 ILE C C 1
ATOM 3289 O O . ILE C 1 136 ? -20.743 -27.313 -45.037 1.00 19.38 136 ILE C O 1
ATOM 3294 N N . GLU C 1 137 ? -22.112 -27.985 -43.372 1.00 19.96 137 GLU C N 1
ATOM 3295 C CA . GLU C 1 137 ? -21.753 -26.881 -42.492 1.00 20.54 137 GLU C CA 1
ATOM 3296 C C . GLU C 1 137 ? -20.763 -27.321 -41.423 1.00 19.49 137 GLU C C 1
ATOM 3297 O O . GLU C 1 137 ? -19.923 -26.535 -40.989 1.00 20.10 137 GLU C O 1
ATOM 3303 N N . ASN C 1 138 ? -20.861 -28.578 -41.000 1.00 16.86 138 ASN C N 1
ATOM 3304 C CA . ASN C 1 138 ? -19.953 -29.099 -39.987 1.00 15.13 138 ASN C CA 1
ATOM 3305 C C . ASN C 1 138 ? -19.756 -30.586 -40.211 1.00 15.38 138 ASN C C 1
ATOM 3306 O O . ASN C 1 138 ? -20.722 -31.347 -40.281 1.00 15.68 138 ASN C O 1
ATOM 3311 N N . GLY C 1 139 ? -18.501 -31.000 -40.329 1.00 13.92 139 GLY C N 1
ATOM 3312 C CA . GLY C 1 139 ? -18.227 -32.404 -40.569 1.00 14.53 139 GLY C CA 1
ATOM 3313 C C . GLY C 1 139 ? -17.552 -32.565 -41.916 1.00 15.52 139 GLY C C 1
ATOM 3314 O O . GLY C 1 139 ? -17.362 -31.584 -42.643 1.00 14.44 139 GLY C O 1
ATOM 3315 N N . LEU C 1 140 ? -17.214 -33.805 -42.261 1.00 13.99 140 LEU C N 1
ATOM 3316 C CA . LEU C 1 140 ? -16.518 -34.090 -43.509 1.00 13.41 140 LEU C CA 1
ATOM 3317 C C . LEU C 1 140 ? -17.014 -35.349 -44.197 1.00 13.07 140 LEU C C 1
ATOM 3318 O O . LEU C 1 140 ? -17.536 -36.256 -43.551 1.00 12.90 140 LEU C O 1
ATOM 3323 N N . ILE C 1 141 ? -16.840 -35.401 -45.515 1.00 12.77 141 ILE C N 1
ATOM 3324 C CA . ILE C 1 141 ? -17.177 -36.608 -46.257 1.00 13.52 141 ILE C CA 1
ATOM 3325 C C . ILE C 1 141 ? -15.898 -37.435 -46.079 1.00 13.01 141 ILE C C 1
ATOM 3326 O O . ILE C 1 141 ? -14.809 -36.968 -46.410 1.00 15.80 141 ILE C O 1
ATOM 3331 N N . VAL C 1 142 ? -16.020 -38.642 -45.537 1.00 14.21 142 VAL C N 1
ATOM 3332 C CA . VAL C 1 142 ? -14.848 -39.489 -45.311 1.00 13.52 142 VAL C CA 1
ATOM 3333 C C . VAL C 1 142 ? -14.898 -40.792 -46.096 1.00 14.58 142 VAL C C 1
ATOM 3334 O O . VAL C 1 142 ? -14.097 -41.702 -45.869 1.00 13.87 142 VAL C O 1
ATOM 3338 N N . GLY C 1 143 ? -15.843 -40.882 -47.024 1.00 14.07 143 GLY C N 1
ATOM 3339 C CA . GLY C 1 143 ? -15.958 -42.084 -47.824 1.00 13.89 143 GLY C CA 1
ATOM 3340 C C . GLY C 1 143 ? -17.082 -41.951 -48.823 1.00 13.43 143 GLY C C 1
ATOM 3341 O O . GLY C 1 143 ? -18.046 -41.222 -48.589 1.00 13.99 143 GLY C O 1
ATOM 3342 N N . PHE C 1 144 ? -16.954 -42.646 -49.946 1.00 13.85 144 PHE C N 1
ATOM 3343 C CA . PHE C 1 144 ? -17.975 -42.618 -50.982 1.00 12.87 144 PHE C CA 1
ATOM 3344 C C . PHE C 1 144 ? -18.534 -44.011 -51.196 1.00 14.45 144 PHE C C 1
ATOM 3345 O O . PHE C 1 144 ? -17.857 -45.011 -50.951 1.00 13.03 144 PHE C O 1
ATOM 3353 N N . LYS C 1 145 ? -19.785 -44.065 -51.638 1.00 13.94 145 LYS C N 1
ATOM 3354 C CA . LYS C 1 145 ? -20.442 -45.323 -51.959 1.00 14.95 145 LYS C CA 1
ATOM 3355 C C . LYS C 1 145 ? -21.353 -45.013 -53.141 1.00 14.55 145 LYS C C 1
ATOM 3356 O O . LYS C 1 145 ? -21.572 -43.845 -53.464 1.00 14.04 145 LYS C O 1
ATOM 3362 N N . GLY C 1 146 ? -21.864 -46.046 -53.798 1.00 13.97 146 GLY C N 1
ATOM 3363 C CA . GLY C 1 146 ? -22.744 -45.813 -54.930 1.00 15.38 146 GLY C CA 1
ATOM 3364 C C . GLY C 1 146 ? -22.992 -47.066 -55.741 1.00 14.20 146 GLY C C 1
ATOM 3365 O O . GLY C 1 146 ? -22.949 -48.171 -55.208 1.00 14.22 146 GLY C O 1
ATOM 3366 N N . ARG C 1 147 ? -23.273 -46.881 -57.028 1.00 14.68 147 ARG C N 1
ATOM 3367 C CA . ARG C 1 147 ? -23.509 -47.987 -57.950 1.00 14.76 147 ARG C CA 1
ATOM 3368 C C . ARG C 1 147 ? -22.895 -47.590 -59.290 1.00 14.16 147 ARG C C 1
ATOM 3369 O O . ARG C 1 147 ? -22.942 -46.420 -59.673 1.00 13.66 147 ARG C O 1
ATOM 3377 N N . SER C 1 148 ? -22.317 -48.559 -59.998 1.00 14.39 148 SER C N 1
ATOM 3378 C CA . SER C 1 148 ? -21.701 -48.283 -61.293 1.00 14.63 148 SER C CA 1
ATOM 3379 C C . SER C 1 148 ? -21.881 -49.403 -62.305 1.00 15.41 148 SER C C 1
ATOM 3380 O O . SER C 1 148 ? -21.907 -50.579 -61.950 1.00 15.61 148 SER C O 1
ATOM 3383 N N . GLY C 1 149 ? -22.004 -49.006 -63.569 1.00 14.85 149 GLY C N 1
ATOM 3384 C CA . GLY C 1 149 ? -22.137 -49.937 -64.676 1.00 17.05 149 GLY C CA 1
ATOM 3385 C C . GLY C 1 149 ? -21.186 -49.354 -65.702 1.00 17.15 149 GLY C C 1
ATOM 3386 O O . GLY C 1 149 ? -19.969 -49.378 -65.496 1.00 17.37 149 GLY C O 1
ATOM 3387 N N . PHE C 1 150 ? -21.716 -48.833 -66.805 1.00 16.51 150 PHE C N 1
ATOM 3388 C CA . PHE C 1 150 ? -20.858 -48.187 -67.791 1.00 16.99 150 PHE C CA 1
ATOM 3389 C C . PHE C 1 150 ? -20.511 -46.818 -67.214 1.00 16.91 150 PHE C C 1
ATOM 3390 O O . PHE C 1 150 ? -19.463 -46.244 -67.518 1.00 14.86 150 PHE C O 1
ATOM 3398 N N . VAL C 1 151 ? -21.408 -46.303 -66.375 1.00 15.26 151 VAL C N 1
ATOM 3399 C CA . VAL C 1 151 ? -21.220 -45.003 -65.733 1.00 14.37 151 VAL C CA 1
ATOM 3400 C C . VAL C 1 151 ? -21.619 -45.083 -64.259 1.00 13.46 151 VAL C C 1
ATOM 3401 O O . VAL C 1 151 ? -21.953 -46.155 -63.749 1.00 13.51 151 VAL C O 1
ATOM 3405 N N . VAL C 1 152 ? -21.561 -43.950 -63.571 1.00 12.50 152 VAL C N 1
ATOM 3406 C CA . VAL C 1 152 ? -21.955 -43.909 -62.172 1.00 13.27 152 VAL C CA 1
ATOM 3407 C C . VAL C 1 152 ? -23.480 -43.807 -62.136 1.00 13.69 152 VAL C C 1
ATOM 3408 O O . VAL C 1 152 ? -24.048 -42.798 -62.564 1.00 14.18 152 VAL C O 1
ATOM 3412 N N . ASP C 1 153 ? -24.123 -44.857 -61.635 1.00 12.84 153 ASP C N 1
ATOM 3413 C CA . ASP C 1 153 ? -25.581 -44.919 -61.526 1.00 15.32 153 ASP C CA 1
ATOM 3414 C C . ASP C 1 153 ? -26.087 -44.150 -60.318 1.00 15.10 153 ASP C C 1
ATOM 3415 O O . ASP C 1 153 ? -27.154 -43.530 -60.356 1.00 15.62 153 ASP C O 1
ATOM 3420 N N . ALA C 1 154 ? -25.330 -44.220 -59.233 1.00 14.36 154 ALA C N 1
ATOM 3421 C CA . ALA C 1 154 ? -25.726 -43.559 -58.003 1.00 14.02 154 ALA C CA 1
ATOM 3422 C C . ALA C 1 154 ? -24.516 -43.275 -57.134 1.00 14.90 154 ALA C C 1
ATOM 3423 O O . ALA C 1 154 ? -23.464 -43.894 -57.296 1.00 13.63 154 ALA C O 1
ATOM 3425 N N . ILE C 1 155 ? -24.674 -42.348 -56.197 1.00 14.13 155 ILE C N 1
ATOM 3426 C CA . ILE C 1 155 ? -23.581 -41.993 -55.307 1.00 14.14 155 ILE C CA 1
ATOM 3427 C C . ILE C 1 155 ? -24.117 -41.623 -53.926 1.00 14.78 155 ILE C C 1
ATOM 3428 O O . ILE C 1 155 ? -25.242 -41.133 -53.791 1.00 14.49 155 ILE C O 1
ATOM 3433 N N . GLY C 1 156 ? -23.313 -41.893 -52.905 1.00 13.05 156 GLY C N 1
ATOM 3434 C CA . GLY C 1 156 ? -23.695 -41.603 -51.534 1.00 14.52 156 GLY C CA 1
ATOM 3435 C C . GLY C 1 156 ? -22.448 -41.251 -50.747 1.00 14.30 156 GLY C C 1
ATOM 3436 O O . GLY C 1 156 ? -21.339 -41.435 -51.248 1.00 13.54 156 GLY C O 1
ATOM 3437 N N . PHE C 1 157 ? -22.610 -40.767 -49.518 1.00 13.62 157 PHE C N 1
ATOM 3438 C CA . PHE C 1 157 ? -21.449 -40.365 -48.729 1.00 14.07 157 PHE C CA 1
ATOM 3439 C C . PHE C 1 157 ? -21.445 -40.807 -47.274 1.00 14.48 157 PHE C C 1
ATOM 3440 O O . PHE C 1 157 ? -22.491 -40.911 -46.635 1.00 15.52 157 PHE C O 1
ATOM 3448 N N . HIS C 1 158 ? -20.243 -41.055 -46.762 1.00 14.88 158 HIS C N 1
ATOM 3449 C CA . HIS C 1 158 ? -20.040 -41.406 -45.362 1.00 14.02 158 HIS C CA 1
ATOM 3450 C C . HIS C 1 158 ? -19.575 -40.094 -44.751 1.00 13.76 158 HIS C C 1
ATOM 3451 O O . HIS C 1 158 ? -18.681 -39.440 -45.297 1.00 15.14 158 HIS C O 1
ATOM 3458 N N . LEU C 1 159 ? -20.166 -39.711 -43.626 1.00 13.74 159 LEU C N 1
ATOM 3459 C CA . LEU C 1 159 ? -19.812 -38.455 -42.976 1.00 13.20 159 LEU C CA 1
ATOM 3460 C C . LEU C 1 159 ? -19.279 -38.655 -41.564 1.00 13.08 159 LEU C C 1
ATOM 3461 O O . LEU C 1 159 ? -19.673 -39.586 -40.870 1.00 13.70 159 LEU C O 1
ATOM 3466 N N . SER C 1 160 ? -18.388 -37.763 -41.145 1.00 13.17 160 SER C N 1
ATOM 3467 C CA . SER C 1 160 ? -17.816 -37.819 -39.804 1.00 14.31 160 SER C CA 1
ATOM 3468 C C . SER C 1 160 ? -17.332 -36.446 -39.370 1.00 15.35 160 SER C C 1
ATOM 3469 O O . SER C 1 160 ? -17.048 -35.591 -40.204 1.00 15.79 160 SER C O 1
ATOM 3472 N N . LEU C 1 161 ? -17.250 -36.240 -38.060 1.00 15.01 161 LEU C N 1
ATOM 3473 C CA . LEU C 1 161 ? -16.736 -34.989 -37.513 1.00 14.34 161 LEU C CA 1
ATOM 3474 C C . LEU C 1 161 ? -15.215 -35.101 -37.566 1.00 15.83 161 LEU C C 1
ATOM 3475 O O . LEU C 1 161 ? -14.525 -34.085 -37.333 1.00 16.22 161 LEU C O 1
ATOM 3481 N N . THR D 1 8 ? -18.751 -25.447 -37.587 1.00 28.77 8 THR D N 1
ATOM 3482 C CA . THR D 1 8 ? -17.973 -25.010 -38.781 1.00 28.40 8 THR D CA 1
ATOM 3483 C C . THR D 1 8 ? -16.724 -25.866 -38.955 1.00 25.88 8 THR D C 1
ATOM 3484 O O . THR D 1 8 ? -15.920 -25.997 -38.036 1.00 24.94 8 THR D O 1
ATOM 3488 N N . GLN D 1 9 ? -16.565 -26.445 -40.140 1.00 23.12 9 GLN D N 1
ATOM 3489 C CA . GLN D 1 9 ? -15.410 -27.292 -40.419 1.00 22.81 9 GLN D CA 1
ATOM 3490 C C . GLN D 1 9 ? -14.214 -26.421 -40.791 1.00 23.26 9 GLN D C 1
ATOM 3491 O O . GLN D 1 9 ? -14.334 -25.519 -41.616 1.00 25.07 9 GLN D O 1
ATOM 3497 N N . THR D 1 10 ? -13.062 -26.692 -40.187 1.00 23.62 10 THR D N 1
ATOM 3498 C CA . THR D 1 10 ? -11.869 -25.898 -40.464 1.00 25.91 10 THR D CA 1
ATOM 3499 C C . THR D 1 10 ? -10.652 -26.711 -40.894 1.00 24.27 10 THR D C 1
ATOM 3500 O O . THR D 1 10 ? -9.589 -26.152 -41.155 1.00 25.91 10 THR D O 1
ATOM 3504 N N . THR D 1 11 ? -10.800 -28.029 -40.958 1.00 24.21 11 THR D N 1
ATOM 3505 C CA . THR D 1 11 ? -9.695 -28.885 -41.378 1.00 23.37 11 THR D CA 1
ATOM 3506 C C . THR D 1 11 ? -10.218 -30.066 -42.182 1.00 21.17 11 THR D C 1
ATOM 3507 O O . THR D 1 11 ? -11.390 -30.421 -42.072 1.00 20.29 11 THR D O 1
ATOM 3511 N N . GLY D 1 12 ? -9.344 -30.673 -42.980 1.00 18.93 12 GLY D N 1
ATOM 3512 C CA . GLY D 1 12 ? -9.747 -31.798 -43.806 1.00 17.24 12 GLY D CA 1
ATOM 3513 C C . GLY D 1 12 ? -9.578 -33.162 -43.168 1.00 16.87 12 GLY D C 1
ATOM 3514 O O . GLY D 1 12 ? -9.923 -34.172 -43.772 1.00 17.18 12 GLY D O 1
ATOM 3515 N N . THR D 1 13 ? -9.049 -33.202 -41.950 1.00 17.06 13 THR D N 1
ATOM 3516 C CA . THR D 1 13 ? -8.851 -34.471 -41.260 1.00 16.34 13 THR D CA 1
ATOM 3517 C C . THR D 1 13 ? -9.974 -34.730 -40.259 1.00 16.08 13 THR D C 1
ATOM 3518 O O . THR D 1 13 ? -10.253 -33.896 -39.394 1.00 17.04 13 THR D O 1
ATOM 3522 N N . SER D 1 14 ? -10.617 -35.888 -40.381 1.00 16.12 14 SER D N 1
ATOM 3523 C CA . SER D 1 14 ? -11.700 -36.256 -39.478 1.00 14.32 14 SER D CA 1
ATOM 3524 C C . SER D 1 14 ? -11.130 -36.538 -38.087 1.00 16.33 14 SER D C 1
ATOM 3525 O O . SER D 1 14 ? -9.912 -36.608 -37.900 1.00 13.85 14 SER D O 1
ATOM 3528 N N . GLN D 1 15 ? -12.004 -36.704 -37.106 1.00 14.67 15 GLN D N 1
ATOM 3529 C CA . GLN D 1 15 ? -11.528 -36.951 -35.755 1.00 17.25 15 GLN D CA 1
ATOM 3530 C C . GLN D 1 15 ? -12.384 -37.932 -34.973 1.00 16.29 15 GLN D C 1
ATOM 3531 O O . GLN D 1 15 ? -13.502 -38.268 -35.362 1.00 14.66 15 GLN D O 1
ATOM 3537 N N . THR D 1 16 ? -11.833 -38.387 -33.856 1.00 16.78 16 THR D N 1
ATOM 3538 C CA . THR D 1 16 ? -12.517 -39.318 -32.977 1.00 15.64 16 THR D CA 1
ATOM 3539 C C . THR D 1 16 ? -12.241 -38.880 -31.553 1.00 15.58 16 THR D C 1
ATOM 3540 O O . THR D 1 16 ? -11.315 -38.108 -31.296 1.00 14.30 16 THR D O 1
ATOM 3544 N N . ILE D 1 17 ? -13.062 -39.359 -30.629 1.00 14.96 17 ILE D N 1
ATOM 3545 C CA . ILE D 1 17 ? -12.857 -39.061 -29.226 1.00 15.68 17 ILE D CA 1
ATOM 3546 C C . ILE D 1 17 ? -11.536 -39.736 -28.881 1.00 15.89 17 ILE D C 1
ATOM 3547 O O . ILE D 1 17 ? -11.242 -40.818 -29.392 1.00 15.60 17 ILE D O 1
ATOM 3552 N N . GLU D 1 18 ? -10.737 -39.088 -28.042 1.00 16.25 18 GLU D N 1
ATOM 3553 C CA . GLU D 1 18 ? -9.447 -39.639 -27.633 1.00 18.07 18 GLU D CA 1
ATOM 3554 C C . GLU D 1 18 ? -9.316 -39.567 -26.117 1.00 17.34 18 GLU D C 1
ATOM 3555 O O . GLU D 1 18 ? -9.468 -38.497 -25.533 1.00 15.87 18 GLU D O 1
ATOM 3561 N N . VAL D 1 19 ? -9.053 -40.707 -25.482 1.00 16.15 19 VAL D N 1
ATOM 3562 C CA . VAL D 1 19 ? -8.876 -40.735 -24.035 1.00 16.03 19 VAL D CA 1
ATOM 3563 C C . VAL D 1 19 ? -7.447 -41.180 -23.741 1.00 17.19 19 VAL D C 1
ATOM 3564 O O . VAL D 1 19 ? -6.850 -41.929 -24.517 1.00 15.03 19 VAL D O 1
ATOM 3568 N N . GLY D 1 20 ? -6.906 -40.706 -22.624 1.00 16.11 20 GLY D N 1
ATOM 3569 C CA . GLY D 1 20 ? -5.534 -41.009 -22.267 1.00 16.19 20 GLY D CA 1
ATOM 3570 C C . GLY D 1 20 ? -4.772 -39.698 -22.399 1.00 17.53 20 GLY D C 1
ATOM 3571 O O . GLY D 1 20 ? -5.396 -38.646 -22.540 1.00 17.72 20 GLY D O 1
ATOM 3572 N N . LEU D 1 21 ? -3.443 -39.730 -22.354 1.00 16.31 21 LEU D N 1
ATOM 3573 C CA . LEU D 1 21 ? -2.682 -40.961 -22.183 1.00 17.37 21 LEU D CA 1
ATOM 3574 C C . LEU D 1 21 ? -2.485 -41.307 -20.716 1.00 17.40 21 LEU D C 1
ATOM 3575 O O . LEU D 1 21 ? -2.575 -40.448 -19.837 1.00 16.53 21 LEU D O 1
ATOM 3580 N N . TRP D 1 22 ? -2.211 -42.583 -20.470 1.00 16.53 22 TRP D N 1
ATOM 3581 C CA . TRP D 1 22 ? -1.905 -43.080 -19.136 1.00 17.63 22 TRP D CA 1
ATOM 3582 C C . TRP D 1 22 ? -0.439 -43.469 -19.289 1.00 17.05 22 TRP D C 1
ATOM 3583 O O . TRP D 1 22 ? -0.071 -44.107 -20.277 1.00 17.34 22 TRP D O 1
ATOM 3594 N N . GLY D 1 23 ? 0.396 -43.073 -18.336 1.00 17.51 23 GLY D N 1
ATOM 3595 C CA . GLY D 1 23 ? 1.809 -43.390 -18.429 1.00 18.31 23 GLY D CA 1
ATOM 3596 C C . GLY D 1 23 ? 2.694 -42.167 -18.276 1.00 20.19 23 GLY D C 1
ATOM 3597 O O . GLY D 1 23 ? 2.226 -41.104 -17.862 1.00 20.59 23 GLY D O 1
ATOM 3598 N N . GLY D 1 24 ? 3.969 -42.311 -18.629 1.00 20.68 24 GLY D N 1
ATOM 3599 C CA . GLY D 1 24 ? 4.910 -41.210 -18.492 1.00 22.05 24 GLY D CA 1
ATOM 3600 C C . GLY D 1 24 ? 5.219 -40.411 -19.744 1.00 22.68 24 GLY D C 1
ATOM 3601 O O . GLY D 1 24 ? 4.730 -40.725 -20.833 1.00 23.36 24 GLY D O 1
ATOM 3602 N N . PRO D 1 25 ? 6.046 -39.358 -19.615 1.00 22.82 25 PRO D N 1
ATOM 3603 C CA . PRO D 1 25 ? 6.444 -38.483 -20.722 1.00 23.05 25 PRO D CA 1
ATOM 3604 C C . PRO D 1 25 ? 7.669 -38.947 -21.511 1.00 23.47 25 PRO D C 1
ATOM 3605 O O . PRO D 1 25 ? 8.082 -38.285 -22.465 1.00 24.40 25 PRO D O 1
ATOM 3609 N N . GLY D 1 26 ? 8.245 -40.080 -21.121 1.00 22.15 26 GLY D N 1
ATOM 3610 C CA . GLY D 1 26 ? 9.418 -40.591 -21.811 1.00 21.88 26 GLY D CA 1
ATOM 3611 C C . GLY D 1 26 ? 9.149 -41.152 -23.198 1.00 22.20 26 GLY D C 1
ATOM 3612 O O . GLY D 1 26 ? 8.006 -41.206 -23.646 1.00 22.27 26 GLY D O 1
ATOM 3613 N N . GLY D 1 27 ? 10.211 -41.572 -23.879 1.00 21.22 27 GLY D N 1
A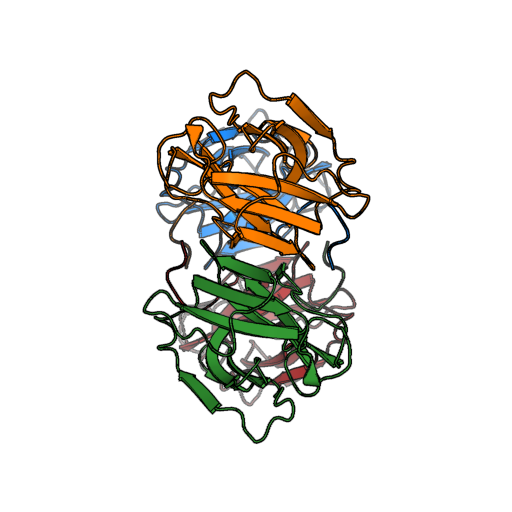TOM 3614 C CA . GLY D 1 27 ? 10.069 -42.125 -25.214 1.00 21.78 27 GLY D CA 1
ATOM 3615 C C . GLY D 1 27 ? 9.602 -41.109 -26.239 1.00 22.54 27 GLY D C 1
ATOM 3616 O O . GLY D 1 27 ? 9.678 -39.899 -26.012 1.00 22.32 27 GLY D O 1
ATOM 3617 N N . ASN D 1 28 ? 9.121 -41.603 -27.375 1.00 21.95 28 ASN D N 1
ATOM 3618 C CA . ASN D 1 28 ? 8.638 -40.738 -28.440 1.00 22.83 28 ASN D CA 1
ATOM 3619 C C . ASN D 1 28 ? 7.161 -40.993 -28.701 1.00 22.81 28 ASN D C 1
ATOM 3620 O O . ASN D 1 28 ? 6.701 -42.133 -28.667 1.00 21.74 28 ASN D O 1
ATOM 3625 N N . ALA D 1 29 ? 6.420 -39.923 -28.959 1.00 22.35 29 ALA D N 1
ATOM 3626 C CA . ALA D 1 29 ? 4.990 -40.040 -29.208 1.00 21.50 29 ALA D CA 1
ATOM 3627 C C . ALA D 1 29 ? 4.671 -40.722 -30.534 1.00 21.08 29 ALA D C 1
ATOM 3628 O O . ALA D 1 29 ? 5.406 -40.587 -31.512 1.00 21.14 29 ALA D O 1
ATOM 3630 N N . TRP D 1 30 ? 3.579 -41.479 -30.545 1.00 18.52 30 TRP D N 1
ATOM 3631 C CA . TRP D 1 30 ? 3.109 -42.141 -31.754 1.00 17.13 30 TRP D CA 1
ATOM 3632 C C . TRP D 1 30 ? 1.593 -42.182 -31.690 1.00 15.99 30 TRP D C 1
ATOM 3633 O O . TRP D 1 30 ? 1.008 -42.154 -30.611 1.00 16.43 30 TRP D O 1
ATOM 3644 N N . ASP D 1 31 ? 0.965 -42.226 -32.855 1.00 16.67 31 ASP D N 1
ATOM 3645 C CA . ASP D 1 31 ? -0.487 -42.247 -32.938 1.00 16.76 31 ASP D CA 1
ATOM 3646 C C . ASP D 1 31 ? -0.855 -43.012 -34.199 1.00 16.84 31 ASP D C 1
ATOM 3647 O O . ASP D 1 31 ? -0.607 -42.536 -35.306 1.00 16.44 31 ASP D O 1
ATOM 3652 N N . ASP D 1 32 ? -1.436 -44.199 -34.036 1.00 15.67 32 ASP D N 1
ATOM 3653 C CA . ASP D 1 32 ? -1.817 -45.012 -35.188 1.00 15.11 32 ASP D CA 1
ATOM 3654 C C . ASP D 1 32 ? -2.975 -44.384 -35.949 1.00 16.03 32 ASP D C 1
ATOM 3655 O O . ASP D 1 32 ? -3.174 -44.661 -37.133 1.00 16.37 32 ASP D O 1
ATOM 3660 N N . GLY D 1 33 ? -3.742 -43.543 -35.266 1.00 15.40 33 GLY D N 1
ATOM 3661 C CA . GLY D 1 33 ? -4.890 -42.935 -35.910 1.00 16.55 33 GLY D CA 1
ATOM 3662 C C . GLY D 1 33 ? -6.099 -43.821 -35.677 1.00 15.96 33 GLY D C 1
ATOM 3663 O O . GLY D 1 33 ? -6.081 -44.676 -34.788 1.00 15.81 33 GLY D O 1
ATOM 3664 N N . SER D 1 34 ? -7.137 -43.646 -36.487 1.00 15.61 34 SER D N 1
ATOM 3665 C CA . SER D 1 34 ? -8.364 -44.420 -36.334 1.00 16.70 34 SER D CA 1
ATOM 3666 C C . SER D 1 34 ? -8.695 -45.294 -37.534 1.00 15.19 34 SER D C 1
ATOM 3667 O O . SER D 1 34 ? -8.356 -44.966 -38.666 1.00 15.15 34 SER D O 1
ATOM 3670 N N . TYR D 1 35 ? -9.379 -46.403 -37.263 1.00 13.51 35 TYR D N 1
ATOM 3671 C CA . TYR D 1 35 ? -9.781 -47.358 -38.289 1.00 14.04 35 TYR D CA 1
ATOM 3672 C C . TYR D 1 35 ? -11.219 -47.796 -37.998 1.00 15.17 35 TYR D C 1
ATOM 3673 O O . TYR D 1 35 ? -11.970 -47.057 -37.358 1.00 15.98 35 TYR D O 1
ATOM 3682 N N . THR D 1 36 ? -11.621 -48.978 -38.452 1.00 15.44 36 THR D N 1
ATOM 3683 C CA . THR D 1 36 ? -12.989 -49.408 -38.181 1.00 16.71 36 THR D CA 1
ATOM 3684 C C . THR D 1 36 ? -13.105 -50.508 -37.127 1.00 16.67 36 THR D C 1
ATOM 3685 O O . THR D 1 36 ? -14.211 -50.914 -36.767 1.00 17.57 36 THR D O 1
ATOM 3689 N N . GLY D 1 37 ? -11.969 -50.977 -36.618 1.00 15.60 37 GLY D N 1
ATOM 3690 C CA . GLY D 1 37 ? -11.991 -52.016 -35.601 1.00 15.20 37 GLY D CA 1
ATOM 3691 C C . GLY D 1 37 ? -10.621 -52.612 -35.327 1.00 14.48 37 GLY D C 1
ATOM 3692 O O . GLY D 1 37 ? -9.628 -52.177 -35.905 1.00 14.96 37 GLY D O 1
ATOM 3693 N N . ILE D 1 38 ? -10.566 -53.608 -34.446 1.00 14.86 38 ILE D N 1
ATOM 3694 C CA . ILE D 1 38 ? -9.303 -54.262 -34.104 1.00 13.90 38 ILE D CA 1
ATOM 3695 C C . ILE D 1 38 ? -9.370 -55.760 -34.398 1.00 14.00 38 ILE D C 1
ATOM 3696 O O . ILE D 1 38 ? -10.279 -56.455 -33.933 1.00 14.43 38 ILE D O 1
ATOM 3701 N N . ARG D 1 39 ? -8.403 -56.254 -35.164 1.00 15.06 39 ARG D N 1
ATOM 3702 C CA . ARG D 1 39 ? -8.356 -57.670 -35.513 1.00 14.01 39 ARG D CA 1
ATOM 3703 C C . ARG D 1 39 ? -7.310 -58.437 -34.716 1.00 15.03 39 ARG D C 1
ATOM 3704 O O . ARG D 1 39 ? -7.548 -59.567 -34.292 1.00 14.72 39 ARG D O 1
ATOM 3712 N N . GLU D 1 40 ? -6.151 -57.824 -34.506 1.00 14.58 40 GLU D N 1
ATOM 3713 C CA . GLU D 1 40 ? -5.085 -58.509 -33.790 1.00 15.20 40 GLU D CA 1
ATOM 3714 C C . GLU D 1 40 ? -4.145 -57.562 -33.060 1.00 15.19 40 GLU D C 1
ATOM 3715 O O . GLU D 1 40 ? -3.874 -56.458 -33.528 1.00 14.64 40 GLU D O 1
ATOM 3721 N N . ILE D 1 41 ? -3.656 -58.003 -31.906 1.00 14.39 41 ILE D N 1
ATOM 3722 C CA . ILE D 1 41 ? -2.716 -57.213 -31.124 1.00 15.26 41 ILE D CA 1
ATOM 3723 C C . ILE D 1 41 ? -1.465 -58.052 -30.876 1.00 15.82 41 ILE D C 1
ATOM 3724 O O . ILE D 1 41 ? -1.551 -59.195 -30.426 1.00 17.02 41 ILE D O 1
ATOM 3729 N N . ASN D 1 42 ? -0.307 -57.491 -31.198 1.00 15.54 42 ASN D N 1
ATOM 3730 C CA . ASN D 1 42 ? 0.956 -58.184 -30.982 1.00 15.40 42 ASN D CA 1
ATOM 3731 C C . ASN D 1 42 ? 1.780 -57.340 -30.025 1.00 15.98 42 ASN D C 1
ATOM 3732 O O . ASN D 1 42 ? 2.070 -56.179 -30.301 1.00 17.69 42 ASN D O 1
ATOM 3737 N N . LEU D 1 43 ? 2.140 -57.919 -28.886 1.00 15.01 43 LEU D N 1
ATOM 3738 C CA . LEU D 1 43 ? 2.921 -57.192 -27.897 1.00 12.73 43 LEU D CA 1
ATOM 3739 C C . LEU D 1 43 ? 3.961 -58.111 -27.288 1.00 14.00 43 LEU D C 1
ATOM 3740 O O . LEU D 1 43 ? 3.994 -59.310 -27.581 1.00 13.59 43 LEU D O 1
ATOM 3745 N N . SER D 1 44 ? 4.827 -57.539 -26.462 1.00 13.86 44 SER D N 1
ATOM 3746 C CA . SER D 1 44 ? 5.836 -58.324 -25.768 1.00 12.81 44 SER D CA 1
ATOM 3747 C C . SER D 1 44 ? 5.797 -57.845 -24.328 1.00 13.62 44 SER D C 1
ATOM 3748 O O . SER D 1 44 ? 5.472 -56.683 -24.056 1.00 14.11 44 SER D O 1
ATOM 3751 N N . HIS D 1 45 ? 6.113 -58.735 -23.397 1.00 12.75 45 HIS D N 1
ATOM 3752 C CA . HIS D 1 45 ? 6.077 -58.360 -21.997 1.00 12.96 45 HIS D CA 1
ATOM 3753 C C . HIS D 1 45 ? 7.057 -59.143 -21.140 1.00 13.71 45 HIS D C 1
ATOM 3754 O O . HIS D 1 45 ? 7.480 -60.245 -21.496 1.00 13.50 45 HIS D O 1
ATOM 3761 N N . GLY D 1 46 ? 7.411 -58.545 -20.010 1.00 13.83 46 GLY D N 1
ATOM 3762 C CA . GLY D 1 46 ? 8.329 -59.157 -19.064 1.00 13.82 46 GLY D CA 1
ATOM 3763 C C . GLY D 1 46 ? 8.073 -58.437 -17.762 1.00 15.58 46 GLY D C 1
ATOM 3764 O O . GLY D 1 46 ? 7.105 -58.742 -17.060 1.00 16.05 46 GLY D O 1
ATOM 3765 N N . ASP D 1 47 ? 8.933 -57.478 -17.432 1.00 14.54 47 ASP D N 1
ATOM 3766 C CA . ASP D 1 47 ? 8.730 -56.695 -16.224 1.00 15.10 47 ASP D CA 1
ATOM 3767 C C . ASP D 1 47 ? 7.993 -55.401 -16.597 1.00 15.22 47 ASP D C 1
ATOM 3768 O O . ASP D 1 47 ? 7.768 -54.529 -15.757 1.00 15.98 47 ASP D O 1
ATOM 3773 N N . ALA D 1 48 ? 7.606 -55.313 -17.870 1.00 14.15 48 ALA D N 1
ATOM 3774 C CA . ALA D 1 48 ? 6.853 -54.181 -18.419 1.00 13.67 48 ALA D CA 1
ATOM 3775 C C . ALA D 1 48 ? 6.351 -54.579 -19.807 1.00 13.19 48 ALA D C 1
ATOM 3776 O O . ALA D 1 48 ? 6.507 -55.723 -20.219 1.00 15.42 48 ALA D O 1
ATOM 3778 N N . ILE D 1 49 ? 5.741 -53.640 -20.525 1.00 12.42 49 ILE D N 1
ATOM 3779 C CA . ILE D 1 49 ? 5.266 -53.917 -21.874 1.00 11.98 49 ILE D CA 1
ATOM 3780 C C . ILE D 1 49 ? 6.301 -53.325 -22.828 1.00 13.63 49 ILE D C 1
ATOM 3781 O O . ILE D 1 49 ? 6.606 -52.138 -22.756 1.00 15.01 49 ILE D O 1
ATOM 3786 N N . GLY D 1 50 ? 6.843 -54.155 -23.713 1.00 13.02 50 GLY D N 1
ATOM 3787 C CA . GLY D 1 50 ? 7.860 -53.680 -24.638 1.00 14.05 50 GLY D CA 1
ATOM 3788 C C . GLY D 1 50 ? 7.347 -53.284 -26.008 1.00 13.66 50 GLY D C 1
ATOM 3789 O O . GLY D 1 50 ? 7.174 -52.101 -26.300 1.00 14.49 50 GLY D O 1
ATOM 3790 N N . ALA D 1 51 ? 7.110 -54.278 -26.854 1.00 12.91 51 ALA D N 1
ATOM 3791 C CA . ALA D 1 51 ? 6.616 -54.040 -28.204 1.00 12.85 51 ALA D CA 1
ATOM 3792 C C . ALA D 1 51 ? 5.088 -53.958 -28.207 1.00 13.07 51 ALA D C 1
ATOM 3793 O O . ALA D 1 51 ? 4.423 -54.581 -27.382 1.00 13.24 51 ALA D O 1
ATOM 3795 N N . PHE D 1 52 ? 4.538 -53.180 -29.131 1.00 13.07 52 PHE D N 1
ATOM 3796 C CA . PHE D 1 52 ? 3.089 -53.050 -29.246 1.00 14.65 52 PHE D CA 1
ATOM 3797 C C . PHE D 1 52 ? 2.717 -52.645 -30.668 1.00 15.88 52 PHE D C 1
ATOM 3798 O O . PHE D 1 52 ? 3.039 -51.545 -31.112 1.00 18.09 52 PHE D O 1
ATOM 3806 N N . SER D 1 53 ? 2.052 -53.543 -31.388 1.00 15.93 53 SER D N 1
ATOM 3807 C CA . SER D 1 53 ? 1.631 -53.251 -32.753 1.00 16.29 53 SER D CA 1
ATOM 3808 C C . SER D 1 53 ? 0.271 -53.891 -32.968 1.00 15.65 53 SER D C 1
ATOM 3809 O O . SER D 1 53 ? -0.060 -54.906 -32.351 1.00 16.12 53 SER D O 1
ATOM 3812 N N . VAL D 1 54 ? -0.515 -53.305 -33.859 1.00 14.95 54 VAL D N 1
ATOM 3813 C CA . VAL D 1 54 ? -1.857 -53.805 -34.087 1.00 14.58 54 VAL D CA 1
ATOM 3814 C C . VAL D 1 54 ? -2.213 -54.047 -35.543 1.00 14.97 54 VAL D C 1
ATOM 3815 O O . VAL D 1 54 ? -1.689 -53.400 -36.449 1.00 14.33 54 VAL D O 1
ATOM 3819 N N . ILE D 1 55 ? -3.094 -55.013 -35.759 1.00 14.25 55 ILE D N 1
ATOM 3820 C CA . ILE D 1 55 ? -3.602 -55.279 -37.088 1.00 14.43 55 ILE D CA 1
ATOM 3821 C C . ILE D 1 55 ? -5.028 -54.792 -36.918 1.00 14.75 55 ILE D C 1
ATOM 3822 O O . ILE D 1 55 ? -5.804 -55.366 -36.156 1.00 14.31 55 ILE D O 1
ATOM 3827 N N . TYR D 1 56 ? -5.356 -53.702 -37.596 1.00 14.88 56 TYR D N 1
ATOM 3828 C CA . TYR D 1 56 ? -6.689 -53.132 -37.495 1.00 15.39 56 TYR D CA 1
ATOM 3829 C C . TYR D 1 56 ? -7.587 -53.652 -38.591 1.00 15.58 56 TYR D C 1
ATOM 3830 O O . TYR D 1 56 ? -7.138 -54.326 -39.518 1.00 14.56 56 TYR D O 1
ATOM 3839 N N . ASP D 1 57 ? -8.870 -53.345 -38.470 1.00 16.18 57 ASP D N 1
ATOM 3840 C CA . ASP D 1 57 ? -9.795 -53.688 -39.528 1.00 14.00 57 ASP D CA 1
ATOM 3841 C C . ASP D 1 57 ? -10.012 -52.357 -40.207 1.00 15.35 57 ASP D C 1
ATOM 3842 O O . ASP D 1 57 ? -10.164 -51.335 -39.533 1.00 14.37 57 ASP D O 1
ATOM 3847 N N . LEU D 1 58 ? -10.004 -52.365 -41.532 1.00 13.19 58 LEU D N 1
ATOM 3848 C CA . LEU D 1 58 ? -10.245 -51.161 -42.303 1.00 15.99 58 LEU D CA 1
ATOM 3849 C C . LEU D 1 58 ? -11.310 -51.512 -43.327 1.00 15.60 58 LEU D C 1
ATOM 3850 O O . LEU D 1 58 ? -11.018 -52.089 -44.380 1.00 16.15 58 LEU D O 1
ATOM 3855 N N . ASN D 1 59 ? -12.555 -51.197 -42.989 1.00 14.63 59 ASN D N 1
ATOM 3856 C CA . ASN D 1 59 ? -13.680 -51.458 -43.875 1.00 15.46 59 ASN D CA 1
ATOM 3857 C C . ASN D 1 59 ? -13.813 -52.928 -44.286 1.00 16.64 59 ASN D C 1
ATOM 3858 O O . ASN D 1 59 ? -14.058 -53.247 -45.454 1.00 14.83 59 ASN D O 1
ATOM 3863 N N . GLY D 1 60 ? -13.639 -53.821 -43.316 1.00 15.52 60 GLY D N 1
ATOM 3864 C CA . GLY D 1 60 ? -13.785 -55.239 -43.588 1.00 17.76 60 GLY D CA 1
ATOM 3865 C C . GLY D 1 60 ? -12.540 -55.992 -44.004 1.00 18.43 60 GLY D C 1
ATOM 3866 O O . GLY D 1 60 ? -12.596 -57.204 -44.207 1.00 19.61 60 GLY D O 1
ATOM 3867 N N . GLN D 1 61 ? -11.423 -55.289 -44.142 1.00 17.74 61 GLN D N 1
ATOM 3868 C CA . GLN D 1 61 ? -10.169 -55.925 -44.530 1.00 18.98 61 GLN D CA 1
ATOM 3869 C C . GLN D 1 61 ? -9.077 -55.568 -43.533 1.00 19.35 61 GLN D C 1
ATOM 3870 O O . GLN D 1 61 ? -9.068 -54.473 -42.963 1.00 19.07 61 GLN D O 1
ATOM 3876 N N . PRO D 1 62 ? -8.137 -56.491 -43.303 1.00 18.50 62 PRO D N 1
ATOM 3877 C CA . PRO D 1 62 ? -7.053 -56.213 -42.357 1.00 17.97 62 PRO D CA 1
ATOM 3878 C C . PRO D 1 62 ? -6.157 -55.079 -42.842 1.00 16.86 62 PRO D C 1
ATOM 3879 O O . PRO D 1 62 ? -5.961 -54.902 -44.045 1.00 16.80 62 PRO D O 1
ATOM 3883 N N . PHE D 1 63 ? -5.635 -54.300 -41.902 1.00 16.18 63 PHE D N 1
ATOM 3884 C CA . PHE D 1 63 ? -4.710 -53.219 -42.221 1.00 15.95 63 PHE D CA 1
ATOM 3885 C C . PHE D 1 63 ? -3.648 -53.258 -41.136 1.00 16.46 63 PHE D C 1
ATOM 3886 O O . PHE D 1 63 ? -3.955 -53.110 -39.952 1.00 16.79 63 PHE D O 1
ATOM 3894 N N . THR D 1 64 ? -2.402 -53.469 -41.537 1.00 16.65 64 THR D N 1
ATOM 3895 C CA . THR D 1 64 ? -1.309 -53.536 -40.580 1.00 17.19 64 THR D CA 1
ATOM 3896 C C . THR D 1 64 ? -0.935 -52.139 -40.104 1.00 16.92 64 THR D C 1
ATOM 3897 O O . THR D 1 64 ? -0.516 -51.293 -40.892 1.00 18.57 64 THR D O 1
ATOM 3901 N N . GLY D 1 65 ? -1.095 -51.899 -38.808 1.00 16.96 65 GLY D N 1
ATOM 3902 C CA . GLY D 1 65 ? -0.776 -50.592 -38.269 1.00 18.12 65 GLY D CA 1
ATOM 3903 C C . GLY D 1 65 ? 0.716 -50.373 -38.135 1.00 19.03 65 GLY D C 1
ATOM 3904 O O . GLY D 1 65 ? 1.503 -51.308 -38.302 1.00 18.04 65 GLY D O 1
ATOM 3905 N N . PRO D 1 66 ? 1.145 -49.134 -37.861 1.00 20.43 66 PRO D N 1
ATOM 3906 C CA . PRO D 1 66 ? 2.582 -48.895 -37.717 1.00 19.99 66 PRO D CA 1
ATOM 3907 C C . PRO D 1 66 ? 3.107 -49.679 -36.521 1.00 19.43 66 PRO D C 1
ATOM 3908 O O . PRO D 1 66 ? 2.397 -49.872 -35.531 1.00 15.78 66 PRO D O 1
ATOM 3912 N N . THR D 1 67 ? 4.344 -50.147 -36.618 1.00 18.72 67 THR D N 1
ATOM 3913 C CA . THR D 1 67 ? 4.923 -50.925 -35.533 1.00 19.17 67 THR D CA 1
ATOM 3914 C C . THR D 1 67 ? 5.576 -50.051 -34.471 1.00 18.47 67 THR D C 1
ATOM 3915 O O . THR D 1 67 ? 6.043 -48.946 -34.753 1.00 18.42 67 THR D O 1
ATOM 3919 N N . HIS D 1 68 ? 5.588 -50.556 -33.242 1.00 17.39 68 HIS D N 1
ATOM 3920 C CA . HIS D 1 68 ? 6.192 -49.869 -32.109 1.00 16.78 68 HIS D CA 1
ATOM 3921 C C . HIS D 1 68 ? 6.911 -51.001 -31.379 1.00 17.11 68 HIS D C 1
ATOM 3922 O O . HIS D 1 68 ? 6.514 -51.413 -30.290 1.00 15.90 68 HIS D O 1
ATOM 3929 N N . PRO D 1 69 ? 7.988 -51.521 -31.990 1.00 17.58 69 PRO D N 1
ATOM 3930 C CA . PRO D 1 69 ? 8.809 -52.620 -31.474 1.00 17.41 69 PRO D CA 1
ATOM 3931 C C . PRO D 1 69 ? 9.492 -52.461 -30.121 1.00 17.36 69 PRO D C 1
ATOM 3932 O O . PRO D 1 69 ? 9.814 -53.458 -29.476 1.00 16.84 69 PRO D O 1
ATOM 3936 N N . GLY D 1 70 ? 9.706 -51.228 -29.680 1.00 16.49 70 GLY D N 1
ATOM 3937 C CA . GLY D 1 70 ? 10.380 -51.032 -28.411 1.00 16.48 70 GLY D CA 1
ATOM 3938 C C . GLY D 1 70 ? 11.788 -51.573 -28.558 1.00 18.09 70 GLY D C 1
ATOM 3939 O O . GLY D 1 70 ? 12.271 -51.729 -29.681 1.00 18.22 70 GLY D O 1
ATOM 3940 N N . ASN D 1 71 ? 12.451 -51.867 -27.444 1.00 18.02 71 ASN D N 1
ATOM 3941 C CA . ASN D 1 71 ? 13.808 -52.400 -27.502 1.00 18.97 71 ASN D CA 1
ATOM 3942 C C . ASN D 1 71 ? 14.124 -53.307 -26.316 1.00 18.52 71 ASN D C 1
ATOM 3943 O O . ASN D 1 71 ? 15.124 -53.118 -25.625 1.00 17.47 71 ASN D O 1
ATOM 3948 N N . GLU D 1 72 ? 13.251 -54.285 -26.080 1.00 15.97 72 GLU D N 1
ATOM 3949 C CA . GLU D 1 72 ? 13.439 -55.246 -25.000 1.00 16.62 72 GLU D CA 1
ATOM 3950 C C . GLU D 1 72 ? 13.345 -56.626 -25.645 1.00 16.74 72 GLU D C 1
ATOM 3951 O O . GLU D 1 72 ? 12.316 -57.300 -25.572 1.00 15.88 72 GLU D O 1
ATOM 3957 N N . PRO D 1 73 ? 14.435 -57.066 -26.288 1.00 17.01 73 PRO D N 1
ATOM 3958 C CA . PRO D 1 73 ? 14.496 -58.363 -26.967 1.00 17.07 73 PRO D CA 1
ATOM 3959 C C . PRO D 1 73 ? 14.298 -59.595 -26.095 1.00 15.86 73 PRO D C 1
ATOM 3960 O O . PRO D 1 73 ? 14.027 -60.677 -26.606 1.00 18.26 73 PRO D O 1
ATOM 3964 N N . SER D 1 74 ? 14.418 -59.426 -24.784 1.00 15.30 74 SER D N 1
ATOM 3965 C CA . SER D 1 74 ? 14.275 -60.539 -23.848 1.00 15.98 74 SER D CA 1
ATOM 3966 C C . SER D 1 74 ? 12.821 -60.883 -23.537 1.00 15.59 74 SER D C 1
ATOM 3967 O O . SER D 1 74 ? 12.534 -61.965 -23.033 1.00 15.03 74 SER D O 1
ATOM 3970 N N . PHE D 1 75 ? 11.914 -59.957 -23.838 1.00 13.60 75 PHE D N 1
ATOM 3971 C CA . PHE D 1 75 ? 10.489 -60.136 -23.546 1.00 13.71 75 PHE D CA 1
ATOM 3972 C C . PHE D 1 75 ? 9.750 -61.254 -24.265 1.00 14.13 75 PHE D C 1
ATOM 3973 O O . PHE D 1 75 ? 10.097 -61.642 -25.381 1.00 14.39 75 PHE D O 1
ATOM 3981 N N . LYS D 1 76 ? 8.712 -61.752 -23.598 1.00 13.86 76 LYS D N 1
ATOM 3982 C CA . LYS D 1 76 ? 7.853 -62.800 -24.131 1.00 13.75 76 LYS D CA 1
ATOM 3983 C C . LYS D 1 76 ? 6.943 -62.152 -25.168 1.00 13.36 76 LYS D C 1
ATOM 3984 O O . LYS D 1 76 ? 6.280 -61.158 -24.877 1.00 13.42 76 LYS D O 1
ATOM 3990 N N . THR D 1 77 ? 6.920 -62.702 -26.377 1.00 15.22 77 THR D N 1
ATOM 3991 C CA . THR D 1 77 ? 6.070 -62.153 -27.428 1.00 14.60 77 THR D CA 1
ATOM 3992 C C . THR D 1 77 ? 4.701 -62.823 -27.368 1.00 15.27 77 THR D C 1
ATOM 3993 O O . THR D 1 77 ? 4.597 -64.021 -27.111 1.00 15.68 77 THR D O 1
ATOM 3997 N N . VAL D 1 78 ? 3.649 -62.042 -27.593 1.00 15.08 78 VAL D N 1
ATOM 3998 C CA . VAL D 1 78 ? 2.290 -62.566 -27.541 1.00 15.35 78 VAL D CA 1
ATOM 3999 C C . VAL D 1 78 ? 1.448 -62.051 -28.698 1.00 16.64 78 VAL D C 1
ATOM 4000 O O . VAL D 1 78 ? 1.548 -60.883 -29.078 1.00 16.14 78 VAL D O 1
ATOM 4004 N N . LYS D 1 79 ? 0.626 -62.931 -29.261 1.00 15.96 79 LYS D N 1
ATOM 4005 C CA . LYS D 1 79 ? -0.266 -62.544 -30.345 1.00 16.33 79 LYS D CA 1
ATOM 4006 C C . LYS D 1 79 ? -1.698 -62.758 -29.876 1.00 15.98 79 LYS D C 1
ATOM 4007 O O . LYS D 1 79 ? -2.077 -63.864 -29.484 1.00 16.09 79 LYS D O 1
ATOM 4013 N N . ILE D 1 80 ? -2.481 -61.689 -29.887 1.00 15.71 80 ILE D N 1
ATOM 4014 C CA . ILE D 1 80 ? -3.878 -61.762 -29.487 1.00 14.91 80 ILE D CA 1
ATOM 4015 C C . ILE D 1 80 ? -4.681 -61.629 -30.771 1.00 15.80 80 ILE D C 1
ATOM 4016 O O . ILE D 1 80 ? -4.772 -60.543 -31.341 1.00 15.31 80 ILE D O 1
ATOM 4021 N N . THR D 1 81 ? -5.241 -62.739 -31.240 1.00 14.77 81 THR D N 1
ATOM 4022 C CA . THR D 1 81 ? -6.034 -62.724 -32.463 1.00 16.50 81 THR D CA 1
ATOM 4023 C C . THR D 1 81 ? -7.505 -62.744 -32.079 1.00 17.12 81 THR D C 1
ATOM 4024 O O . THR D 1 81 ? -8.012 -63.754 -31.585 1.00 16.24 81 THR D O 1
ATOM 4028 N N . LEU D 1 82 ? -8.187 -61.622 -32.290 1.00 15.41 82 LEU D N 1
ATOM 4029 C CA . LEU D 1 82 ? -9.598 -61.530 -31.942 1.00 15.60 82 LEU D CA 1
ATOM 4030 C C . LEU D 1 82 ? -10.495 -62.105 -33.027 1.00 15.22 82 LEU D C 1
ATOM 4031 O O . LEU D 1 82 ? -10.174 -62.040 -34.213 1.00 15.83 82 LEU D O 1
ATOM 4036 N N . ASP D 1 83 ? -11.621 -62.673 -32.610 1.00 16.72 83 ASP D N 1
ATOM 4037 C CA . ASP D 1 83 ? -12.585 -63.243 -33.545 1.00 18.67 83 ASP D CA 1
ATOM 4038 C C . ASP D 1 83 ? -13.408 -62.078 -34.089 1.00 19.17 83 ASP D C 1
ATOM 4039 O O . ASP D 1 83 ? -14.598 -61.954 -33.802 1.00 18.34 83 ASP D O 1
ATOM 4044 N N . PHE D 1 84 ? -12.756 -61.224 -34.867 1.00 19.23 84 PHE D N 1
ATOM 4045 C CA . PHE D 1 84 ? -13.401 -60.052 -35.450 1.00 19.64 84 PHE D CA 1
ATOM 4046 C C . PHE D 1 84 ? -14.446 -60.469 -36.488 1.00 19.99 84 PHE D C 1
ATOM 4047 O O . PHE D 1 84 ? -14.207 -61.377 -37.286 1.00 19.83 84 PHE D O 1
ATOM 4055 N N . PRO D 1 85 ? -15.606 -59.791 -36.518 1.00 19.51 85 PRO D N 1
ATOM 4056 C CA . PRO D 1 85 ? -16.045 -58.669 -35.683 1.00 19.18 85 PRO D CA 1
ATOM 4057 C C . PRO D 1 85 ? -16.898 -59.037 -34.470 1.00 18.39 85 PRO D C 1
ATOM 4058 O O . PRO D 1 85 ? -17.322 -58.155 -33.729 1.00 18.74 85 PRO D O 1
ATOM 4062 N N . ASN D 1 86 ? -17.168 -60.324 -34.267 1.00 16.56 86 ASN D N 1
ATOM 4063 C CA . ASN D 1 86 ? -17.990 -60.723 -33.130 1.00 17.34 86 ASN D CA 1
ATOM 4064 C C . ASN D 1 86 ? -17.322 -60.482 -31.781 1.00 15.67 86 ASN D C 1
ATOM 4065 O O . ASN D 1 86 ? -18.001 -60.246 -30.786 1.00 17.12 86 ASN D O 1
ATOM 4070 N N . GLU D 1 87 ? -15.992 -60.536 -31.751 1.00 15.37 87 GLU D N 1
ATOM 4071 C CA . GLU D 1 87 ? -15.255 -60.302 -30.513 1.00 14.37 87 GLU D CA 1
ATOM 4072 C C . GLU D 1 87 ? -14.593 -58.931 -30.568 1.00 14.36 87 GLU D C 1
ATOM 4073 O O . GLU D 1 87 ? -13.912 -58.605 -31.539 1.00 15.94 87 GLU D O 1
ATOM 4079 N N . PHE D 1 88 ? -14.796 -58.138 -29.521 1.00 16.10 88 PHE D N 1
ATOM 4080 C CA . PHE D 1 88 ? -14.226 -56.798 -29.451 1.00 16.07 88 PHE D CA 1
ATOM 4081 C C . PHE D 1 88 ? -13.935 -56.404 -28.004 1.00 15.70 88 PHE D C 1
ATOM 4082 O O . PHE D 1 88 ? -14.543 -56.927 -27.068 1.00 16.07 88 PHE D O 1
ATOM 4090 N N . LEU D 1 89 ? -12.998 -55.480 -27.823 1.00 14.72 89 LEU D N 1
ATOM 4091 C CA . LEU D 1 89 ? -12.625 -55.023 -26.493 1.00 13.80 89 LEU D CA 1
ATOM 4092 C C . LEU D 1 89 ? -13.745 -54.273 -25.781 1.00 15.41 89 LEU D C 1
ATOM 4093 O O . LEU D 1 89 ? -14.410 -53.416 -26.374 1.00 14.55 89 LEU D O 1
ATOM 4098 N N . VAL D 1 90 ? -13.951 -54.606 -24.509 1.00 14.83 90 VAL D N 1
ATOM 4099 C CA . VAL D 1 90 ? -14.954 -53.938 -23.687 1.00 15.59 90 VAL D CA 1
ATOM 4100 C C . VAL D 1 90 ? -14.222 -53.280 -22.520 1.00 15.47 90 VAL D C 1
ATOM 4101 O O . VAL D 1 90 ? -14.810 -52.559 -21.720 1.00 14.53 90 VAL D O 1
ATOM 4105 N N . SER D 1 91 ? -12.922 -53.542 -22.431 1.00 15.52 91 SER D N 1
ATOM 4106 C CA . SER D 1 91 ? -12.110 -52.944 -21.387 1.00 14.93 91 SER D CA 1
ATOM 4107 C C . SER D 1 91 ? -10.626 -53.179 -21.590 1.00 14.04 91 SER D C 1
ATOM 4108 O O . SER D 1 91 ? -10.207 -54.231 -22.070 1.00 15.25 91 SER D O 1
ATOM 4111 N N . VAL D 1 92 ? -9.846 -52.170 -21.229 1.00 14.28 92 VAL D N 1
ATOM 4112 C CA . VAL D 1 92 ? -8.398 -52.248 -21.284 1.00 14.52 92 VAL D CA 1
ATOM 4113 C C . VAL D 1 92 ? -7.952 -51.648 -19.965 1.00 15.01 92 VAL D C 1
ATOM 4114 O O . VAL D 1 92 ? -8.445 -50.596 -19.554 1.00 15.17 92 VAL D O 1
ATOM 4118 N N . SER D 1 93 ? -7.034 -52.323 -19.287 1.00 13.73 93 SER D N 1
ATOM 4119 C CA . SER D 1 93 ? -6.542 -51.832 -18.012 1.00 13.45 93 SER D CA 1
ATOM 4120 C C . SER D 1 93 ? -5.065 -52.150 -17.888 1.00 13.26 93 SER D C 1
ATOM 4121 O O . SER D 1 93 ? -4.486 -52.808 -18.753 1.00 13.61 93 SER D O 1
ATOM 4124 N N . GLY D 1 94 ? -4.449 -51.669 -16.820 1.00 13.60 94 GLY D N 1
ATOM 4125 C CA . GLY D 1 94 ? -3.035 -51.931 -16.640 1.00 14.63 94 GLY D CA 1
ATOM 4126 C C . GLY D 1 94 ? -2.462 -51.202 -15.449 1.00 14.42 94 GLY D C 1
ATOM 4127 O O . GLY D 1 94 ? -3.193 -50.772 -14.556 1.00 14.44 94 GLY D O 1
ATOM 4128 N N . TYR D 1 95 ? -1.142 -51.074 -15.443 1.00 13.92 95 TYR D N 1
ATOM 4129 C CA . TYR D 1 95 ? -0.426 -50.402 -14.371 1.00 14.59 95 TYR D CA 1
ATOM 4130 C C . TYR D 1 95 ? 0.637 -49.495 -14.964 1.00 15.64 95 TYR D C 1
ATOM 4131 O O . TYR D 1 95 ? 1.280 -49.852 -15.950 1.00 14.52 95 TYR D O 1
ATOM 4140 N N . THR D 1 96 ? 0.812 -48.323 -14.366 1.00 15.71 96 THR D N 1
ATOM 4141 C CA . THR D 1 96 ? 1.841 -47.396 -14.819 1.00 16.84 96 THR D CA 1
ATOM 4142 C C . THR D 1 96 ? 2.789 -47.199 -13.641 1.00 16.20 96 THR D C 1
ATOM 4143 O O . THR D 1 96 ? 2.373 -47.248 -12.482 1.00 16.52 96 THR D O 1
ATOM 4147 N N . GLY D 1 97 ? 4.066 -46.992 -13.934 1.00 16.38 97 GLY D N 1
ATOM 4148 C CA . GLY D 1 97 ? 5.021 -46.797 -12.863 1.00 15.86 97 GLY D CA 1
ATOM 4149 C C . GLY D 1 97 ? 6.449 -46.850 -13.359 1.00 16.47 97 GLY D C 1
ATOM 4150 O O . GLY D 1 97 ? 6.720 -47.270 -14.481 1.00 13.80 97 GLY D O 1
ATOM 4151 N N . VAL D 1 98 ? 7.373 -46.420 -12.514 1.00 17.83 98 VAL D N 1
ATOM 4152 C CA . VAL D 1 98 ? 8.772 -46.422 -12.892 1.00 18.83 98 VAL D CA 1
ATOM 4153 C C . VAL D 1 98 ? 9.340 -47.835 -12.953 1.00 19.34 98 VAL D C 1
ATOM 4154 O O . VAL D 1 98 ? 9.023 -48.680 -12.119 1.00 19.24 98 VAL D O 1
ATOM 4158 N N . LEU D 1 99 ? 10.158 -48.085 -13.971 1.00 19.27 99 LEU D N 1
ATOM 4159 C CA . LEU D 1 99 ? 10.837 -49.365 -14.125 1.00 20.10 99 LEU D CA 1
ATOM 4160 C C . LEU D 1 99 ? 12.270 -48.980 -13.775 1.00 20.43 99 LEU D C 1
ATOM 4161 O O . LEU D 1 99 ? 12.965 -48.360 -14.577 1.00 21.29 99 LEU D O 1
ATOM 4166 N N . ALA D 1 100 ? 12.682 -49.324 -12.561 1.00 20.90 100 ALA D N 1
ATOM 4167 C CA . ALA D 1 100 ? 14.005 -48.993 -12.041 1.00 23.04 100 ALA D CA 1
ATOM 4168 C C . ALA D 1 100 ? 15.187 -49.124 -13.000 1.00 23.63 100 ALA D C 1
ATOM 4169 O O . ALA D 1 100 ? 15.984 -48.195 -13.130 1.00 23.60 100 ALA D O 1
ATOM 4171 N N . ARG D 1 101 ? 15.303 -50.263 -13.674 1.00 23.81 101 ARG D N 1
ATOM 4172 C CA . ARG D 1 101 ? 16.430 -50.484 -14.578 1.00 24.05 101 ARG D CA 1
ATOM 4173 C C . ARG D 1 101 ? 16.570 -49.514 -15.747 1.00 24.75 101 ARG D C 1
ATOM 4174 O O . ARG D 1 101 ? 17.652 -49.399 -16.325 1.00 25.10 101 ARG D O 1
ATOM 4182 N N . LEU D 1 102 ? 15.499 -48.811 -16.099 1.00 24.01 102 LEU D N 1
ATOM 4183 C CA . LEU D 1 102 ? 15.567 -47.867 -17.210 1.00 24.71 102 LEU D CA 1
ATOM 4184 C C . LEU D 1 102 ? 16.329 -46.600 -16.828 1.00 25.80 102 LEU D C 1
ATOM 4185 O O . LEU D 1 102 ? 16.836 -45.885 -17.694 1.00 25.69 102 LEU D O 1
ATOM 4190 N N . ALA D 1 103 ? 16.404 -46.329 -15.529 1.00 26.57 103 ALA D N 1
ATOM 4191 C CA . ALA D 1 103 ? 17.111 -45.159 -15.020 1.00 28.12 103 ALA D CA 1
ATOM 4192 C C . ALA D 1 103 ? 16.580 -43.852 -15.599 1.00 28.75 103 ALA D C 1
ATOM 4193 O O . ALA D 1 103 ? 17.352 -42.960 -15.956 1.00 28.88 103 ALA D O 1
ATOM 4195 N N . THR D 1 104 ? 15.260 -43.738 -15.693 1.00 27.18 104 THR D N 1
ATOM 4196 C CA . THR D 1 104 ? 14.641 -42.529 -16.221 1.00 28.19 104 THR D CA 1
ATOM 4197 C C . THR D 1 104 ? 13.854 -41.833 -15.122 1.00 27.54 104 THR D C 1
ATOM 4198 O O . THR D 1 104 ? 13.663 -40.619 -15.158 1.00 28.31 104 THR D O 1
ATOM 4202 N N . GLY D 1 105 ? 13.394 -42.614 -14.149 1.00 27.27 105 GLY D N 1
ATOM 4203 C CA . GLY D 1 105 ? 12.608 -42.057 -13.065 1.00 25.98 105 GLY D CA 1
ATOM 4204 C C . GLY D 1 105 ? 11.237 -41.622 -13.558 1.00 25.99 105 GLY D C 1
ATOM 4205 O O . GLY D 1 105 ? 10.517 -40.909 -12.859 1.00 25.75 105 GLY D O 1
ATOM 4206 N N . LYS D 1 106 ? 10.878 -42.048 -14.768 1.00 24.17 106 LYS D N 1
ATOM 4207 C CA . LYS D 1 106 ? 9.588 -41.698 -15.355 1.00 23.92 106 LYS D CA 1
ATOM 4208 C C . LYS D 1 106 ? 8.693 -42.930 -15.483 1.00 22.69 106 LYS D C 1
ATOM 4209 O O . LYS D 1 106 ? 9.179 -44.041 -15.698 1.00 21.91 106 LYS D O 1
ATOM 4215 N N . ASP D 1 107 ? 7.386 -42.725 -15.354 1.00 21.42 107 ASP D N 1
ATOM 4216 C CA . ASP D 1 107 ? 6.429 -43.823 -15.457 1.00 20.16 107 ASP D CA 1
ATOM 4217 C C . ASP D 1 107 ? 6.362 -44.415 -16.858 1.00 18.13 107 ASP D C 1
ATOM 4218 O O . ASP D 1 107 ? 6.472 -43.702 -17.857 1.00 17.80 107 ASP D O 1
ATOM 4223 N N . VAL D 1 108 ? 6.183 -45.730 -16.914 1.00 17.77 108 VAL D N 1
ATOM 4224 C CA . VAL D 1 108 ? 6.026 -46.435 -18.177 1.00 14.32 108 VAL D CA 1
ATOM 4225 C C . VAL D 1 108 ? 4.877 -47.406 -17.950 1.00 13.73 108 VAL D C 1
ATOM 4226 O O . VAL D 1 108 ? 4.347 -47.503 -16.840 1.00 12.43 108 VAL D O 1
ATOM 4230 N N . ILE D 1 109 ? 4.478 -48.114 -18.997 1.00 12.41 109 ILE D N 1
ATOM 4231 C CA . ILE D 1 109 ? 3.398 -49.076 -18.861 1.00 13.81 109 ILE D CA 1
ATOM 4232 C C . ILE D 1 109 ? 3.995 -50.388 -18.371 1.00 14.32 109 ILE D C 1
ATOM 4233 O O . ILE D 1 109 ? 4.659 -51.101 -19.125 1.00 15.36 109 ILE D O 1
ATOM 4238 N N . ARG D 1 110 ? 3.763 -50.683 -17.095 1.00 13.11 110 ARG D N 1
ATOM 4239 C CA . ARG D 1 110 ? 4.279 -51.892 -16.471 1.00 13.68 110 ARG D CA 1
ATOM 4240 C C . ARG D 1 110 ? 3.450 -53.122 -16.819 1.00 13.83 110 ARG D C 1
ATOM 4241 O O . ARG D 1 110 ? 3.983 -54.224 -16.930 1.00 14.55 110 ARG D O 1
ATOM 4249 N N . SER D 1 111 ? 2.146 -52.932 -16.990 1.00 14.33 111 SER D N 1
ATOM 4250 C CA . SER D 1 111 ? 1.262 -54.050 -17.291 1.00 13.03 111 SER D CA 1
ATOM 4251 C C . SER D 1 111 ? 0.039 -53.637 -18.095 1.00 14.12 111 SER D C 1
ATOM 4252 O O . SER D 1 111 ? -0.395 -52.488 -18.049 1.00 12.95 111 SER D O 1
ATOM 4255 N N . LEU D 1 112 ? -0.521 -54.598 -18.822 1.00 12.95 112 LEU D N 1
ATOM 4256 C CA . LEU D 1 112 ? -1.705 -54.362 -19.627 1.00 13.82 112 LEU D CA 1
ATOM 4257 C C . LEU D 1 112 ? -2.589 -55.606 -19.574 1.00 14.63 112 LEU D C 1
ATOM 4258 O O . LEU D 1 112 ? -2.089 -56.729 -19.521 1.00 13.63 112 LEU D O 1
ATOM 4263 N N . THR D 1 113 ? -3.901 -55.394 -19.565 1.00 13.45 113 THR D N 1
ATOM 4264 C CA . THR D 1 113 ? -4.866 -56.491 -19.584 1.00 13.40 113 THR D CA 1
ATOM 4265 C C . THR D 1 113 ? -5.913 -56.080 -20.608 1.00 13.61 113 THR D C 1
ATOM 4266 O O . THR D 1 113 ? -6.354 -54.931 -20.615 1.00 13.79 113 THR D O 1
ATOM 4270 N N . PHE D 1 114 ? -6.292 -57.009 -21.480 1.00 13.05 114 PHE D N 1
ATOM 4271 C CA . PHE D 1 114 ? -7.292 -56.739 -22.509 1.00 14.72 114 PHE D CA 1
ATOM 4272 C C . PHE D 1 114 ? -8.499 -57.644 -22.301 1.00 16.23 114 PHE D C 1
ATOM 4273 O O . PHE D 1 114 ? -8.379 -58.866 -22.336 1.00 17.02 114 PHE D O 1
ATOM 4281 N N . LYS D 1 115 ? -9.661 -57.037 -22.084 1.00 16.30 115 LYS D N 1
ATOM 4282 C CA . LYS D 1 115 ? -10.884 -57.805 -21.867 1.00 16.13 115 LYS D CA 1
ATOM 4283 C C . LYS D 1 115 ? -11.872 -57.575 -23.000 1.00 16.71 115 LYS D C 1
ATOM 4284 O O . LYS D 1 115 ? -12.257 -56.442 -23.280 1.00 15.91 115 LYS D O 1
ATOM 4290 N N . THR D 1 116 ? -12.263 -58.655 -23.665 1.00 15.54 116 THR D N 1
ATOM 4291 C CA . THR D 1 116 ? -13.223 -58.561 -24.753 1.00 15.70 116 THR D CA 1
ATOM 4292 C C . THR D 1 116 ? -14.539 -59.116 -24.236 1.00 16.27 116 THR D C 1
ATOM 4293 O O . THR D 1 116 ? -14.641 -59.527 -23.077 1.00 17.28 116 THR D O 1
ATOM 4297 N N . ASN D 1 117 ? -15.550 -59.124 -25.093 1.00 17.28 117 ASN D N 1
ATOM 4298 C CA . ASN D 1 117 ? -16.846 -59.654 -24.702 1.00 18.89 117 ASN D CA 1
ATOM 4299 C C . ASN D 1 117 ? -16.785 -61.182 -24.647 1.00 20.19 117 ASN D C 1
ATOM 4300 O O . ASN D 1 117 ? -17.737 -61.830 -24.217 1.00 20.64 117 ASN D O 1
ATOM 4305 N N . LYS D 1 118 ? -15.656 -61.751 -25.065 1.00 20.14 118 LYS D N 1
ATOM 4306 C CA . LYS D 1 118 ? -15.492 -63.205 -25.073 1.00 20.63 118 LYS D CA 1
ATOM 4307 C C . LYS D 1 118 ? -14.556 -63.735 -23.990 1.00 22.72 118 LYS D C 1
ATOM 4308 O O . LYS D 1 118 ? -14.825 -64.774 -23.382 1.00 19.90 118 LYS D O 1
ATOM 4314 N N . LYS D 1 119 ? -13.453 -63.032 -23.751 1.00 20.99 119 LYS D N 1
ATOM 4315 C CA . LYS D 1 119 ? -12.501 -63.473 -22.739 1.00 21.84 119 LYS D CA 1
ATOM 4316 C C . LYS D 1 119 ? -11.533 -62.378 -22.325 1.00 21.07 119 LYS D C 1
ATOM 4317 O O . LYS D 1 119 ? -11.593 -61.255 -22.823 1.00 19.85 119 LYS D O 1
ATOM 4323 N N . THR D 1 120 ? -10.640 -62.719 -21.403 1.00 20.06 120 THR D N 1
ATOM 4324 C CA . THR D 1 120 ? -9.649 -61.774 -20.917 1.00 18.86 120 THR D CA 1
ATOM 4325 C C . THR D 1 120 ? -8.252 -62.225 -21.319 1.00 18.63 120 THR D C 1
ATOM 4326 O O . THR D 1 120 ? -7.901 -63.398 -21.185 1.00 18.62 120 THR D O 1
ATOM 4330 N N . TYR D 1 121 ? -7.467 -61.287 -21.832 1.00 16.67 121 TYR D N 1
ATOM 4331 C CA . TYR D 1 121 ? -6.102 -61.569 -22.246 1.00 15.20 121 TYR D CA 1
ATOM 4332 C C . TYR D 1 121 ? -5.176 -60.821 -21.300 1.00 15.61 121 TYR D C 1
ATOM 4333 O O . TYR D 1 121 ? -5.281 -59.605 -21.151 1.00 14.71 121 TYR D O 1
ATOM 4342 N N . GLY D 1 122 ? -4.274 -61.558 -20.658 1.00 14.27 122 GLY D N 1
ATOM 4343 C CA . GLY D 1 122 ? -3.363 -60.953 -19.704 1.00 15.98 122 GLY D CA 1
ATOM 4344 C C . GLY D 1 122 ? -3.686 -61.444 -18.304 1.00 18.19 122 GLY D C 1
ATOM 4345 O O . GLY D 1 122 ? -4.421 -62.419 -18.152 1.00 18.40 122 GLY D O 1
ATOM 4346 N N . PRO D 1 123 ? -3.183 -60.778 -17.255 1.00 18.01 123 PRO D N 1
ATOM 4347 C CA . PRO D 1 123 ? -2.332 -59.586 -17.328 1.00 16.22 123 PRO D CA 1
ATOM 4348 C C . PRO D 1 123 ? -0.951 -59.856 -17.907 1.00 16.22 123 PRO D C 1
ATOM 4349 O O . PRO D 1 123 ? -0.337 -60.892 -17.636 1.00 16.06 123 PRO D O 1
ATOM 4353 N N . TYR D 1 124 ? -0.472 -58.919 -18.716 1.00 13.87 124 TYR D N 1
ATOM 4354 C CA . TYR D 1 124 ? 0.851 -59.034 -19.310 1.00 13.54 124 TYR D CA 1
ATOM 4355 C C . TYR D 1 124 ? 1.756 -58.087 -18.541 1.00 13.85 124 TYR D C 1
ATOM 4356 O O . TYR D 1 124 ? 1.306 -57.043 -18.067 1.00 12.84 124 TYR D O 1
ATOM 4365 N N . GLY D 1 125 ? 3.028 -58.448 -18.417 1.00 13.89 125 GLY D N 1
ATOM 4366 C CA . GLY D 1 125 ? 3.960 -57.603 -17.697 1.00 14.10 125 GLY D CA 1
ATOM 4367 C C . GLY D 1 125 ? 3.888 -57.788 -16.192 1.00 15.59 125 GLY D C 1
ATOM 4368 O O . GLY D 1 125 ? 3.538 -58.860 -15.703 1.00 15.71 125 GLY D O 1
ATOM 4369 N N . LYS D 1 126 ? 4.208 -56.733 -15.454 1.00 15.55 126 LYS D N 1
ATOM 4370 C CA . LYS D 1 126 ? 4.203 -56.784 -13.996 1.00 15.94 126 LYS D CA 1
ATOM 4371 C C . LYS D 1 126 ? 3.163 -55.827 -13.432 1.00 16.57 126 LYS D C 1
ATOM 4372 O O . LYS D 1 126 ? 3.213 -54.629 -13.698 1.00 14.43 126 LYS D O 1
ATOM 4378 N N . GLU D 1 127 ? 2.220 -56.354 -12.655 1.00 16.27 127 GLU D N 1
ATOM 4379 C CA . GLU D 1 127 ? 1.179 -55.514 -12.071 1.00 17.23 127 GLU D CA 1
ATOM 4380 C C . GLU D 1 127 ? 1.715 -54.822 -10.831 1.00 19.05 127 GLU D C 1
ATOM 4381 O O . GLU D 1 127 ? 1.432 -55.215 -9.697 1.00 19.72 127 GLU D O 1
ATOM 4387 N N . GLU D 1 128 ? 2.495 -53.779 -11.068 1.00 19.53 128 GLU D N 1
ATOM 4388 C CA . GLU D 1 128 ? 3.113 -53.011 -10.003 1.00 22.54 128 GLU D CA 1
ATOM 4389 C C . GLU D 1 128 ? 3.003 -51.542 -10.378 1.00 20.25 128 GLU D C 1
ATOM 4390 O O . GLU D 1 128 ? 3.214 -51.180 -11.533 1.00 20.25 128 GLU D O 1
ATOM 4396 N N . GLY D 1 129 ? 2.671 -50.701 -9.404 1.00 18.90 129 GLY D N 1
ATOM 4397 C CA . GLY D 1 129 ? 2.547 -49.281 -9.678 1.00 18.36 129 GLY D CA 1
ATOM 4398 C C . GLY D 1 129 ? 1.129 -48.778 -9.480 1.00 19.27 129 GLY D C 1
ATOM 4399 O O . GLY D 1 129 ? 0.426 -49.226 -8.576 1.00 20.54 129 GLY D O 1
ATOM 4400 N N . THR D 1 130 ? 0.713 -47.842 -10.326 1.00 18.07 130 THR D N 1
ATOM 4401 C CA . THR D 1 130 ? -0.622 -47.261 -10.241 1.00 17.55 130 THR D CA 1
ATOM 4402 C C . THR D 1 130 ? -1.527 -47.856 -11.310 1.00 17.02 130 THR D C 1
ATOM 4403 O O . THR D 1 130 ? -1.217 -47.801 -12.498 1.00 16.75 130 THR D O 1
ATOM 4407 N N . PRO D 1 131 ? -2.664 -48.434 -10.903 1.00 16.83 131 PRO D N 1
ATOM 4408 C CA . PRO D 1 131 ? -3.532 -49.003 -11.933 1.00 16.87 131 PRO D CA 1
ATOM 4409 C C . PRO D 1 131 ? -4.363 -47.957 -12.662 1.00 16.82 131 PRO D C 1
ATOM 4410 O O . PRO D 1 131 ? -4.523 -46.828 -12.197 1.00 15.72 131 PRO D O 1
ATOM 4414 N N . PHE D 1 132 ? -4.859 -48.344 -13.830 1.00 16.02 132 PHE D N 1
ATOM 4415 C CA . PHE D 1 132 ? -5.735 -47.508 -14.633 1.00 15.26 132 PHE D CA 1
ATOM 4416 C C . PHE D 1 132 ? -6.626 -48.504 -15.355 1.00 16.57 132 PHE D C 1
ATOM 4417 O O . PHE D 1 132 ? -6.269 -49.682 -15.491 1.00 15.01 132 PHE D O 1
ATOM 4425 N N . SER D 1 133 ? -7.794 -48.056 -15.796 1.00 15.47 133 SER D N 1
ATOM 4426 C CA . SER D 1 133 ? -8.711 -48.953 -16.476 1.00 15.79 133 SER D CA 1
ATOM 4427 C C . SER D 1 133 ? -9.720 -48.165 -17.278 1.00 16.73 133 SER D C 1
ATOM 4428 O O . SER D 1 133 ? -10.160 -47.096 -16.856 1.00 16.46 133 SER D O 1
ATOM 4431 N N . LEU D 1 134 ? -10.084 -48.696 -18.438 1.00 16.60 134 LEU D N 1
ATOM 4432 C CA . LEU D 1 134 ? -11.060 -48.033 -19.282 1.00 17.00 134 LEU D CA 1
ATOM 4433 C C . LEU D 1 134 ? -12.162 -48.994 -19.691 1.00 17.05 134 LEU D C 1
ATOM 4434 O O . LEU D 1 134 ? -12.088 -49.635 -20.743 1.00 17.18 134 LEU D O 1
ATOM 4439 N N . PRO D 1 135 ? -13.192 -49.129 -18.843 1.00 16.29 135 PRO D N 1
ATOM 4440 C CA . PRO D 1 135 ? -14.311 -50.020 -19.152 1.00 15.48 135 PRO D CA 1
ATOM 4441 C C . PRO D 1 135 ? -15.137 -49.265 -20.188 1.00 15.05 135 PRO D C 1
ATOM 4442 O O . PRO D 1 135 ? -15.302 -48.051 -20.074 1.00 15.54 135 PRO D O 1
ATOM 4446 N N . ILE D 1 136 ? -15.628 -49.962 -21.204 1.00 15.92 136 ILE D N 1
ATOM 4447 C CA . ILE D 1 136 ? -16.434 -49.319 -22.236 1.00 16.61 136 ILE D CA 1
ATOM 4448 C C . ILE D 1 136 ? -17.818 -49.942 -22.229 1.00 17.35 136 ILE D C 1
ATOM 4449 O O . ILE D 1 136 ? -17.949 -51.162 -22.243 1.00 17.90 136 ILE D O 1
ATOM 4454 N N . GLU D 1 137 ? -18.846 -49.099 -22.205 1.00 18.07 137 GLU D N 1
ATOM 4455 C CA . GLU D 1 137 ? -20.222 -49.579 -22.191 1.00 19.40 137 GLU D CA 1
ATOM 4456 C C . GLU D 1 137 ? -20.846 -49.454 -23.582 1.00 18.12 137 GLU D C 1
ATOM 4457 O O . GLU D 1 137 ? -21.638 -50.302 -23.993 1.00 19.17 137 GLU D O 1
ATOM 4463 N N . ASN D 1 138 ? -20.484 -48.397 -24.302 1.00 16.24 138 ASN D N 1
ATOM 4464 C CA . ASN D 1 138 ? -20.996 -48.176 -25.651 1.00 16.30 138 ASN D CA 1
ATOM 4465 C C . ASN D 1 138 ? -19.915 -47.523 -26.499 1.00 16.77 138 ASN D C 1
ATOM 4466 O O . ASN D 1 138 ? -19.341 -46.503 -26.118 1.00 16.55 138 ASN D O 1
ATOM 4471 N N . GLY D 1 139 ? -19.636 -48.119 -27.651 1.00 15.54 139 GLY D N 1
ATOM 4472 C CA . GLY D 1 139 ? -18.604 -47.582 -28.515 1.00 15.07 139 GLY D CA 1
ATOM 4473 C C . GLY D 1 139 ? -17.469 -48.578 -28.630 1.00 15.13 139 GLY D C 1
ATOM 4474 O O . GLY D 1 139 ? -17.485 -49.627 -27.979 1.00 14.59 139 GLY D O 1
ATOM 4475 N N . LEU D 1 140 ? -16.477 -48.241 -29.444 1.00 13.76 140 LEU D N 1
ATOM 4476 C CA . LEU D 1 140 ? -15.343 -49.125 -29.678 1.00 14.29 140 LEU D CA 1
ATOM 4477 C C . LEU D 1 140 ? -14.008 -48.405 -29.710 1.00 15.16 140 LEU D C 1
ATOM 4478 O O . LEU D 1 140 ? -13.932 -47.215 -30.022 1.00 13.76 140 LEU D O 1
ATOM 4483 N N . ILE D 1 141 ? -12.951 -49.137 -29.375 1.00 14.16 141 ILE D N 1
ATOM 4484 C CA . ILE D 1 141 ? -11.613 -48.586 -29.475 1.00 15.12 141 ILE D CA 1
ATOM 4485 C C . ILE D 1 141 ? -11.313 -48.822 -30.954 1.00 15.97 141 ILE D C 1
ATOM 4486 O O . ILE D 1 141 ? -11.368 -49.960 -31.429 1.00 15.33 141 ILE D O 1
ATOM 4491 N N . VAL D 1 142 ? -11.023 -47.756 -31.690 1.00 14.91 142 VAL D N 1
ATOM 4492 C CA . VAL D 1 142 ? -10.745 -47.897 -33.111 1.00 14.24 142 VAL D CA 1
ATOM 4493 C C . VAL D 1 142 ? -9.326 -47.490 -33.461 1.00 13.54 142 VAL D C 1
ATOM 4494 O O . VAL D 1 142 ? -8.969 -47.395 -34.635 1.00 14.35 142 VAL D O 1
ATOM 4498 N N . GLY D 1 143 ? -8.520 -47.249 -32.435 1.00 13.31 143 GLY D N 1
ATOM 4499 C CA . GLY D 1 143 ? -7.143 -46.867 -32.670 1.00 12.81 143 GLY D CA 1
ATOM 4500 C C . GLY D 1 143 ? -6.373 -46.691 -31.381 1.00 14.07 143 GLY D C 1
ATOM 4501 O O . GLY D 1 143 ? -6.942 -46.349 -30.341 1.00 14.39 143 GLY D O 1
ATOM 4502 N N . PHE D 1 144 ? -5.071 -46.930 -31.454 1.00 12.23 144 PHE D N 1
ATOM 4503 C CA . PHE D 1 144 ? -4.199 -46.784 -30.302 1.00 13.69 144 PHE D CA 1
ATOM 4504 C C . PHE D 1 144 ? -3.207 -45.663 -30.548 1.00 13.75 144 PHE D C 1
ATOM 4505 O O . PHE D 1 144 ? -2.858 -45.363 -31.690 1.00 14.96 144 PHE D O 1
ATOM 4513 N N . LYS D 1 145 ? -2.772 -45.043 -29.460 1.00 14.19 145 LYS D N 1
ATOM 4514 C CA . LYS D 1 145 ? -1.774 -43.986 -29.505 1.00 15.63 145 LYS D CA 1
ATOM 4515 C C . LYS D 1 145 ? -0.998 -44.119 -28.205 1.00 15.27 145 LYS D C 1
ATOM 4516 O O . LYS D 1 145 ? -1.410 -44.853 -27.309 1.00 14.93 145 LYS D O 1
ATOM 4522 N N . GLY D 1 146 ? 0.131 -43.431 -28.102 1.00 15.71 146 GLY D N 1
ATOM 4523 C CA . GLY D 1 146 ? 0.914 -43.516 -26.884 1.00 16.09 146 GLY D CA 1
ATOM 4524 C C . GLY D 1 146 ? 2.307 -42.966 -27.090 1.00 17.43 146 GLY D C 1
ATOM 4525 O O . GLY D 1 146 ? 2.512 -42.066 -27.905 1.00 17.29 146 GLY D O 1
ATOM 4526 N N . ARG D 1 147 ? 3.258 -43.502 -26.334 1.00 16.65 147 ARG D N 1
ATOM 4527 C CA . ARG D 1 147 ? 4.654 -43.093 -26.430 1.00 16.63 147 ARG D CA 1
ATOM 4528 C C . ARG D 1 147 ? 5.499 -44.340 -26.211 1.00 16.79 147 ARG D C 1
ATOM 4529 O O . ARG D 1 147 ? 5.165 -45.181 -25.376 1.00 16.09 147 ARG D O 1
ATOM 4537 N N . SER D 1 148 ? 6.588 -44.465 -26.961 1.00 16.53 148 SER D N 1
ATOM 4538 C CA . SER D 1 148 ? 7.453 -45.624 -26.819 1.00 17.60 148 SER D CA 1
ATOM 4539 C C . SER D 1 148 ? 8.929 -45.301 -26.977 1.00 17.94 148 SER D C 1
ATOM 4540 O O . SER D 1 148 ? 9.311 -44.440 -27.770 1.00 19.42 148 SER D O 1
ATOM 4543 N N . GLY D 1 149 ? 9.742 -46.009 -26.201 1.00 18.18 149 GLY D N 1
ATOM 4544 C CA . GLY D 1 149 ? 11.188 -45.874 -26.253 1.00 19.19 149 GLY D CA 1
ATOM 4545 C C . GLY D 1 149 ? 11.652 -47.318 -26.261 1.00 18.84 149 GLY D C 1
ATOM 4546 O O . GLY D 1 149 ? 11.420 -48.034 -27.236 1.00 19.56 149 GLY D O 1
ATOM 4547 N N . PHE D 1 150 ? 12.294 -47.757 -25.186 1.00 18.75 150 PHE D N 1
ATOM 4548 C CA . PHE D 1 150 ? 12.712 -49.150 -25.092 1.00 18.35 150 PHE D CA 1
ATOM 4549 C C . PHE D 1 150 ? 11.471 -49.968 -24.734 1.00 17.30 150 PHE D C 1
ATOM 4550 O O . PHE D 1 150 ? 11.388 -51.160 -25.028 1.00 16.66 150 PHE D O 1
ATOM 4558 N N . VAL D 1 151 ? 10.510 -49.309 -24.092 1.00 16.85 151 VAL D N 1
ATOM 4559 C CA . VAL D 1 151 ? 9.254 -49.954 -23.709 1.00 16.06 151 VAL D CA 1
ATOM 4560 C C . VAL D 1 151 ? 8.114 -48.997 -24.027 1.00 16.11 151 VAL D C 1
ATOM 4561 O O . VAL D 1 151 ? 8.338 -47.903 -24.554 1.00 16.55 151 VAL D O 1
ATOM 4565 N N . VAL D 1 152 ? 6.886 -49.408 -23.730 1.00 14.26 152 VAL D N 1
ATOM 4566 C CA . VAL D 1 152 ? 5.747 -48.531 -23.962 1.00 13.89 152 VAL D CA 1
ATOM 4567 C C . VAL D 1 152 ? 5.682 -47.586 -22.767 1.00 14.02 152 VAL D C 1
ATOM 4568 O O . VAL D 1 152 ? 5.411 -48.019 -21.650 1.00 12.92 152 VAL D O 1
ATOM 4572 N N . ASP D 1 153 ? 5.941 -46.300 -23.002 1.00 15.12 153 ASP D N 1
ATOM 4573 C CA . ASP D 1 153 ? 5.909 -45.297 -21.939 1.00 15.57 153 ASP D CA 1
ATOM 4574 C C . ASP D 1 153 ? 4.499 -44.884 -21.551 1.00 15.18 153 ASP D C 1
ATOM 4575 O O . ASP D 1 153 ? 4.213 -44.646 -20.375 1.00 15.46 153 ASP D O 1
ATOM 4580 N N . ALA D 1 154 ? 3.623 -44.787 -22.544 1.00 14.55 154 ALA D N 1
ATOM 4581 C CA . ALA D 1 154 ? 2.247 -44.375 -22.304 1.00 15.47 154 ALA D CA 1
ATOM 4582 C C . ALA D 1 154 ? 1.321 -44.929 -23.377 1.00 14.61 154 ALA D C 1
ATOM 4583 O O . ALA D 1 154 ? 1.766 -45.308 -24.458 1.00 14.98 154 ALA D O 1
ATOM 4585 N N . ILE D 1 155 ? 0.027 -44.960 -23.083 1.00 13.71 155 ILE D N 1
ATOM 4586 C CA . ILE D 1 155 ? -0.933 -45.485 -24.037 1.00 13.63 155 ILE D CA 1
ATOM 4587 C C . ILE D 1 155 ? -2.255 -44.732 -23.944 1.00 13.89 155 ILE D C 1
ATOM 4588 O O . ILE D 1 155 ? -2.599 -44.190 -22.896 1.00 14.45 155 ILE D O 1
ATOM 4593 N N . GLY D 1 156 ? -2.979 -44.695 -25.057 1.00 14.23 156 GLY D N 1
ATOM 4594 C CA . GLY D 1 156 ? -4.258 -44.011 -25.109 1.00 14.42 156 GLY D CA 1
ATOM 4595 C C . GLY D 1 156 ? -5.101 -44.640 -26.201 1.00 14.53 156 GLY D C 1
ATOM 4596 O O . GLY D 1 156 ? -4.595 -45.449 -26.983 1.00 15.22 156 GLY D O 1
ATOM 4597 N N . PHE D 1 157 ? -6.375 -44.267 -26.278 1.00 14.30 157 PHE D N 1
ATOM 4598 C CA . PHE D 1 157 ? -7.253 -44.862 -27.275 1.00 14.42 157 PHE D CA 1
ATOM 4599 C C . PHE D 1 157 ? -8.180 -43.904 -28.009 1.00 15.63 157 PHE D C 1
ATOM 4600 O O . PHE D 1 157 ? -8.629 -42.901 -27.453 1.00 15.69 157 PHE D O 1
ATOM 4608 N N . HIS D 1 158 ? -8.456 -44.239 -29.267 1.00 14.51 158 HIS D N 1
ATOM 4609 C CA . HIS D 1 158 ? -9.390 -43.486 -30.093 1.00 13.63 158 HIS D CA 1
ATOM 4610 C C . HIS D 1 158 ? -10.690 -44.259 -29.935 1.00 14.35 158 HIS D C 1
ATOM 4611 O O . HIS D 1 158 ? -10.687 -45.488 -30.016 1.00 14.39 158 HIS D O 1
ATOM 4618 N N . LEU D 1 159 ? -11.793 -43.552 -29.710 1.00 13.16 159 LEU D N 1
ATOM 4619 C CA . LEU D 1 159 ? -13.086 -44.201 -29.527 1.00 13.22 159 LEU D CA 1
ATOM 4620 C C . LEU D 1 159 ? -14.095 -43.736 -30.566 1.00 14.53 159 LEU D C 1
ATOM 4621 O O . LEU D 1 159 ? -14.064 -42.586 -31.011 1.00 14.34 159 LEU D O 1
ATOM 4626 N N . SER D 1 160 ? -14.995 -44.633 -30.945 1.00 14.00 160 SER D N 1
ATOM 4627 C CA . SER D 1 160 ? -16.012 -44.306 -31.928 1.00 16.19 160 SER D CA 1
ATOM 4628 C C . SER D 1 160 ? -17.225 -45.212 -31.810 1.00 17.55 160 SER D C 1
ATOM 4629 O O . SER D 1 160 ? -17.120 -46.342 -31.339 1.00 15.92 160 SER D O 1
ATOM 4632 N N . LEU D 1 161 ? -18.380 -44.701 -32.228 1.00 16.99 161 LEU D N 1
ATOM 4633 C CA . LEU D 1 161 ? -19.602 -45.491 -32.227 1.00 17.21 161 LEU D CA 1
ATOM 4634 C C . LEU D 1 161 ? -19.544 -46.398 -33.450 1.00 18.08 161 LEU D C 1
ATOM 4635 O O . LEU D 1 161 ? -20.395 -47.306 -33.564 1.00 17.67 161 LEU D O 1
#

Foldseek 3Di:
DDDDDDDAFDKDDWDFWDDAAKWWQGFADAFFKWKWWEEQATFWIWTFAAHPNRTRTTDTRRQADPPTHMDMGGAPPPVKAFQKKKFAWFDDPVVPPRTTFGQFMWTQIPVGIDDRGGDRDHHMDMDGHDDWHFGIKIAGGHNGTRIIMTTTDD/DDDDDDDAFDKDDWDFWPDFAKDWQGFADAFFKWKWFADQFTAWIWTFAAHPNHTHTTDTFRAAAPPTHIDMDGAPPPVKAFQKKKFAWADDVVVVPRTIFTQFMKTQIPVGIDDRGGHRDHHMDMDGHDDWHFGIKIAGGHNGTRIIMTGTGD/DDDDDDDAFDKDDKDFWDDFAWDWQGFADAFFKWKWWADQFTFWTWTFAAHPNRTDGTDTFRQADPPTHMDMGGAPPPVKAFQKKKFAWADDVVVVPRTIFTQFMKTQIPVGIDDRGGDRDHHMDMDGHDDWHFGIKIAGGHNGTRIIMTTTGD/DDDDDDDAFDKDDKDFWPDAAWDWQGFADAFFKWKWWADQFTFWTWTFAAHPNHTRTTDTQRAADVVTDIDMGGAPPPVKAFQKKKFAWADDVVVPPRTIATQFMKTQIPVGIDDRGGHRDHHMDMDGHDDWHFGIKIAGGHNGTRIIMTGTGD

Radius of gyration: 26.37 Å; Cα contacts (8 Å, |Δi|>4): 1984; chains: 4; bounding box: 70×54×83 Å

Solvent-accessible surface area: 23402 Å² total; per-residue (Å²): 139,29,119,60,2,52,15,71,25,2,25,0,7,59,12,34,7,84,28,36,113,73,30,71,6,10,17,18,5,1,12,55,22,0,40,4,7,34,19,43,0,0,0,23,0,20,2,45,0,0,8,47,44,124,82,62,96,3,67,92,18,88,22,83,30,129,103,20,142,108,28,138,3,88,9,92,31,54,96,8,11,5,35,17,0,29,5,54,14,4,75,5,104,120,60,96,81,60,106,52,2,0,27,0,0,22,0,104,5,64,135,126,64,31,30,76,28,19,99,96,92,54,68,29,8,30,0,28,16,53,4,0,5,4,0,0,0,20,1,65,14,34,116,4,0,12,1,0,0,0,12,1,22,23,135,27,116,61,2,50,17,64,19,8,24,0,2,46,10,31,7,87,15,34,108,74,28,73,3,10,18,18,8,1,11,52,24,0,38,3,5,37,37,46,0,0,0,20,0,18,2,42,0,0,10,50,39,122,80,62,91,3,72,90,17,79,14,109,18,128,94,23,136,104,28,130,3,88,9,93,29,56,96,7,14,6,35,18,0,29,5,54,14,10,70,11,91,125,35,96,78,57,98,57,2,0,11,1,0,24,0,104,3,66,130,120,74,24,32,72,25,23,103,98,88,48,71,27,6,30,0,29,15,52,4,1,4,5,0,0,0,29,1,69,14,21,75,2,0,11,1,0,0,0,8,2,21,26,121,33,113,59,2,56,13,67,24,6,33,0,3,55,11,33,7,96,9,33,112,75,30,74,6,10,17,18,9,1,12,58,28,0,34,2,9,16,17,34,0,0,0,23,0,23,1,42,0,0,8,44,51,122,91,58,94,3,64,95,15,81,19,84,32,128,99,20,136,110,31,124,5,90,8,86,33,55,95,7,11,6,35,19,0,30,5,57,16,9,69,11,90,122,36,96,74,58,92,56,1,0,19,0,0,20,0,105,3,65,131,109,66,30,31,79,26,18,90,90,96,54,71,28,6,26,0,28,17,58,2,1,5,4,0,0,0,32,1,62,14,35,123,2,0,10,0,0,0,0,7,1,23,21,134,29,113,57,2,52,16,64,22,7,26,0,2,52,12,34,6,89,11,33,113,75,29,74,3,9,16,18,10,1,12,54,20,0,36,5,6,34,37,48,0,0,0,26,0,24,2,44,0,0,10,50,40,122,84,57,99,4,61,93,17,91,21,84,24,134,100,20,128,102,28,128,3,87,9,89,30,55,96,7,13,6,36,17,0,29,6,55,14,10,67,8,90,124,34,94,72,61,90,58,1,0,14,1,0,24,0,100,3,67,130,115,69,28,32,73,23,22,106,93,89,50,71,29,6,28,0,29,16,54,4,1,5,4,1,0,0,26,1,58,14,31,122,2,0,11,2,0,0,0,9,1,21,26

Secondary structure (DSSP, 8-state):
----S----EEEEEEE-S-SEEEE----SEEEEEEEEESSSEEEEEEEEEETTEEEEPPP--TT-TTSEEEEEE--TTT--EEEEEEEEE--TTT-SS--EEEEEEEEESS-EEEEEE---SEEEEEEEEE-EEEEEEEEESSSEEEEEEEEE-/----SS---EEEEEEE-S-SEEEE----SEEEEEEEEESSSEEEEEEEEEETTEEEEPPP---S-TTSEEEEEE--TTT--EEEEEEEEEE-GGG-S--EEEEEEEEEESS-EEEEEE---SEEEEEEEEESEEEEEEEEESSSEEEEEEEEE-/----S----EEEEEEE-S-SEEEE----SEEEEEEEEESSSEEEEEEEEEETTEEEEPPP---S-TTSEEEEEE--TTT--EEEEEEEEEE-GGG-S--EEEEEEEEEESS-EEEEEE---SEEEEEEEEESEEEEEEEEESSSEEEEEEEEE-/----SS---EEEEEEE-S-SEEEE----SEEEEEEEEESSSEEEEEEEEEETTEEEEPPP---S-TTSEEEEEE--TTT--EEEEEEEEEE-GGG---SEEEEEEEEEESS-EEEEEE---SEEEEEEEEESEEEEEEEEESSSEEEEEEEEE-

Organism: Morus nigra (NCBI:txid85232)

CATH classification: 2.100.10.30

B-factor: mean 19.94, std 6.18, range [10.01, 48.27]

Nearest PDB structures (foldseek):
  1xxr-assembly1_C  TM=1.001E+00  e=8.039E-28  Morus nigra
  1vbo-assembly1_B  TM=9.868E-01  e=1.372E-21  Artocarpus integer
  4akd-assembly1_D  TM=9.886E-01  e=2.262E-21  Artocarpus integer
  5krp-assembly1_C  TM=9.870E-01  e=3.375E-21  Artocarpus altilis
  1vbp-assembly1_A  TM=9.855E-01  e=4.122E-21  Artocarpus integer

Sequence (616 aa):
TQTTGTSQTIEVGLWGGPGGNAWDDGSYTGIREINLSHGDAIGAFSVIYDLNGQPFTGPTHPGNEPSFKTVKITLDFPNEFLVSVSGYTGVLARLATGKDVIRSLTFKTNKKTYGPYGKEEGTPFSLPIENGLIVGFKGRSGFVVDAIGFHLSLTQTTGTSQTIEVGLWGGPGGNAWDDGSYTGIREINLSHGDAIGAFSVIYDLNGQPFTGPTHPGNEPSFKTVKITLDFPNEFLVSVSGYTGVLARLATGKDVIRSLTFKTNKKTYGPYGKEEGTPFSLPIENGLIVGFKGRSGFVVDAIGFHLSLTQTTGTSQTIEVGLWGGPGGNAWDDGSYTGIREINLSHGDAIGAFSVIYDLNGQPFTGPTHPGNEPSFKTVKITLDFPNEFLVSVSGYTGVLARLATGKDVIRSLTFKTNKKTYGPYGKEEGTPFSLPIENGLIVGFKGRSGFVVDAIGFHLSLTQTTGTSQTIEVGLWGGPGGNAWDDGSYTGIREINLSHGDAIGAFSVIYDLNGQPFTGPTHPGNEPSFKTVKITLDFPNEFLVSVSGYTGVLARLATGKDVIRSLTFKTNKKTYGPYGKEEGTPFSLPIENGLIVGFKGRSGFVVDAIGFHLSL